Protein AF-A0A0N4WNR9-F1 (afdb_monomer_lite)

Secondary structure (DSSP, 8-state):
-HHHHTT---TTTT-HHHHHHHHHHHHHHH-S-----------GGGGSHHHHHHHHHHHHHHHHHHHHT-HHHHHHHHHHHH-SS--HHHHHHHHHHHHHHHHHHHHHHHHH-TT--S---TT-----TTS--GGGHHHHHHHHHHHHHHHHHHHHHHHHHHHHHHH-HHHHHHHHHHHHGGGT---TTTHHHHHHHHHHHHHHHS---S--SSSS-----THHHHHHHT-SSBTTS-TTSTTBPPHHHHHHH-TTS--HHHHHHHHHHHHHHHHHHHHHSSS---SHHHHHHHHHHHHHHHHHHHHHH-TTTTTTT----HHHHHHHHHHHHHHHHHT-SHHHHHHHHHH--GGG--SSS-TT-TTSTTSS-HHHHHHHHHHHHHHHHS--HHHHHHHHTT---PPPPPPGGG-

Organism: Haemonchus placei (NCBI:txid6290)

pLDDT: mean 72.23, std 18.54, range [26.78, 96.62]

Foldseek 3Di:
DLQVLVPDDDPPPPDPVVVVVQLVLVCVVQDDDDRDDDDPDDPCLCVDSVSVSLVVLLVQLLVQCLVQLFLQLSSQLSDVQRHPDDDVVSSVVSSVSNPVNSVVSLVVCCVVPVPDPDSDFQLAFDDDPPQDDLLCQVLLQVLLLVLLVVLLVLLVVLLVVLVVCVVDPVSVCLQVVLVVCPPPDPDPPSVVVVCVVVVVVCCQLQPDDDDPPPDDDPDPHPVPLLSLLLYQAALQDDVVDPRHDDPVSNCRQPVDPDRSLVVLVSNLVVLSVVLSVVVSHPTSDDSQSSQLSSQLSSLLSSQNVCCVVCVCDSDRPRHHGSSVSSLLSSQSNSCSQAVGLSSNSSSCSNNVPCQQVDPPPDPPDPVVNSDRCRSSSSNVSSSVSNVVNDDHSVVSVCVSVVPPDDDDDPPPPPD

Structure (mmCIF, N/CA/C/O backbone):
data_AF-A0A0N4WNR9-F1
#
_entry.id   AF-A0A0N4WNR9-F1
#
loop_
_atom_site.group_PDB
_atom_site.id
_atom_site.type_symbol
_atom_site.label_atom_id
_atom_site.label_alt_id
_atom_site.label_comp_id
_atom_site.label_asym_id
_atom_site.label_entity_id
_atom_site.label_seq_id
_atom_site.pdbx_PDB_ins_code
_atom_site.Cartn_x
_atom_site.Cartn_y
_atom_site.Cartn_z
_atom_site.occupancy
_atom_site.B_iso_or_equiv
_atom_site.auth_seq_id
_atom_site.auth_comp_id
_atom_site.auth_asym_id
_atom_site.auth_atom_id
_atom_site.pdbx_PDB_model_num
ATOM 1 N N . MET A 1 1 ? -11.089 -2.229 14.507 1.00 81.50 1 MET A N 1
ATOM 2 C CA . MET A 1 1 ? -12.145 -2.875 13.708 1.00 81.50 1 MET A CA 1
ATOM 3 C C . MET A 1 1 ? -11.989 -4.388 13.661 1.00 81.50 1 MET A C 1
ATOM 5 O O . MET A 1 1 ? -12.883 -5.052 14.159 1.00 81.50 1 MET A O 1
ATOM 9 N N . LYS A 1 2 ? -10.851 -4.924 13.185 1.00 85.62 2 LYS A N 1
ATOM 10 C CA . LYS A 1 2 ? -10.530 -6.371 13.206 1.00 85.62 2 LYS A CA 1
ATOM 11 C C . LYS A 1 2 ? -10.850 -7.053 14.552 1.00 85.62 2 LYS A C 1
ATOM 13 O O . LYS A 1 2 ? -11.549 -8.055 14.586 1.00 85.62 2 LYS A O 1
ATOM 18 N N . THR A 1 3 ? -10.446 -6.449 15.674 1.00 85.81 3 THR A N 1
ATOM 19 C CA . THR A 1 3 ? -10.760 -6.931 17.038 1.00 85.81 3 THR A CA 1
ATOM 20 C C . THR A 1 3 ? -12.258 -6.934 17.371 1.00 85.81 3 THR A C 1
ATOM 22 O O . THR A 1 3 ? -12.749 -7.869 17.992 1.00 85.81 3 THR A O 1
ATOM 25 N N . VAL A 1 4 ? -12.994 -5.913 16.923 1.00 84.25 4 VAL A N 1
ATOM 26 C CA . VAL A 1 4 ? -14.437 -5.762 17.172 1.00 84.25 4 VAL A CA 1
ATOM 27 C C . VAL A 1 4 ? -15.243 -6.803 16.402 1.00 84.25 4 VAL A C 1
ATOM 29 O O . VAL A 1 4 ? -16.180 -7.366 16.955 1.00 84.25 4 VAL A O 1
ATOM 32 N N . ILE A 1 5 ? -14.864 -7.103 15.154 1.00 81.94 5 ILE A N 1
ATOM 33 C CA . ILE A 1 5 ? -15.564 -8.117 14.349 1.00 81.94 5 ILE A CA 1
ATOM 34 C C . ILE A 1 5 ? -15.308 -9.531 14.891 1.00 81.94 5 ILE A C 1
ATOM 36 O O . ILE A 1 5 ? -16.188 -10.379 14.814 1.00 81.94 5 ILE A O 1
ATOM 40 N N . ARG A 1 6 ? -14.156 -9.767 15.534 1.00 79.75 6 ARG A N 1
ATOM 41 C CA . ARG A 1 6 ? -13.875 -11.012 16.270 1.00 79.75 6 ARG A CA 1
ATOM 42 C C . ARG A 1 6 ? -14.612 -11.129 17.619 1.00 79.75 6 ARG A C 1
ATOM 44 O O . ARG A 1 6 ? -14.372 -12.085 18.346 1.00 79.75 6 ARG A O 1
ATOM 51 N N . GLY A 1 7 ? -15.493 -10.184 17.963 1.00 79.50 7 GLY A N 1
ATOM 52 C CA . GLY A 1 7 ? -16.377 -10.261 19.136 1.00 79.50 7 GLY A CA 1
ATOM 53 C C . GLY A 1 7 ? -15.950 -9.422 20.346 1.00 79.50 7 GLY A C 1
ATOM 54 O O . GLY A 1 7 ? -16.665 -9.374 21.342 1.00 79.50 7 GLY A O 1
ATOM 55 N N . VAL A 1 8 ? -14.819 -8.712 20.284 1.00 84.75 8 VAL A N 1
ATOM 56 C CA . VAL A 1 8 ? -14.337 -7.896 21.410 1.00 84.75 8 VAL A CA 1
ATOM 57 C C . VAL A 1 8 ? -14.919 -6.484 21.343 1.00 84.75 8 VAL A C 1
ATOM 59 O O . VAL A 1 8 ? -14.516 -5.653 20.525 1.00 84.75 8 VAL A O 1
ATOM 62 N N . ILE A 1 9 ? -15.863 -6.181 22.235 1.00 80.00 9 ILE A N 1
ATOM 63 C CA . ILE A 1 9 ? -16.547 -4.883 22.267 1.00 80.00 9 ILE A CA 1
ATOM 64 C C . ILE A 1 9 ? -15.665 -3.826 22.946 1.00 80.00 9 ILE A C 1
ATOM 66 O O . ILE A 1 9 ? -15.416 -3.867 24.148 1.00 80.00 9 ILE A O 1
ATOM 70 N N . LEU A 1 10 ? -15.246 -2.819 22.177 1.00 82.06 10 LEU A N 1
ATOM 71 C CA . LEU A 1 10 ? -14.527 -1.641 22.672 1.00 82.06 10 LEU A CA 1
ATOM 72 C C . LEU A 1 10 ? -15.519 -0.480 22.872 1.00 82.06 10 LEU A C 1
ATOM 74 O O . LEU A 1 10 ? -15.975 0.107 21.887 1.00 82.06 10 LEU A O 1
ATOM 78 N N . LYS A 1 11 ? -15.858 -0.153 24.131 1.00 70.81 11 LYS A N 1
ATOM 79 C CA . LYS A 1 11 ? -16.932 0.804 24.491 1.00 70.81 11 LYS A CA 1
ATOM 80 C C . LYS A 1 11 ? -16.766 2.201 23.872 1.00 70.81 11 LYS A C 1
ATOM 82 O O . LYS A 1 11 ? -17.755 2.769 23.421 1.00 70.81 11 LYS A O 1
ATOM 87 N N . ASP A 1 12 ? -15.538 2.700 23.741 1.00 77.25 12 ASP A N 1
ATOM 88 C CA . ASP A 1 12 ? -15.282 4.048 23.204 1.00 77.25 12 ASP A CA 1
ATOM 89 C C . ASP A 1 12 ? -15.014 4.089 21.692 1.00 77.25 12 ASP A C 1
ATOM 91 O O . ASP A 1 12 ? -14.918 5.167 21.109 1.00 77.25 12 ASP A O 1
ATOM 95 N N . TYR A 1 13 ? -14.915 2.935 21.021 1.00 77.44 13 TYR A N 1
ATOM 96 C CA . TYR A 1 13 ? -14.466 2.867 19.624 1.00 77.44 13 TYR A CA 1
ATOM 97 C C . TYR A 1 13 ? -15.540 3.253 18.595 1.00 77.44 13 TYR A C 1
ATOM 99 O O . TYR A 1 13 ? -15.203 3.760 17.528 1.00 77.44 13 TYR A O 1
ATOM 107 N N . LEU A 1 14 ? -16.818 2.998 18.896 1.00 80.88 14 LEU A N 1
ATOM 108 C CA . LEU A 1 14 ? -17.958 3.225 17.991 1.00 80.88 14 LEU A CA 1
ATOM 109 C C . LEU A 1 14 ? -18.806 4.439 18.405 1.00 80.88 14 LEU A C 1
ATOM 111 O O . LEU A 1 14 ? -20.012 4.473 18.173 1.00 80.88 14 LEU A O 1
ATOM 115 N N . THR A 1 15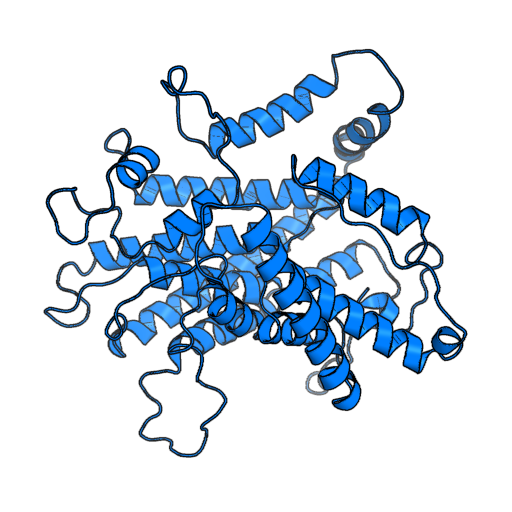 ? -18.198 5.436 19.048 1.00 80.25 15 THR A N 1
ATOM 116 C CA . THR A 1 15 ? -18.921 6.627 19.510 1.00 80.25 15 THR A CA 1
ATOM 117 C C . THR A 1 15 ? -18.964 7.709 18.434 1.00 80.25 15 THR A C 1
ATOM 119 O O . THR A 1 15 ? -18.000 7.923 17.696 1.00 80.25 15 THR A O 1
ATOM 122 N N . PHE A 1 16 ? -20.054 8.475 18.387 1.00 78.88 16 PHE A N 1
ATOM 123 C CA . PHE A 1 16 ? -20.181 9.604 17.461 1.00 78.88 16 PHE A CA 1
ATOM 124 C C . PHE A 1 16 ? -19.067 10.653 17.649 1.00 78.88 16 PHE A C 1
ATOM 126 O O . PHE A 1 16 ? -18.540 11.190 16.676 1.00 78.88 16 PHE A O 1
ATOM 133 N N . LYS A 1 17 ? -18.631 10.875 18.898 1.00 76.31 17 LYS A N 1
ATOM 134 C CA . LYS A 1 17 ? -17.501 11.763 19.220 1.00 76.31 17 LYS A CA 1
ATOM 135 C C . LYS A 1 17 ? -16.216 11.330 18.506 1.00 76.31 17 LYS A C 1
ATOM 137 O O . LYS A 1 17 ? -15.528 12.174 17.941 1.00 76.31 17 LYS A O 1
ATOM 142 N N . THR A 1 18 ? -15.923 10.026 18.475 1.00 79.31 18 THR A N 1
ATOM 143 C CA . THR A 1 18 ? -14.746 9.506 17.757 1.00 79.31 18 THR A CA 1
ATOM 144 C C . THR A 1 18 ? -14.856 9.607 16.241 1.00 79.31 18 THR A C 1
ATOM 146 O O . THR A 1 18 ? -13.839 9.797 15.579 1.00 79.31 18 THR A O 1
ATOM 149 N N . LEU A 1 19 ? -16.064 9.510 15.677 1.00 80.31 19 LEU A N 1
ATOM 150 C CA . LEU A 1 19 ? -16.277 9.714 14.244 1.00 80.31 19 LEU A CA 1
ATOM 151 C C . LEU A 1 19 ? -15.974 11.164 13.852 1.00 80.31 19 LEU A C 1
ATOM 153 O O . LEU A 1 19 ? -15.207 11.402 12.919 1.00 80.31 19 LEU A O 1
ATOM 157 N N . ALA A 1 20 ? -16.538 12.127 14.587 1.00 77.69 20 ALA A N 1
ATOM 158 C CA . ALA A 1 20 ? -16.340 13.547 14.319 1.00 77.69 20 ALA A CA 1
ATOM 159 C C . ALA A 1 20 ? -14.863 13.951 14.460 1.00 77.69 20 ALA A C 1
ATOM 161 O O . ALA A 1 20 ? -14.309 14.570 13.551 1.00 77.69 20 ALA A O 1
ATOM 162 N N . SER A 1 21 ? -14.199 13.533 15.547 1.00 77.50 21 SER A N 1
ATOM 163 C CA . SER A 1 21 ? -12.790 13.871 15.777 1.00 77.50 21 SER A CA 1
ATOM 164 C C . SER A 1 21 ? -11.855 13.251 14.740 1.00 77.50 21 SER A C 1
ATOM 166 O O . SER A 1 21 ? -10.944 13.923 14.267 1.00 77.50 21 SER A O 1
ATOM 168 N N . LYS A 1 22 ? -12.089 11.998 14.324 1.00 77.62 22 LYS A N 1
ATOM 169 C CA . LYS A 1 22 ? -11.287 11.359 13.271 1.00 77.62 22 LYS A CA 1
ATOM 170 C C . LYS A 1 22 ? -11.508 11.987 11.905 1.00 77.62 22 LYS A C 1
ATOM 172 O O . LYS A 1 22 ? -10.537 12.166 11.185 1.00 77.62 22 LYS A O 1
ATOM 177 N N . THR A 1 23 ? -12.747 12.330 11.557 1.00 77.62 23 THR A N 1
ATOM 178 C CA . THR A 1 23 ? -13.046 12.972 10.267 1.00 77.62 23 THR A CA 1
ATOM 179 C C . THR A 1 23 ? -12.320 14.310 10.165 1.00 77.62 23 THR A C 1
ATOM 181 O O . THR A 1 23 ? -11.650 14.571 9.172 1.00 77.62 23 THR A O 1
ATOM 184 N N . PHE A 1 24 ? -12.378 15.121 11.225 1.00 74.56 24 PHE A N 1
ATOM 185 C CA . PHE A 1 24 ? -11.685 16.405 11.265 1.00 74.56 24 PHE A CA 1
ATOM 186 C C . PHE A 1 24 ? -10.160 16.237 11.323 1.00 74.56 24 PHE A C 1
ATOM 188 O O . PHE A 1 24 ? -9.440 16.905 10.591 1.00 74.56 24 PHE A O 1
ATOM 195 N N . GLY A 1 25 ? -9.660 15.294 12.128 1.00 68.75 25 GLY A N 1
ATOM 196 C CA 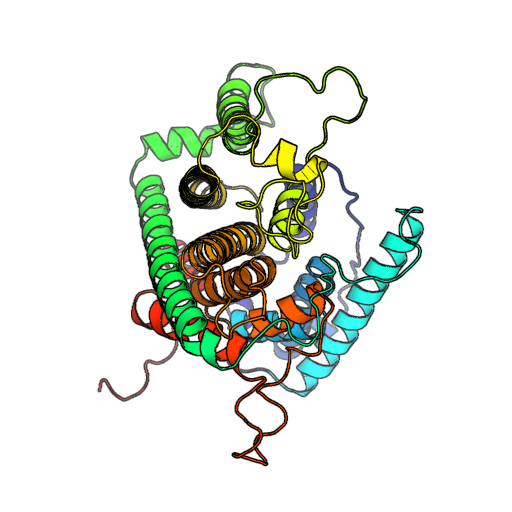. GLY A 1 25 ? -8.228 15.011 12.239 1.00 68.75 25 GLY A CA 1
ATOM 197 C C . GLY A 1 25 ? -7.607 14.512 10.933 1.00 68.75 25 GLY A C 1
ATOM 198 O O . GLY A 1 25 ? -6.520 14.952 10.578 1.00 68.75 25 GLY A O 1
ATOM 199 N N . VAL A 1 26 ? -8.303 13.648 10.187 1.00 71.31 26 VAL A N 1
ATOM 200 C CA . VAL A 1 26 ? -7.856 13.191 8.861 1.00 71.31 26 VAL A CA 1
ATOM 201 C C . VAL A 1 26 ? -7.947 14.320 7.835 1.00 71.31 26 VAL A C 1
ATOM 203 O O . VAL A 1 26 ? -7.012 14.488 7.062 1.00 71.31 26 VAL A O 1
ATOM 206 N N . ALA A 1 27 ? -9.014 15.127 7.842 1.00 69.88 27 ALA A N 1
ATOM 207 C CA . ALA A 1 27 ? -9.136 16.277 6.941 1.00 69.88 27 ALA A CA 1
ATOM 208 C C . ALA A 1 27 ? -8.017 17.312 7.164 1.00 69.88 27 ALA A C 1
ATOM 210 O O . ALA A 1 27 ? -7.460 17.835 6.202 1.00 69.88 27 ALA A O 1
ATOM 211 N N . LEU A 1 28 ? -7.642 17.560 8.424 1.00 65.12 28 LEU A N 1
ATOM 212 C CA . LEU A 1 28 ? -6.504 18.412 8.776 1.00 65.12 28 LEU A CA 1
ATOM 213 C C . LEU A 1 28 ? -5.159 17.776 8.400 1.00 65.12 28 LEU A C 1
ATOM 215 O O . LEU A 1 28 ? -4.280 18.478 7.914 1.00 65.12 28 LEU A O 1
ATOM 219 N N . ALA A 1 29 ? -4.997 16.462 8.590 1.00 61.84 29 ALA A N 1
ATOM 220 C CA . ALA A 1 29 ? -3.769 15.750 8.229 1.00 61.84 29 ALA A CA 1
ATOM 221 C C . ALA A 1 29 ? -3.559 15.643 6.708 1.00 61.84 29 ALA A C 1
ATOM 223 O O . ALA A 1 29 ? -2.418 15.623 6.255 1.00 61.84 29 ALA A O 1
ATOM 224 N N . LEU A 1 30 ? -4.642 15.566 5.928 1.00 63.22 30 LEU A N 1
ATOM 225 C CA . LEU A 1 30 ? -4.601 15.527 4.464 1.00 63.22 30 LEU A CA 1
ATOM 226 C C . LEU A 1 30 ? -4.593 16.921 3.819 1.00 63.22 30 LEU A C 1
ATOM 228 O O . LEU A 1 30 ? -4.259 17.007 2.645 1.00 63.22 30 LEU A O 1
ATOM 232 N N . GLY A 1 31 ? -4.925 17.978 4.575 1.00 45.50 31 GLY A N 1
ATOM 233 C CA . GLY A 1 31 ? -4.784 19.389 4.204 1.00 45.50 31 GLY A CA 1
ATOM 234 C C . GLY A 1 31 ? -5.492 19.792 2.903 1.00 45.50 31 GLY A C 1
ATOM 235 O O . GLY A 1 31 ? -4.905 19.687 1.835 1.00 45.50 31 GLY A O 1
ATOM 236 N N . SER A 1 32 ? -6.707 20.355 3.017 1.00 39.84 32 SER A N 1
ATOM 237 C CA . SER A 1 32 ? -7.526 20.957 1.935 1.00 39.84 32 SER A CA 1
ATOM 238 C C . SER A 1 32 ? -8.366 19.975 1.086 1.00 39.84 32 SER A C 1
ATOM 240 O O . SER A 1 32 ? -8.090 19.711 -0.082 1.00 39.84 32 SER A O 1
ATOM 242 N N . GLY A 1 33 ? -9.449 19.438 1.670 1.00 32.69 33 GLY A N 1
ATOM 243 C CA . GLY A 1 33 ? -10.482 18.673 0.950 1.00 32.69 33 GLY A CA 1
ATOM 244 C C . GLY A 1 33 ? -11.705 18.369 1.829 1.00 32.69 33 GLY A C 1
ATOM 245 O O . GLY A 1 33 ? -11.564 17.891 2.950 1.00 32.69 33 GLY A O 1
ATOM 246 N N . ILE A 1 34 ? -12.903 18.705 1.347 1.00 33.03 34 ILE A N 1
ATOM 247 C CA . ILE A 1 34 ? -14.166 18.866 2.100 1.00 33.03 34 ILE A CA 1
ATOM 248 C C . ILE A 1 34 ? -14.598 17.591 2.871 1.00 33.03 34 ILE A C 1
ATOM 250 O O . ILE A 1 34 ? -14.707 16.524 2.267 1.00 33.03 34 ILE A O 1
ATOM 254 N N . PRO A 1 35 ? -14.952 17.677 4.172 1.00 31.58 35 PRO A N 1
ATOM 255 C CA . PRO A 1 35 ? -15.546 16.564 4.911 1.00 31.58 35 PRO A CA 1
ATOM 256 C C . PRO A 1 35 ? -17.062 16.475 4.662 1.00 31.58 35 PRO A C 1
ATOM 258 O O . PRO A 1 35 ? -17.826 17.332 5.109 1.00 31.58 35 PRO A O 1
ATOM 261 N N . ILE A 1 36 ? -17.528 15.418 3.990 1.00 34.03 36 ILE A N 1
ATOM 262 C CA . ILE A 1 36 ? -18.970 15.174 3.824 1.00 34.03 36 ILE A CA 1
ATOM 263 C C . ILE A 1 36 ? -19.528 14.448 5.055 1.00 34.03 36 ILE A C 1
ATOM 265 O O . ILE A 1 36 ? -18.965 13.481 5.571 1.00 34.03 36 ILE A O 1
ATOM 269 N N . ARG A 1 37 ? -20.655 14.974 5.536 1.00 31.39 37 ARG A N 1
ATOM 270 C CA . ARG A 1 37 ? -21.346 14.633 6.776 1.00 31.39 37 ARG A CA 1
ATOM 271 C C . ARG A 1 37 ? -22.442 13.559 6.592 1.00 31.39 37 ARG A C 1
ATOM 273 O O . ARG A 1 37 ? -23.301 13.715 5.743 1.00 31.39 37 ARG A O 1
ATOM 280 N N . PHE A 1 38 ? -22.457 12.610 7.540 1.00 32.09 38 PHE A N 1
ATOM 281 C CA . PHE A 1 38 ? -23.592 12.014 8.286 1.00 32.09 38 PHE A CA 1
ATOM 282 C C . PHE A 1 38 ? -24.590 11.048 7.611 1.00 32.09 38 PHE A C 1
ATOM 284 O O . PHE A 1 38 ? -25.322 11.400 6.698 1.00 32.09 38 PHE A O 1
ATOM 291 N N . ALA A 1 39 ? -24.797 9.915 8.300 1.00 28.48 39 ALA A N 1
ATOM 292 C CA . ALA A 1 39 ? -26.128 9.399 8.626 1.00 28.48 39 ALA A CA 1
ATOM 293 C C . ALA A 1 39 ? -26.127 8.900 10.084 1.00 28.48 39 ALA A C 1
ATOM 295 O O . ALA A 1 39 ? -25.363 8.012 10.458 1.00 28.48 39 ALA A O 1
ATOM 296 N N . SER A 1 40 ? -26.947 9.530 10.923 1.00 36.41 40 SER A N 1
ATOM 297 C CA . SER A 1 40 ? -27.079 9.271 12.356 1.00 36.41 40 SER A CA 1
ATOM 298 C C . SER A 1 40 ? -28.516 8.868 12.661 1.00 36.41 40 SER A C 1
ATOM 300 O O . SER A 1 40 ? -29.266 9.683 13.175 1.00 36.41 40 SER A O 1
ATOM 302 N N . HIS A 1 41 ? -28.911 7.652 12.302 1.00 34.22 41 HIS A N 1
ATOM 303 C CA . HIS A 1 41 ? -30.072 6.966 12.878 1.00 34.22 41 HIS A CA 1
ATOM 304 C C . HIS A 1 41 ? -29.814 5.465 12.734 1.00 34.22 41 HIS A C 1
ATOM 306 O O . HIS A 1 41 ? -30.059 4.873 11.686 1.00 34.22 41 HIS A O 1
ATOM 312 N N . PHE A 1 42 ? -29.228 4.860 13.768 1.00 50.19 42 PHE A N 1
ATOM 313 C CA . PHE A 1 42 ? -29.082 3.411 13.831 1.00 50.19 42 PHE A CA 1
ATOM 314 C C . PHE A 1 42 ? -30.287 2.830 14.573 1.00 50.19 42 PHE A C 1
ATOM 316 O O . PHE A 1 42 ? -30.381 2.893 15.795 1.00 50.19 42 PHE A O 1
ATOM 323 N N . ASP A 1 43 ? -31.213 2.322 13.763 1.00 57.03 43 ASP A N 1
ATOM 324 C CA . ASP A 1 43 ? -32.451 1.615 14.098 1.00 57.03 43 ASP A CA 1
ATOM 325 C C . ASP A 1 43 ? -32.202 0.326 14.934 1.00 57.03 43 ASP A C 1
ATOM 327 O O . ASP A 1 43 ? -31.051 -0.120 15.070 1.00 57.03 43 ASP A O 1
ATOM 331 N N . PRO A 1 44 ? -33.249 -0.375 15.432 1.00 51.31 44 PRO A N 1
ATOM 332 C CA . PRO A 1 44 ? -33.123 -1.607 16.219 1.00 51.31 44 PRO A CA 1
ATOM 333 C C . PRO A 1 44 ? -32.500 -2.790 15.451 1.00 51.31 44 PRO A C 1
ATOM 335 O O . PRO A 1 44 ? -32.278 -3.852 16.033 1.00 51.31 44 PRO A O 1
ATOM 338 N N . ALA A 1 45 ? -32.132 -2.615 14.175 1.00 52.84 45 ALA A N 1
ATOM 339 C CA . ALA A 1 45 ? -31.326 -3.557 13.396 1.00 52.84 45 ALA A CA 1
ATOM 340 C C . ALA A 1 45 ? -29.952 -3.870 14.030 1.00 52.84 45 ALA A C 1
ATOM 342 O O . ALA A 1 45 ? -29.409 -4.951 13.801 1.00 52.84 45 ALA A O 1
ATOM 343 N N . PHE A 1 46 ? -29.421 -2.969 14.869 1.00 59.72 46 PHE A N 1
ATOM 344 C CA . PHE A 1 46 ? -28.168 -3.152 15.619 1.00 59.72 46 PHE A CA 1
ATOM 345 C C . PHE A 1 46 ? -28.320 -3.927 16.933 1.00 59.72 46 PHE A C 1
ATOM 347 O O . PHE A 1 46 ? -27.320 -4.192 17.602 1.00 59.72 46 PHE A O 1
ATOM 354 N N . LYS A 1 47 ? -29.550 -4.300 17.307 1.00 62.38 47 LYS A N 1
ATOM 355 C CA . LYS A 1 47 ? -29.833 -5.038 18.545 1.00 62.38 47 LYS A CA 1
ATOM 356 C C . LYS A 1 47 ? -29.319 -6.480 18.490 1.00 62.38 47 LYS A C 1
ATOM 358 O O . LYS A 1 47 ? -29.046 -7.061 19.532 1.00 62.38 47 LYS A O 1
ATOM 363 N N . ASN A 1 48 ? -29.173 -7.038 17.285 1.00 78.88 48 ASN A N 1
ATOM 364 C CA . ASN A 1 48 ? -28.630 -8.375 17.074 1.00 78.88 48 ASN A CA 1
ATOM 365 C C . ASN A 1 48 ? -27.133 -8.304 16.722 1.00 78.88 48 ASN A C 1
ATOM 367 O O . ASN A 1 48 ? -26.751 -7.632 15.759 1.00 78.88 48 ASN A O 1
ATOM 371 N N . GLU A 1 49 ? -26.293 -9.007 17.482 1.00 78.38 49 GLU A N 1
ATOM 372 C CA . GLU A 1 49 ? -24.829 -8.934 17.368 1.00 78.38 49 GLU A CA 1
ATOM 373 C C . GLU A 1 49 ? -24.327 -9.379 15.992 1.00 78.38 49 GLU A C 1
ATOM 375 O O . GLU A 1 49 ? -23.465 -8.725 15.404 1.00 78.38 49 GLU A O 1
ATOM 380 N N . THR A 1 50 ? -24.929 -10.428 15.424 1.00 78.75 50 THR A N 1
ATOM 381 C CA . THR A 1 50 ? -24.547 -10.960 14.108 1.00 78.75 50 THR A CA 1
ATOM 382 C C . THR A 1 50 ? -24.805 -9.939 13.001 1.00 78.75 50 THR A C 1
ATOM 384 O O . THR A 1 50 ? -23.922 -9.648 12.198 1.00 78.75 50 THR A O 1
ATOM 387 N N . ARG A 1 51 ? -25.990 -9.311 12.994 1.00 78.75 51 ARG A N 1
ATOM 388 C CA . ARG A 1 51 ? -26.340 -8.274 12.003 1.00 78.75 51 ARG A CA 1
ATOM 389 C C . ARG A 1 51 ? -25.486 -7.022 12.163 1.00 78.75 51 ARG A C 1
ATOM 391 O O . ARG A 1 51 ? -25.115 -6.397 11.171 1.00 78.75 51 ARG A O 1
ATOM 398 N N . ARG A 1 52 ? -25.144 -6.669 13.404 1.00 80.38 52 ARG A N 1
ATOM 399 C CA . ARG A 1 52 ? -24.222 -5.571 13.695 1.00 80.38 52 ARG A CA 1
ATOM 400 C C . ARG A 1 52 ? -22.833 -5.848 13.119 1.00 80.38 52 ARG A C 1
ATOM 402 O O . ARG A 1 52 ? -22.274 -4.958 12.486 1.00 80.38 52 ARG A O 1
ATOM 409 N N . ALA A 1 53 ? -22.295 -7.054 13.295 1.00 79.00 53 ALA A N 1
ATOM 410 C CA . ALA A 1 53 ? -21.006 -7.441 12.722 1.00 79.00 53 ALA A CA 1
ATOM 411 C C . ALA A 1 53 ? -21.023 -7.405 11.182 1.00 79.00 53 ALA A C 1
ATOM 413 O O . ALA A 1 53 ? -20.119 -6.829 10.580 1.00 79.00 53 ALA A O 1
ATOM 414 N N . GLU A 1 54 ? -22.081 -7.926 10.548 1.00 82.75 54 GLU A N 1
ATOM 415 C CA . GLU A 1 54 ? -22.260 -7.874 9.088 1.00 82.75 54 GLU A CA 1
ATOM 416 C C . GLU A 1 54 ? -22.321 -6.434 8.558 1.00 82.75 54 GLU A C 1
ATOM 418 O O . GLU A 1 54 ? -21.665 -6.105 7.570 1.00 82.75 54 GLU A O 1
ATOM 423 N N . CYS A 1 55 ? -23.073 -5.555 9.228 1.00 83.75 55 CYS A N 1
ATOM 424 C CA . CYS A 1 55 ? -23.190 -4.151 8.836 1.00 83.75 55 CYS A CA 1
ATOM 425 C C . CYS A 1 55 ? -21.859 -3.404 8.991 1.00 83.75 55 CYS A C 1
ATOM 427 O O . CYS A 1 55 ? -21.466 -2.638 8.113 1.00 83.75 55 CYS A O 1
ATOM 429 N N . LEU A 1 56 ? -21.127 -3.667 10.076 1.00 85.19 56 LEU A N 1
ATOM 430 C CA . LEU A 1 56 ? -19.811 -3.078 10.306 1.00 85.19 56 LEU A CA 1
ATOM 431 C C . LEU A 1 56 ? -18.778 -3.541 9.268 1.00 85.19 56 LEU A C 1
ATOM 433 O O . LEU A 1 56 ? -17.973 -2.729 8.810 1.00 85.19 56 LEU A O 1
ATOM 437 N N . ALA A 1 57 ? -18.810 -4.814 8.875 1.00 83.81 57 ALA A N 1
ATOM 438 C CA . ALA A 1 57 ? -17.939 -5.336 7.828 1.00 83.81 57 ALA A CA 1
ATOM 439 C C . ALA A 1 57 ? -18.276 -4.737 6.451 1.00 83.81 57 ALA A C 1
ATOM 441 O O . ALA A 1 57 ? -17.370 -4.315 5.732 1.00 83.81 57 ALA A O 1
ATOM 442 N N . ALA A 1 58 ? -19.566 -4.598 6.119 1.00 85.81 58 ALA A N 1
ATOM 443 C CA . ALA A 1 58 ? -20.001 -3.899 4.910 1.00 85.81 58 ALA A CA 1
ATOM 444 C C . ALA A 1 58 ? -19.556 -2.425 4.911 1.00 85.81 58 ALA A C 1
ATOM 446 O O . ALA A 1 58 ? -19.045 -1.939 3.907 1.00 85.81 58 ALA A O 1
ATOM 447 N N . ALA A 1 59 ? -19.666 -1.725 6.044 1.00 86.00 59 ALA A N 1
ATOM 448 C CA . ALA A 1 59 ? -19.211 -0.339 6.166 1.00 86.00 59 ALA A CA 1
ATOM 449 C C . ALA A 1 59 ? -17.692 -0.193 5.957 1.00 86.00 59 ALA A C 1
ATOM 451 O O . ALA A 1 59 ? -17.243 0.784 5.359 1.00 86.00 59 ALA A O 1
ATOM 452 N N . CYS A 1 60 ? -16.898 -1.169 6.405 1.00 86.06 60 CYS A N 1
ATOM 453 C CA . CYS A 1 60 ? -15.457 -1.199 6.145 1.00 86.06 60 CYS A CA 1
ATOM 454 C C . CYS A 1 60 ? -15.152 -1.376 4.659 1.00 86.06 60 CYS A C 1
ATOM 456 O O . CYS A 1 60 ? -14.351 -0.617 4.117 1.00 86.06 60 CYS A O 1
ATOM 458 N N . ALA A 1 61 ? -15.844 -2.305 3.997 1.00 87.75 61 ALA A N 1
ATOM 459 C CA . ALA A 1 61 ? -15.710 -2.529 2.562 1.00 87.75 61 ALA A CA 1
ATOM 460 C C . ALA A 1 61 ? -16.056 -1.272 1.751 1.00 87.75 61 ALA A C 1
ATOM 462 O O . ALA A 1 61 ? -15.287 -0.875 0.879 1.00 87.75 61 ALA A O 1
ATOM 463 N N . VAL A 1 62 ? -17.157 -0.593 2.096 1.00 89.44 62 VAL A N 1
ATOM 464 C CA . VAL A 1 62 ? -17.551 0.685 1.483 1.00 89.44 62 VAL A CA 1
ATOM 465 C C . VAL A 1 62 ? -16.483 1.752 1.703 1.00 89.44 62 VAL A C 1
ATOM 467 O O . VAL A 1 62 ? -16.122 2.445 0.760 1.00 89.44 62 VAL A O 1
ATOM 470 N N . GLY A 1 63 ? -15.940 1.874 2.918 1.00 85.88 63 GLY A N 1
ATOM 471 C CA . GLY A 1 63 ? -14.893 2.850 3.223 1.00 85.88 63 GLY A CA 1
ATOM 472 C C . GLY A 1 63 ? -13.649 2.676 2.350 1.00 85.88 63 GLY A C 1
ATOM 473 O O . GLY A 1 63 ? -13.195 3.643 1.744 1.00 85.88 63 GLY A O 1
ATOM 474 N N . VAL A 1 64 ? -13.142 1.443 2.233 1.00 87.75 64 VAL A N 1
ATOM 475 C CA . VAL A 1 64 ? -11.977 1.122 1.388 1.00 87.75 64 VAL A CA 1
ATOM 476 C C . VAL A 1 64 ? -12.289 1.344 -0.097 1.00 87.75 64 VAL A C 1
ATOM 478 O O . VAL A 1 64 ? -11.504 1.960 -0.818 1.00 87.75 64 VAL A O 1
ATOM 481 N N . ALA A 1 65 ? -13.450 0.881 -0.565 1.00 88.31 65 ALA A N 1
ATOM 482 C CA . ALA A 1 65 ? -13.871 1.061 -1.952 1.00 88.31 65 ALA A CA 1
ATOM 483 C C . ALA A 1 65 ? -13.999 2.540 -2.333 1.00 88.31 65 ALA A C 1
ATOM 485 O O . ALA A 1 65 ? -13.576 2.939 -3.415 1.00 88.31 65 ALA A O 1
ATOM 486 N N . CYS A 1 66 ? -14.530 3.365 -1.430 1.00 85.19 66 CYS A N 1
ATOM 487 C CA . CYS A 1 66 ? -14.649 4.805 -1.610 1.00 85.19 66 CYS A CA 1
ATOM 488 C C . CYS A 1 66 ? -13.285 5.504 -1.671 1.00 85.19 66 CYS A C 1
ATOM 490 O O . CYS A 1 66 ? -13.098 6.375 -2.517 1.00 85.19 66 CYS A O 1
ATOM 492 N N . THR A 1 67 ? -12.321 5.123 -0.822 1.00 80.12 67 THR A N 1
ATOM 493 C CA . THR A 1 67 ? -10.992 5.764 -0.808 1.00 80.12 67 THR A CA 1
ATOM 494 C C . THR A 1 67 ? -10.192 5.509 -2.078 1.00 80.12 67 THR A C 1
ATOM 496 O O . THR A 1 67 ? -9.460 6.388 -2.520 1.00 80.12 67 THR A O 1
ATOM 499 N N . PHE A 1 68 ? -10.335 4.321 -2.664 1.00 79.25 68 PHE A N 1
ATOM 500 C CA . PHE A 1 68 ? -9.588 3.924 -3.860 1.00 79.25 68 PHE A CA 1
ATOM 501 C C . PHE A 1 68 ? -10.415 4.000 -5.147 1.00 79.25 68 PHE A C 1
ATOM 503 O O . PHE A 1 68 ? -9.888 3.787 -6.232 1.00 79.25 68 PHE A O 1
ATOM 510 N N . SER A 1 69 ? -11.712 4.305 -5.046 1.00 82.94 69 SER A N 1
ATOM 511 C CA . SER A 1 69 ? -12.665 4.198 -6.156 1.00 82.94 69 SER A CA 1
ATOM 512 C C . SER A 1 69 ? -12.650 2.812 -6.830 1.00 82.94 69 SER A C 1
ATOM 514 O O . SER A 1 69 ? -12.870 2.695 -8.035 1.00 82.94 69 SER A O 1
ATOM 516 N N . ALA A 1 70 ? -12.383 1.768 -6.041 1.00 86.00 70 ALA A N 1
ATOM 517 C CA . ALA A 1 70 ? -12.134 0.391 -6.467 1.00 86.00 70 ALA A CA 1
ATOM 518 C C . ALA A 1 70 ? -13.082 -0.556 -5.700 1.00 86.00 70 ALA A C 1
ATOM 520 O O . ALA A 1 70 ? -12.759 -0.980 -4.582 1.00 86.00 70 ALA A O 1
ATOM 521 N N . PRO A 1 71 ? -14.305 -0.804 -6.210 1.00 90.19 71 PRO A N 1
ATOM 522 C CA . PRO A 1 71 ? -15.330 -1.534 -5.474 1.00 90.19 71 PRO A CA 1
ATOM 523 C C . PRO A 1 71 ? -15.018 -3.024 -5.297 1.00 90.19 71 PRO A C 1
ATOM 525 O O . PRO A 1 71 ? -15.213 -3.529 -4.191 1.00 90.19 71 PRO A O 1
ATOM 528 N N . VAL A 1 72 ? -14.518 -3.737 -6.318 1.00 90.00 72 VAL A N 1
ATOM 529 C CA . VAL A 1 72 ? -14.217 -5.175 -6.184 1.00 90.00 72 VAL A CA 1
ATOM 530 C C . VAL A 1 72 ? -12.988 -5.353 -5.298 1.00 90.00 72 VAL A C 1
ATOM 532 O O . VAL A 1 72 ? -13.034 -6.099 -4.316 1.00 90.00 72 VAL A O 1
ATOM 535 N N . GLY A 1 73 ? -11.908 -4.622 -5.592 1.00 87.81 73 GLY A N 1
ATOM 536 C CA . GLY A 1 73 ? -10.660 -4.707 -4.836 1.00 87.81 73 GLY A CA 1
ATOM 537 C C . GLY A 1 73 ? -10.823 -4.261 -3.383 1.00 87.81 73 GLY A C 1
ATOM 538 O O . GLY A 1 73 ? -10.306 -4.908 -2.474 1.00 87.81 73 GLY A O 1
ATOM 539 N N . GLY A 1 74 ? -11.602 -3.203 -3.136 1.00 88.50 74 GLY A N 1
ATOM 540 C CA . GLY A 1 74 ? -11.853 -2.685 -1.791 1.00 88.50 74 GLY A CA 1
ATOM 541 C C . GLY A 1 74 ? -12.657 -3.630 -0.898 1.00 88.50 74 GLY A C 1
ATOM 542 O O . GLY A 1 74 ? -12.342 -3.776 0.286 1.00 88.50 74 GLY A O 1
ATOM 543 N N . VAL A 1 75 ? -13.661 -4.314 -1.456 1.00 91.50 75 VAL A N 1
ATOM 544 C CA . VAL A 1 75 ? -14.457 -5.303 -0.71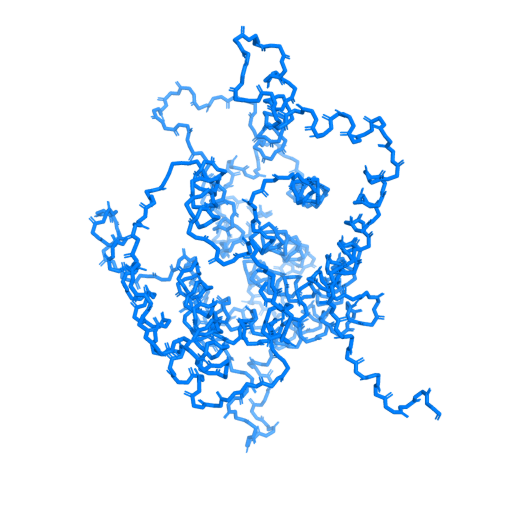1 1.00 91.50 75 VAL A CA 1
ATOM 545 C C . VAL A 1 75 ? -13.613 -6.531 -0.380 1.00 91.50 75 VAL A C 1
ATOM 547 O O . VAL A 1 75 ? -13.613 -6.962 0.774 1.00 91.50 75 VAL A O 1
ATOM 550 N N . LEU A 1 76 ? -12.854 -7.054 -1.349 1.00 91.44 76 LEU A N 1
ATOM 551 C CA . LEU A 1 76 ? -11.954 -8.191 -1.130 1.00 91.44 76 LEU A CA 1
ATOM 552 C C . LEU A 1 76 ? -10.883 -7.864 -0.082 1.00 91.44 76 LEU A C 1
ATOM 554 O O . LEU A 1 76 ? -10.706 -8.627 0.866 1.00 91.44 76 LEU A O 1
ATOM 558 N N . PHE A 1 77 ? -10.259 -6.687 -0.175 1.00 90.50 77 PHE A N 1
ATOM 559 C CA . PHE A 1 77 ? -9.275 -6.226 0.805 1.00 90.50 77 PHE A CA 1
ATOM 560 C C . PHE A 1 77 ? -9.857 -6.094 2.205 1.00 90.50 77 PHE A C 1
ATOM 562 O O . PHE A 1 77 ? -9.258 -6.543 3.184 1.00 90.50 77 PHE A O 1
ATOM 569 N N . SER A 1 78 ? -11.056 -5.521 2.326 1.00 89.12 78 SER A N 1
ATOM 570 C CA . SER A 1 78 ? -11.721 -5.431 3.622 1.00 89.12 78 SER A CA 1
ATOM 571 C C . SER A 1 78 ? -11.966 -6.816 4.216 1.00 89.12 78 SER A C 1
ATOM 573 O O . SER A 1 78 ? -11.756 -7.002 5.413 1.00 89.12 78 SER A O 1
ATOM 575 N N . ILE A 1 79 ? -12.390 -7.793 3.416 1.00 89.12 79 ILE A N 1
ATOM 576 C CA . ILE A 1 79 ? -12.669 -9.148 3.904 1.00 89.12 79 ILE A CA 1
ATOM 577 C C . ILE A 1 79 ? -11.384 -9.834 4.360 1.00 89.12 79 ILE A C 1
ATOM 579 O O . ILE A 1 79 ? -11.343 -10.296 5.500 1.00 89.12 79 ILE A O 1
ATOM 583 N N . GLU A 1 80 ? -10.334 -9.815 3.535 1.00 89.25 80 GLU A N 1
ATOM 584 C CA . GLU A 1 80 ? -9.041 -10.439 3.847 1.00 89.25 80 GLU A CA 1
ATOM 585 C C . GLU A 1 80 ? -8.419 -9.884 5.141 1.00 89.25 80 GLU A C 1
ATOM 587 O O . GLU A 1 80 ? -7.916 -10.641 5.970 1.00 89.25 80 GLU A O 1
ATOM 592 N N . VAL A 1 81 ? -8.494 -8.566 5.373 1.00 86.88 81 VAL A N 1
ATOM 593 C CA . VAL A 1 81 ? -7.887 -7.950 6.568 1.00 86.88 81 VAL A CA 1
ATOM 594 C C . VAL A 1 81 ? -8.747 -8.116 7.823 1.00 86.88 81 VAL A C 1
ATOM 596 O O . VAL A 1 81 ? -8.215 -8.218 8.937 1.00 86.88 81 VAL A O 1
ATOM 599 N N . THR A 1 82 ? -10.076 -8.066 7.698 1.00 83.94 82 THR A N 1
ATOM 600 C CA . THR A 1 82 ? -10.956 -7.894 8.865 1.00 83.94 82 THR A CA 1
ATOM 601 C C . THR A 1 82 ? -11.497 -9.192 9.449 1.00 83.94 82 THR A C 1
ATOM 603 O O . THR A 1 82 ? -11.703 -9.245 10.667 1.00 83.94 82 THR A O 1
ATOM 606 N N . THR A 1 83 ? -11.701 -10.230 8.635 1.00 78.69 83 THR A N 1
ATOM 607 C CA . THR A 1 83 ? -12.392 -11.460 9.048 1.00 78.69 83 THR A CA 1
ATOM 608 C C . THR A 1 83 ? -11.789 -12.706 8.425 1.00 78.69 83 THR A C 1
ATOM 610 O O . THR A 1 83 ? -11.453 -12.705 7.252 1.00 78.69 83 THR A O 1
ATOM 613 N N . MET A 1 84 ? -11.734 -13.799 9.188 1.00 73.56 84 MET A N 1
ATOM 614 C CA . MET A 1 84 ? -11.363 -15.116 8.655 1.00 73.56 84 MET A CA 1
ATOM 615 C C . MET A 1 84 ? -12.533 -15.784 7.923 1.00 73.56 84 MET A C 1
ATOM 617 O O . MET A 1 84 ? -12.353 -16.401 6.881 1.00 73.56 84 MET A O 1
ATOM 621 N N . TYR A 1 85 ? -13.738 -15.646 8.475 1.00 77.31 85 TYR A N 1
ATOM 622 C CA . TYR A 1 85 ? -14.957 -16.211 7.915 1.00 77.31 85 TYR A CA 1
ATOM 623 C C . TYR A 1 85 ? -15.890 -15.084 7.528 1.00 77.31 85 TYR A C 1
ATOM 625 O O . TYR A 1 85 ? -16.159 -14.183 8.327 1.00 77.31 85 TYR A O 1
ATOM 633 N N . PHE A 1 86 ? -16.398 -15.154 6.306 1.00 78.12 86 PHE A N 1
ATOM 634 C CA . PHE A 1 86 ? -17.291 -14.144 5.786 1.00 78.12 86 PHE A CA 1
ATOM 635 C C . PHE A 1 86 ? -18.452 -14.790 5.039 1.00 78.12 86 PHE A C 1
ATOM 637 O O . PHE A 1 86 ? -18.267 -15.666 4.198 1.00 78.12 86 PHE A O 1
ATOM 644 N N . SER A 1 87 ? -19.673 -14.368 5.365 1.00 82.75 87 SER A N 1
ATOM 645 C CA . SER A 1 87 ? -20.874 -14.862 4.695 1.00 82.75 87 SER A CA 1
ATOM 646 C C . SER A 1 87 ? -20.966 -14.281 3.286 1.00 82.75 87 SER A C 1
ATOM 648 O O . SER A 1 87 ? -20.971 -13.061 3.111 1.00 82.75 87 SER A O 1
ATOM 650 N N . VAL A 1 88 ? -21.142 -15.144 2.281 1.00 85.69 88 VAL A N 1
ATOM 651 C CA . VAL A 1 88 ? -21.349 -14.736 0.877 1.00 85.69 88 VAL A CA 1
ATOM 652 C C . VAL A 1 88 ? -22.575 -13.823 0.733 1.00 85.69 88 VAL A C 1
ATOM 654 O O . VAL A 1 88 ? -22.603 -12.915 -0.092 1.00 85.69 88 VAL A O 1
ATOM 657 N N . ARG A 1 89 ? -23.594 -13.978 1.586 1.00 84.12 89 ARG A N 1
ATOM 658 C CA . ARG A 1 89 ? -24.757 -13.075 1.586 1.00 84.12 89 ARG A CA 1
ATOM 659 C C . ARG A 1 89 ? -24.374 -11.647 1.992 1.00 84.12 89 ARG A C 1
ATOM 661 O O . ARG A 1 89 ? -24.912 -10.684 1.449 1.00 84.12 89 ARG A O 1
ATOM 668 N N . SER A 1 90 ? -23.453 -11.513 2.940 1.00 81.81 90 SER A N 1
ATOM 669 C CA . SER A 1 90 ? -22.932 -10.220 3.396 1.00 81.81 90 SER A CA 1
ATOM 670 C C . SER A 1 90 ? -21.969 -9.609 2.379 1.00 81.81 90 SER A C 1
ATOM 672 O O . SER A 1 90 ? -21.899 -8.385 2.282 1.00 81.81 90 SER A O 1
ATOM 674 N N . TYR A 1 91 ? -21.318 -10.442 1.558 1.00 86.62 91 TYR A N 1
ATOM 675 C CA . TYR A 1 91 ? -20.488 -10.012 0.427 1.00 86.62 91 TYR A CA 1
ATOM 676 C C . TYR A 1 91 ? -21.282 -9.209 -0.585 1.00 86.62 91 TYR A C 1
ATOM 678 O O . TYR A 1 91 ? -20.944 -8.057 -0.829 1.00 86.62 91 TYR A O 1
ATOM 686 N N . TRP A 1 92 ? -22.393 -9.749 -1.085 1.00 88.94 92 TRP A N 1
ATOM 687 C CA . TRP A 1 92 ? -23.225 -9.046 -2.065 1.00 88.94 92 TRP A CA 1
ATOM 688 C C . TRP A 1 92 ? -23.765 -7.711 -1.547 1.00 88.94 92 TRP A C 1
ATOM 690 O O . TRP A 1 92 ? -23.814 -6.729 -2.285 1.00 88.94 92 TRP A O 1
ATOM 700 N N . ARG A 1 93 ? -24.118 -7.647 -0.258 1.00 85.44 93 ARG A N 1
ATOM 701 C CA . ARG A 1 93 ? -24.584 -6.410 0.386 1.00 85.44 93 ARG A CA 1
ATOM 702 C C . ARG A 1 93 ? -23.474 -5.365 0.487 1.00 85.44 93 ARG A C 1
ATOM 704 O O . ARG A 1 93 ? -23.708 -4.201 0.173 1.00 85.44 93 ARG A O 1
ATOM 711 N N . GLY A 1 94 ? -22.279 -5.780 0.912 1.00 86.12 94 GLY A N 1
ATOM 712 C CA . GLY A 1 94 ? -21.104 -4.912 0.975 1.00 86.12 94 GLY A CA 1
ATOM 713 C C . GLY A 1 94 ? -20.659 -4.442 -0.408 1.00 86.12 94 GLY A C 1
ATOM 714 O O . GLY A 1 94 ? -20.392 -3.259 -0.585 1.00 86.12 94 GLY A O 1
ATOM 715 N N . PHE A 1 95 ? -20.660 -5.341 -1.393 1.00 90.75 95 PHE A N 1
ATOM 716 C CA . PHE A 1 95 ? -20.311 -5.052 -2.780 1.00 90.75 95 PHE A CA 1
ATOM 717 C C . PHE A 1 95 ? -21.257 -4.032 -3.412 1.00 90.75 95 PHE A C 1
ATOM 719 O O . PHE A 1 95 ? -20.801 -3.017 -3.931 1.00 90.75 95 PHE A O 1
ATOM 726 N N . PHE A 1 96 ? -22.572 -4.231 -3.286 1.00 91.69 96 PHE A N 1
ATOM 727 C CA . PHE A 1 96 ? -23.555 -3.275 -3.794 1.00 91.69 96 PHE A CA 1
ATOM 728 C C . PHE A 1 96 ? -23.370 -1.883 -3.174 1.00 91.69 96 PHE A C 1
ATOM 730 O O . PHE A 1 96 ? -23.309 -0.881 -3.885 1.00 91.69 96 PHE A O 1
ATOM 737 N N . ALA A 1 97 ? -23.209 -1.815 -1.849 1.00 88.81 97 ALA A N 1
ATOM 738 C CA . ALA A 1 97 ? -22.968 -0.551 -1.163 1.00 88.81 97 ALA A CA 1
ATOM 739 C C . ALA A 1 97 ? -21.643 0.108 -1.599 1.00 88.81 97 ALA A C 1
ATOM 741 O O . ALA A 1 97 ? -21.586 1.329 -1.757 1.00 88.81 97 ALA A O 1
ATOM 742 N N . ALA A 1 98 ? -20.592 -0.686 -1.823 1.00 89.75 98 ALA A N 1
ATOM 743 C CA . ALA A 1 98 ? -19.293 -0.217 -2.296 1.00 89.75 98 ALA A CA 1
ATOM 744 C C . ALA A 1 98 ? -19.379 0.361 -3.715 1.00 89.75 98 ALA A C 1
ATOM 746 O O . ALA A 1 98 ? -18.830 1.433 -3.964 1.00 89.75 98 ALA A O 1
ATOM 747 N N . CYS A 1 99 ? -20.121 -0.285 -4.622 1.00 89.75 99 CYS A N 1
ATOM 748 C CA . CYS A 1 99 ? -20.394 0.240 -5.960 1.00 89.75 99 CYS A CA 1
ATOM 749 C C . CYS A 1 99 ? -21.130 1.581 -5.899 1.00 89.75 99 CYS A C 1
ATOM 751 O O . CYS A 1 99 ? -20.695 2.539 -6.535 1.00 89.75 99 CYS A O 1
ATOM 753 N N . CYS A 1 100 ? -22.192 1.684 -5.094 1.00 89.69 100 CYS A N 1
ATOM 754 C CA . CYS A 1 100 ? -22.924 2.939 -4.914 1.00 89.69 100 CYS A CA 1
ATOM 755 C C . CYS A 1 100 ? -22.007 4.060 -4.397 1.00 89.69 100 CYS A C 1
ATOM 757 O O . CYS A 1 100 ? -22.033 5.173 -4.923 1.00 89.69 100 CYS A O 1
ATOM 759 N N . GLY A 1 101 ? -21.160 3.766 -3.406 1.00 86.19 101 GLY A N 1
ATOM 760 C CA . GLY A 1 101 ? -20.193 4.722 -2.861 1.00 86.19 101 GLY A CA 1
ATOM 761 C C . GLY A 1 101 ? -19.137 5.166 -3.879 1.00 86.19 101 GLY A C 1
ATOM 762 O O . GLY A 1 101 ? -18.926 6.365 -4.068 1.00 86.19 101 GLY A O 1
ATOM 763 N N . ALA A 1 102 ? -18.525 4.216 -4.591 1.00 83.56 102 ALA A N 1
ATOM 764 C CA . ALA A 1 102 ? -17.520 4.493 -5.616 1.00 83.56 102 ALA A CA 1
ATOM 765 C C . ALA A 1 102 ? -18.097 5.314 -6.782 1.00 83.56 102 ALA A C 1
ATOM 767 O O . ALA A 1 102 ? -17.479 6.293 -7.202 1.00 83.56 102 ALA A O 1
ATOM 768 N N . VAL A 1 103 ? -19.299 4.972 -7.263 1.00 84.50 103 VAL A N 1
ATOM 769 C CA . VAL A 1 103 ? -20.010 5.733 -8.305 1.00 84.50 103 VAL A CA 1
ATOM 770 C C . VAL A 1 103 ? -20.329 7.147 -7.824 1.00 84.50 103 VAL A C 1
ATOM 772 O O . VAL A 1 103 ? -20.077 8.103 -8.551 1.00 84.50 103 VAL A O 1
ATOM 775 N N . THR A 1 104 ? -20.807 7.303 -6.587 1.00 86.00 104 THR A N 1
ATOM 776 C CA . THR A 1 104 ? -21.119 8.626 -6.020 1.00 86.00 104 THR A CA 1
ATOM 777 C C . THR A 1 104 ? -19.879 9.520 -5.973 1.00 86.00 104 THR A C 1
ATOM 779 O O . THR A 1 104 ? -19.950 10.680 -6.369 1.00 86.00 104 THR A O 1
ATOM 782 N N . ILE A 1 105 ? -18.724 8.987 -5.558 1.00 81.19 105 ILE A N 1
ATOM 783 C CA . ILE A 1 105 ? -17.460 9.743 -5.531 1.00 81.19 105 ILE A CA 1
ATOM 784 C C . ILE A 1 105 ? -17.004 10.120 -6.941 1.00 81.19 105 ILE A C 1
ATOM 786 O O . ILE A 1 105 ? -16.576 11.253 -7.160 1.00 81.19 105 ILE A O 1
ATOM 790 N N . ARG A 1 106 ? -17.118 9.201 -7.906 1.00 75.62 106 ARG A N 1
ATOM 791 C CA . ARG A 1 106 ? -16.757 9.464 -9.307 1.00 75.62 106 ARG A CA 1
ATOM 792 C C . ARG A 1 106 ? -17.625 10.559 -9.927 1.00 75.62 106 ARG A C 1
ATOM 794 O O . ARG A 1 106 ? -17.093 11.465 -10.560 1.00 75.62 106 ARG A O 1
ATOM 801 N N . LEU A 1 107 ? -18.937 10.511 -9.696 1.00 79.69 107 LEU A N 1
ATOM 802 C CA . LEU A 1 107 ? -19.864 11.545 -10.155 1.00 79.69 107 LEU A CA 1
ATOM 803 C C . LEU A 1 107 ? -19.559 12.890 -9.491 1.00 79.69 107 LEU A C 1
ATOM 805 O O . LEU A 1 107 ? -19.443 13.900 -10.177 1.00 79.69 107 LEU A O 1
ATOM 809 N N . LEU A 1 108 ? -19.363 12.904 -8.169 1.00 78.81 108 LEU A N 1
ATOM 810 C CA . LEU A 1 108 ? -19.059 14.127 -7.428 1.00 78.81 108 LEU A CA 1
ATOM 811 C C . LEU A 1 108 ? -17.742 14.769 -7.887 1.00 78.81 108 LEU A C 1
ATOM 813 O O . LEU A 1 108 ? -17.676 15.990 -8.005 1.00 78.81 108 LEU A O 1
ATOM 817 N N . ARG A 1 109 ? -16.721 13.968 -8.218 1.00 69.88 109 ARG A N 1
ATOM 818 C CA . ARG A 1 109 ? -15.476 14.464 -8.825 1.00 69.88 109 ARG A CA 1
ATOM 819 C C . ARG A 1 109 ? -15.739 15.157 -10.162 1.00 69.88 109 ARG A C 1
ATOM 821 O O . ARG A 1 109 ? -15.248 16.265 -10.342 1.00 69.88 109 ARG A O 1
ATOM 828 N N . GLY A 1 110 ? -16.544 14.557 -11.042 1.00 70.62 110 GLY A N 1
ATOM 829 C CA . GLY A 1 110 ? -16.914 15.163 -12.328 1.00 70.62 110 GLY A CA 1
ATOM 830 C C . GLY A 1 110 ? -17.665 16.494 -12.191 1.00 70.62 110 GLY A C 1
ATOM 831 O O . GLY A 1 110 ? -17.522 17.369 -13.038 1.00 70.62 110 GLY A O 1
ATOM 832 N N . PHE A 1 111 ? -18.420 16.692 -11.104 1.00 74.38 111 PHE A N 1
ATOM 833 C CA . PHE A 1 111 ? -19.084 17.972 -10.824 1.00 74.38 111 PHE A CA 1
ATOM 834 C C . PHE A 1 111 ? -18.152 19.034 -10.221 1.00 74.38 111 PHE A C 1
ATOM 836 O O . PHE A 1 111 ? -18.314 20.217 -10.512 1.00 74.38 111 PHE A O 1
ATOM 843 N N . VAL A 1 112 ? -17.208 18.639 -9.359 1.00 70.81 112 VAL A N 1
ATOM 844 C CA . VAL A 1 112 ? -16.321 19.571 -8.634 1.00 70.81 112 VAL A CA 1
ATOM 845 C C . VAL A 1 112 ? -15.112 19.986 -9.475 1.00 70.81 112 VAL A C 1
ATOM 847 O O . VAL A 1 112 ? -14.683 21.136 -9.412 1.00 70.81 112 VAL A O 1
ATOM 850 N N . VAL A 1 113 ? -14.560 19.067 -10.267 1.00 65.12 113 VAL A N 1
ATOM 851 C CA . VAL A 1 113 ? -13.379 19.288 -11.106 1.00 65.12 113 VAL A CA 1
ATOM 852 C C . VAL A 1 113 ? -13.845 19.320 -12.562 1.00 65.12 113 VAL A C 1
ATOM 854 O O . VAL A 1 113 ? -13.867 18.299 -13.240 1.00 65.12 113 VAL A O 1
ATOM 857 N N . GLN A 1 114 ? -14.238 20.504 -13.046 1.00 54.25 114 GLN A N 1
ATOM 858 C CA . GLN A 1 114 ? -14.771 20.732 -14.405 1.00 54.25 114 GLN A CA 1
ATOM 859 C C . GLN A 1 114 ? -13.789 20.391 -15.553 1.00 54.25 114 GLN A C 1
ATOM 861 O O . GLN A 1 114 ? -14.124 20.578 -16.719 1.00 54.25 114 GLN A O 1
ATOM 866 N N . THR A 1 115 ? -12.576 19.913 -15.253 1.00 51.34 115 THR A N 1
ATOM 867 C CA . THR A 1 115 ? -11.496 19.666 -16.222 1.00 51.34 115 THR A CA 1
ATOM 868 C C . THR A 1 115 ? -11.351 18.205 -16.667 1.00 51.34 115 THR A C 1
ATOM 870 O O . THR A 1 115 ? -10.599 17.943 -17.602 1.00 51.34 115 THR A O 1
ATOM 873 N N . GLU A 1 116 ? -12.071 17.245 -16.073 1.00 46.09 116 GLU A N 1
ATOM 874 C CA . GLU A 1 116 ? -12.037 15.830 -16.486 1.00 46.09 116 GLU A CA 1
ATOM 875 C C . GLU A 1 116 ? -13.393 15.404 -17.075 1.00 46.09 116 GLU A C 1
ATOM 877 O O . GLU A 1 116 ? -14.359 15.153 -16.362 1.00 46.09 116 GLU A O 1
ATOM 882 N N . VAL A 1 117 ? -13.469 15.327 -18.408 1.00 45.19 117 VAL A N 1
ATOM 883 C CA . VAL A 1 117 ? -14.711 15.085 -19.177 1.00 45.19 117 VAL A CA 1
ATOM 884 C C . VAL A 1 117 ? -15.177 13.614 -19.125 1.00 45.19 117 VAL A C 1
ATOM 886 O O . VAL A 1 117 ? -16.231 13.269 -19.654 1.00 45.19 117 VAL A O 1
ATOM 889 N N . THR A 1 118 ? -14.426 12.716 -18.480 1.00 52.91 118 THR A N 1
ATOM 890 C CA . THR A 1 118 ? -14.721 11.275 -18.452 1.00 52.91 118 THR A CA 1
ATOM 891 C C . THR A 1 118 ? -14.536 10.667 -17.062 1.00 52.91 118 THR A C 1
ATOM 893 O O . THR A 1 118 ? -13.676 11.077 -16.284 1.00 52.91 118 THR A O 1
ATOM 896 N N . VAL A 1 119 ? -15.349 9.648 -16.749 1.00 57.44 119 VAL A N 1
ATOM 897 C CA . VAL A 1 119 ? -15.283 8.852 -15.508 1.00 57.44 119 VAL A CA 1
ATOM 898 C C . VAL A 1 119 ? -14.070 7.913 -15.563 1.00 57.44 119 VAL A C 1
ATOM 900 O O . VAL A 1 119 ? -14.198 6.693 -15.656 1.00 57.44 119 VAL A O 1
ATOM 903 N N . ASN A 1 120 ? -12.876 8.494 -15.571 1.00 58.62 120 ASN A N 1
ATOM 904 C CA . ASN A 1 120 ? -11.622 7.761 -15.654 1.00 58.62 120 ASN A CA 1
ATOM 905 C C . ASN A 1 120 ? -11.211 7.201 -14.287 1.00 58.62 120 ASN A C 1
ATOM 907 O O . ASN A 1 120 ? -11.631 7.680 -13.228 1.00 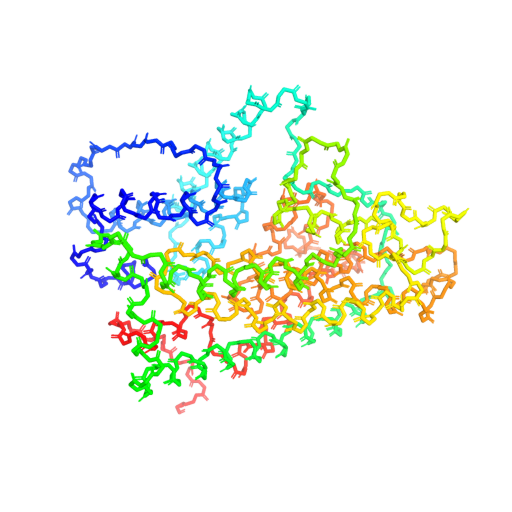58.62 120 ASN A O 1
ATOM 911 N N . ALA A 1 121 ? -10.386 6.154 -14.316 1.00 58.06 121 ALA A N 1
ATOM 912 C CA . ALA A 1 121 ? -9.801 5.580 -13.111 1.00 58.06 121 ALA A CA 1
ATOM 913 C C . ALA A 1 121 ? -8.827 6.577 -12.448 1.00 58.06 121 ALA A C 1
ATOM 915 O O . ALA A 1 121 ? -8.264 7.448 -13.112 1.00 58.06 121 ALA A O 1
ATOM 916 N N . PHE A 1 122 ? -8.641 6.474 -11.126 1.00 63.03 122 PHE A N 1
ATOM 917 C CA . PHE A 1 122 ? -7.948 7.507 -10.342 1.00 63.03 122 PHE A CA 1
ATOM 918 C C . PHE A 1 122 ? -6.475 7.693 -10.750 1.00 63.03 122 PHE A C 1
ATOM 920 O O . PHE A 1 122 ? -5.996 8.826 -10.755 1.00 63.03 122 PHE A O 1
ATOM 927 N N . PHE A 1 123 ? -5.789 6.611 -11.140 1.00 68.06 123 PHE A N 1
ATOM 928 C CA . PHE A 1 123 ? -4.434 6.638 -11.705 1.00 68.06 123 PHE A CA 1
ATOM 929 C C . PHE A 1 123 ? -4.405 5.899 -13.044 1.00 68.06 123 PHE A C 1
ATOM 931 O O . PHE A 1 123 ? -3.708 4.898 -13.187 1.00 68.06 123 PHE A O 1
ATOM 938 N N . GLN A 1 124 ? -5.204 6.358 -14.011 1.00 67.31 124 GLN A N 1
ATOM 939 C CA . GLN A 1 124 ? -5.291 5.696 -15.309 1.00 67.31 124 GLN A CA 1
ATOM 940 C C . GLN A 1 124 ? -3.921 5.613 -15.996 1.00 67.31 124 GLN A C 1
ATOM 942 O O . GLN A 1 124 ? -3.291 6.634 -16.279 1.00 67.31 124 GLN A O 1
ATOM 947 N N . THR A 1 125 ? -3.496 4.388 -16.297 1.00 73.81 125 THR A N 1
ATOM 948 C CA . THR A 1 125 ? -2.323 4.097 -17.125 1.00 73.81 125 THR A CA 1
ATOM 949 C C . THR A 1 125 ? -2.779 3.636 -18.501 1.00 73.81 125 THR A C 1
ATOM 951 O O . THR A 1 125 ? -3.866 3.080 -18.659 1.00 73.81 125 THR A O 1
ATOM 954 N N . SER A 1 126 ? -1.955 3.868 -19.518 1.00 68.06 126 SER A N 1
ATOM 955 C CA . SER A 1 126 ? -2.242 3.433 -20.886 1.00 68.06 126 SER A CA 1
ATOM 956 C C . SER A 1 126 ? -1.056 2.658 -21.441 1.00 68.06 126 SER A C 1
ATOM 958 O O . SER A 1 126 ? -0.395 3.121 -22.365 1.00 68.06 126 SER A O 1
ATOM 960 N N . PHE A 1 127 ? -0.728 1.507 -20.852 1.00 71.25 127 PHE A N 1
ATOM 961 C CA . PHE A 1 127 ? 0.293 0.609 -21.400 1.00 71.25 127 PHE A CA 1
ATOM 962 C C . PHE A 1 127 ? -0.161 0.006 -22.734 1.00 71.25 127 PHE A C 1
ATOM 964 O O . PHE A 1 127 ? -1.343 -0.316 -22.890 1.00 71.25 127 PHE A O 1
ATOM 971 N N . ALA A 1 128 ? 0.776 -0.157 -23.673 1.00 63.34 128 ALA A N 1
ATOM 972 C CA . ALA A 1 128 ? 0.539 -0.890 -24.914 1.00 63.34 128 ALA A CA 1
ATOM 973 C C . ALA A 1 128 ? 0.177 -2.360 -24.602 1.00 63.34 128 ALA A C 1
ATOM 975 O O . ALA A 1 128 ? 0.664 -2.897 -23.608 1.00 63.34 128 ALA A O 1
ATOM 976 N N . PRO A 1 129 ? -0.663 -3.023 -25.416 1.00 60.66 129 PRO A N 1
ATOM 977 C CA . PRO A 1 129 ? -1.052 -4.418 -25.182 1.00 60.66 129 PRO A CA 1
ATOM 978 C C . PRO A 1 129 ? 0.137 -5.398 -25.213 1.00 60.66 129 PRO A C 1
ATOM 980 O O . PRO A 1 129 ? 0.077 -6.423 -24.542 1.00 60.66 129 PRO A O 1
ATOM 983 N N . ASP A 1 130 ? 1.231 -5.044 -25.897 1.00 60.34 130 ASP A N 1
ATOM 984 C CA . ASP A 1 130 ? 2.481 -5.822 -25.958 1.00 60.34 130 ASP A CA 1
ATOM 985 C C . ASP A 1 130 ? 3.524 -5.378 -24.912 1.00 60.34 130 ASP A C 1
ATOM 987 O O . ASP A 1 130 ? 4.716 -5.627 -25.064 1.00 60.34 130 ASP A O 1
ATOM 991 N N . ALA A 1 131 ? 3.104 -4.694 -23.841 1.00 61.00 131 ALA A N 1
ATOM 992 C CA . ALA A 1 131 ? 4.027 -4.176 -22.829 1.00 61.00 131 ALA A CA 1
ATOM 993 C C . ALA A 1 131 ? 4.746 -5.261 -22.001 1.00 61.00 131 ALA A C 1
ATOM 995 O O . ALA A 1 131 ? 5.695 -4.914 -21.300 1.00 61.00 131 ALA A O 1
ATOM 996 N N . PHE A 1 132 ? 4.323 -6.537 -22.069 1.00 66.38 132 PHE A N 1
ATOM 997 C CA . PHE A 1 132 ? 4.991 -7.656 -21.386 1.00 66.38 132 PHE A CA 1
ATOM 998 C C . PHE A 1 132 ? 5.280 -8.819 -22.300 1.00 66.38 132 PHE A C 1
ATOM 1000 O O . PHE A 1 132 ? 4.435 -9.286 -23.064 1.00 66.38 132 PHE A O 1
ATOM 1007 N N . VAL A 1 133 ? 6.448 -9.394 -22.060 1.00 66.62 133 VAL A N 1
ATOM 1008 C CA . VAL A 1 133 ? 6.855 -10.661 -22.635 1.00 66.62 133 VAL A CA 1
ATOM 1009 C C . VAL A 1 133 ? 6.970 -11.707 -21.528 1.00 66.62 133 VAL A C 1
ATOM 1011 O O . VAL A 1 133 ? 7.484 -11.439 -20.447 1.00 66.62 133 VAL A O 1
ATOM 1014 N N . VAL A 1 134 ? 6.593 -12.953 -21.822 1.00 69.38 134 VAL A N 1
ATOM 1015 C CA . VAL A 1 134 ? 6.779 -14.133 -20.945 1.00 69.38 134 VAL A CA 1
ATOM 1016 C C . VAL A 1 134 ? 8.218 -14.262 -20.415 1.00 69.38 134 VAL A C 1
ATOM 1018 O O . VAL A 1 134 ? 8.455 -14.744 -19.312 1.00 69.38 134 VAL A O 1
ATOM 1021 N N . LYS A 1 135 ? 9.213 -13.795 -21.174 1.00 74.31 135 LYS A N 1
ATOM 1022 C CA . LYS A 1 135 ? 10.621 -13.807 -20.759 1.00 74.31 135 LYS A CA 1
ATOM 1023 C C . LYS A 1 135 ? 10.932 -12.859 -19.589 1.00 74.31 135 LYS A C 1
ATOM 1025 O O . LYS A 1 135 ? 11.961 -13.040 -18.950 1.00 74.31 135 LYS A O 1
ATOM 1030 N N . GLU A 1 136 ? 10.062 -11.900 -19.272 1.00 75.62 136 GLU A N 1
ATOM 1031 C CA . GLU A 1 136 ? 10.212 -10.981 -18.132 1.00 75.62 136 GLU A CA 1
ATOM 1032 C C . GLU A 1 136 ? 9.757 -11.591 -16.794 1.00 75.62 136 GLU A C 1
ATOM 1034 O O . GLU A 1 136 ? 10.034 -11.037 -15.730 1.00 75.62 136 GLU A O 1
ATOM 1039 N N . ILE A 1 137 ? 9.118 -12.769 -16.802 1.00 80.12 137 ILE A N 1
ATOM 1040 C CA . ILE A 1 137 ? 8.621 -13.443 -15.586 1.00 80.12 137 ILE A CA 1
ATOM 1041 C C . ILE A 1 137 ? 9.687 -13.595 -14.492 1.00 80.12 137 ILE A C 1
ATOM 1043 O O . ILE A 1 137 ? 9.384 -13.272 -13.340 1.00 80.12 137 ILE A O 1
ATOM 1047 N N . PRO A 1 138 ? 10.924 -14.046 -14.782 1.00 84.12 138 PRO A N 1
ATOM 1048 C CA . PRO A 1 138 ? 11.945 -14.180 -13.748 1.00 84.12 138 PRO A CA 1
ATOM 1049 C C . PRO A 1 138 ? 12.262 -12.847 -13.057 1.00 84.12 138 PRO A C 1
ATOM 1051 O O . PRO A 1 138 ? 12.513 -12.829 -11.854 1.00 84.12 138 PRO A O 1
ATOM 1054 N N . LEU A 1 139 ? 12.180 -11.723 -13.779 1.00 86.44 139 LEU A N 1
ATOM 1055 C CA . LEU A 1 139 ? 12.404 -10.388 -13.220 1.00 86.44 139 LEU A CA 1
ATOM 1056 C C . LEU A 1 139 ? 11.282 -10.000 -12.247 1.00 86.44 139 LEU A C 1
ATOM 1058 O O . LEU A 1 139 ? 11.561 -9.479 -11.167 1.00 86.44 139 LEU A O 1
ATOM 1062 N N . PHE A 1 140 ? 10.025 -10.327 -12.565 1.00 86.25 140 PHE A N 1
ATOM 1063 C CA . PHE A 1 140 ? 8.891 -10.107 -11.657 1.00 86.25 140 PHE A CA 1
ATOM 1064 C C . PHE A 1 140 ? 8.926 -11.005 -10.415 1.00 86.25 140 PHE A C 1
ATOM 1066 O O . PHE A 1 140 ? 8.507 -10.577 -9.334 1.00 86.25 140 PHE A O 1
ATOM 1073 N N . VAL A 1 141 ? 9.445 -12.230 -10.542 1.00 87.19 141 VAL A N 1
ATOM 1074 C CA . VAL A 1 141 ? 9.691 -13.131 -9.404 1.00 87.19 141 VAL A CA 1
ATOM 1075 C C . VAL A 1 141 ? 10.743 -12.523 -8.479 1.00 87.19 141 VAL A C 1
ATOM 1077 O O . VAL A 1 141 ? 10.494 -12.396 -7.281 1.00 87.19 141 VAL A O 1
ATOM 1080 N N . VAL A 1 142 ? 11.876 -12.070 -9.024 1.00 91.25 142 VAL A N 1
ATOM 1081 C CA . VAL A 1 142 ? 12.929 -11.394 -8.246 1.00 91.25 142 VAL A CA 1
ATOM 1082 C C . VAL A 1 142 ? 12.385 -10.141 -7.556 1.00 91.25 142 VAL A C 1
ATOM 1084 O O . VAL A 1 142 ? 12.602 -9.967 -6.356 1.00 91.25 142 VAL A O 1
ATOM 1087 N N . LEU A 1 143 ? 11.608 -9.318 -8.268 1.00 91.50 143 LEU A N 1
ATOM 1088 C CA . LEU A 1 143 ? 10.938 -8.151 -7.690 1.00 91.50 143 LEU A CA 1
ATOM 1089 C C . LEU A 1 143 ? 10.026 -8.545 -6.516 1.00 91.50 143 LEU A C 1
ATOM 1091 O O . LEU A 1 143 ? 10.055 -7.898 -5.472 1.00 91.50 143 LEU A O 1
ATOM 1095 N N . GLY A 1 144 ? 9.268 -9.637 -6.649 1.00 90.75 144 GLY A N 1
ATOM 1096 C CA . GLY A 1 144 ? 8.406 -10.163 -5.588 1.00 90.75 144 GLY A CA 1
ATOM 1097 C C . GLY A 1 144 ? 9.188 -10.572 -4.337 1.00 90.75 144 GLY A C 1
ATOM 1098 O O . GLY A 1 144 ? 8.811 -10.192 -3.227 1.00 90.75 144 GLY A O 1
ATOM 1099 N N . VAL A 1 145 ? 10.316 -11.276 -4.499 1.00 94.31 145 VAL A N 1
ATOM 1100 C CA . VAL A 1 145 ? 11.195 -11.653 -3.374 1.00 94.31 145 VAL A CA 1
ATOM 1101 C C . VAL A 1 145 ? 11.757 -10.412 -2.679 1.00 94.31 145 VAL A C 1
ATOM 1103 O O . VAL A 1 145 ? 11.699 -10.322 -1.451 1.00 94.31 145 VAL A O 1
ATOM 1106 N N . ILE A 1 146 ? 12.252 -9.434 -3.447 1.00 95.50 146 ILE A N 1
ATOM 1107 C CA . ILE A 1 146 ? 12.803 -8.181 -2.911 1.00 95.50 146 ILE A CA 1
ATOM 1108 C C . ILE A 1 146 ? 11.726 -7.409 -2.138 1.00 95.50 146 ILE A C 1
ATOM 1110 O O . ILE A 1 146 ? 11.951 -7.017 -0.993 1.00 95.50 146 ILE A O 1
ATOM 1114 N N . CYS A 1 147 ? 10.531 -7.240 -2.709 1.00 95.06 147 CYS A N 1
ATOM 1115 C CA . CYS A 1 147 ? 9.410 -6.564 -2.053 1.00 95.06 147 CYS A CA 1
ATOM 1116 C C . CYS A 1 147 ? 8.899 -7.319 -0.812 1.00 95.06 147 CYS A C 1
ATOM 1118 O O . CYS A 1 147 ? 8.457 -6.688 0.151 1.00 95.06 147 CYS A O 1
ATOM 1120 N N . GLY A 1 148 ? 8.979 -8.652 -0.795 1.00 94.75 148 GLY A N 1
ATOM 1121 C CA . GLY A 1 148 ? 8.677 -9.475 0.379 1.00 94.75 148 GLY A CA 1
ATOM 1122 C C . GLY A 1 148 ? 9.685 -9.270 1.512 1.00 94.75 148 GLY A C 1
ATOM 1123 O O . GLY A 1 148 ? 9.297 -8.989 2.647 1.00 94.75 148 GLY A O 1
ATOM 1124 N N . ALA A 1 149 ? 10.983 -9.327 1.198 1.00 96.62 149 ALA A N 1
ATOM 1125 C CA . ALA A 1 149 ? 12.061 -9.114 2.164 1.00 96.62 149 ALA A CA 1
ATOM 1126 C C . ALA A 1 149 ? 12.068 -7.679 2.725 1.00 96.62 149 ALA A C 1
ATOM 1128 O O . ALA A 1 149 ? 12.167 -7.483 3.939 1.00 96.62 149 ALA A O 1
ATOM 1129 N N . LEU A 1 150 ? 11.895 -6.670 1.862 1.00 96.06 150 LEU A N 1
ATOM 1130 C CA . LEU A 1 150 ? 11.766 -5.271 2.281 1.00 96.06 150 LEU A CA 1
ATOM 1131 C C . LEU A 1 150 ? 10.491 -5.033 3.102 1.00 96.06 150 LEU A C 1
ATOM 1133 O O . LEU A 1 150 ? 10.519 -4.235 4.037 1.00 96.06 150 LEU A O 1
ATOM 1137 N N . GLY A 1 151 ? 9.391 -5.734 2.805 1.00 95.62 151 GLY A N 1
ATOM 1138 C CA . GLY A 1 151 ? 8.164 -5.694 3.608 1.00 95.62 151 GLY A CA 1
ATOM 1139 C C . GLY A 1 151 ? 8.376 -6.237 5.026 1.00 95.62 151 GLY A C 1
ATOM 1140 O O . GLY A 1 151 ? 7.996 -5.592 6.006 1.00 95.62 151 GLY A O 1
ATOM 1141 N N . ALA A 1 152 ? 9.081 -7.364 5.162 1.00 95.25 152 ALA A N 1
ATOM 1142 C CA . ALA A 1 152 ? 9.455 -7.914 6.465 1.00 95.25 152 ALA A CA 1
ATOM 1143 C C . ALA A 1 152 ? 10.392 -6.969 7.242 1.00 95.25 152 ALA A C 1
ATOM 1145 O O . ALA A 1 152 ? 10.203 -6.745 8.444 1.00 95.25 152 ALA A O 1
ATOM 1146 N N . LEU A 1 153 ? 11.366 -6.359 6.554 1.00 95.94 153 LEU A N 1
ATOM 1147 C CA . LEU A 1 153 ? 12.237 -5.329 7.124 1.00 95.94 153 LEU A CA 1
ATOM 1148 C C . LEU A 1 153 ? 11.422 -4.124 7.617 1.00 95.94 153 LEU A C 1
ATOM 1150 O O . LEU A 1 153 ? 11.657 -3.646 8.727 1.00 95.94 153 LEU A O 1
ATOM 1154 N N . TYR A 1 154 ? 10.436 -3.671 6.837 1.00 95.19 154 TYR A N 1
ATOM 1155 C CA . TYR A 1 154 ? 9.554 -2.552 7.177 1.00 95.19 154 TYR A CA 1
ATOM 1156 C C . TYR A 1 154 ? 8.788 -2.809 8.476 1.00 95.19 154 TYR A C 1
ATOM 1158 O O . TYR A 1 154 ? 8.802 -1.979 9.386 1.00 95.19 154 TYR A O 1
ATOM 1166 N N . ILE A 1 155 ? 8.174 -3.990 8.607 1.00 94.75 155 ILE A N 1
ATOM 1167 C CA . ILE A 1 155 ? 7.423 -4.378 9.810 1.00 94.75 155 ILE A CA 1
ATOM 1168 C C . ILE A 1 155 ? 8.354 -4.503 11.023 1.00 94.75 155 ILE A C 1
ATOM 1170 O O . ILE A 1 155 ? 8.029 -4.010 12.108 1.00 94.75 155 ILE A O 1
ATOM 1174 N N . SER A 1 156 ? 9.522 -5.127 10.851 1.00 94.06 156 SER A N 1
ATOM 1175 C CA . SER A 1 156 ? 10.503 -5.290 11.929 1.00 94.06 156 SER A CA 1
ATOM 1176 C C . SER A 1 156 ? 11.040 -3.941 12.419 1.00 94.06 156 SER A C 1
ATOM 1178 O O . SER A 1 156 ? 11.098 -3.689 13.629 1.00 94.06 156 SER A O 1
ATOM 1180 N N . PHE A 1 157 ? 11.372 -3.036 11.494 1.00 94.06 157 PHE A N 1
ATOM 1181 C CA . PHE A 1 157 ? 11.853 -1.699 11.827 1.00 94.06 157 PHE A CA 1
ATOM 1182 C C . PHE A 1 157 ? 10.755 -0.861 12.490 1.00 94.06 157 PHE A C 1
ATOM 1184 O O . PHE A 1 157 ? 10.992 -0.299 13.559 1.00 94.06 157 PHE A O 1
ATOM 1191 N N . TYR A 1 158 ? 9.526 -0.877 11.961 1.00 92.62 158 TYR A N 1
ATOM 1192 C CA . TYR A 1 158 ? 8.369 -0.242 12.600 1.00 92.62 158 TYR A CA 1
ATOM 1193 C C . TYR A 1 158 ? 8.170 -0.726 14.041 1.00 92.62 158 TYR A C 1
ATOM 1195 O O . TYR A 1 158 ? 8.076 0.086 14.964 1.00 92.62 158 TYR A O 1
ATOM 1203 N N . ARG A 1 159 ? 8.171 -2.047 14.266 1.00 92.94 159 ARG A N 1
ATOM 1204 C CA . ARG A 1 159 ? 8.051 -2.628 15.610 1.00 92.94 159 ARG A CA 1
ATOM 1205 C C . ARG A 1 159 ? 9.158 -2.126 16.534 1.00 92.94 159 ARG A C 1
ATOM 1207 O O . ARG A 1 159 ? 8.876 -1.756 17.671 1.00 92.94 159 ARG A O 1
ATOM 1214 N N . THR A 1 160 ? 10.396 -2.103 16.051 1.00 92.00 160 THR A N 1
ATOM 1215 C CA . THR A 1 160 ? 11.564 -1.677 16.831 1.00 92.00 160 THR A CA 1
ATOM 1216 C C . THR A 1 160 ? 11.454 -0.207 17.226 1.00 92.00 160 THR A C 1
ATOM 1218 O O . THR A 1 160 ? 11.626 0.121 18.398 1.00 92.00 160 THR A O 1
ATOM 1221 N N . VAL A 1 161 ? 11.073 0.667 16.289 1.00 89.94 161 VAL A N 1
ATOM 1222 C CA . VAL A 1 161 ? 10.858 2.099 16.546 1.00 89.94 161 VAL A CA 1
ATOM 1223 C C . VAL A 1 161 ? 9.733 2.308 17.561 1.00 89.94 161 VAL A C 1
ATOM 1225 O O . VAL A 1 161 ? 9.909 3.045 18.527 1.00 89.94 161 VAL A O 1
ATOM 1228 N N . VAL A 1 162 ? 8.594 1.626 17.414 1.00 88.62 162 VAL A N 1
ATOM 1229 C CA . VAL A 1 162 ? 7.468 1.779 18.350 1.00 88.62 162 VAL A CA 1
ATOM 1230 C C . VAL A 1 162 ? 7.819 1.283 19.758 1.00 88.62 162 VAL A C 1
ATOM 1232 O O . VAL A 1 162 ? 7.478 1.942 20.741 1.00 88.62 162 VAL A O 1
ATOM 1235 N N . LEU A 1 163 ? 8.523 0.153 19.883 1.00 88.88 163 LEU A N 1
ATOM 1236 C CA . LEU A 1 163 ? 8.981 -0.353 21.183 1.00 88.88 163 LEU A CA 1
ATOM 1237 C C . LEU A 1 163 ? 10.030 0.570 21.814 1.00 88.88 163 LEU A C 1
ATOM 1239 O O . LEU A 1 163 ? 9.959 0.851 23.010 1.00 88.88 163 LEU A O 1
ATOM 1243 N N . PHE A 1 164 ? 10.950 1.105 21.012 1.00 88.75 164 PHE A N 1
ATOM 1244 C CA . PHE A 1 164 ? 11.930 2.094 21.455 1.00 88.75 164 PHE A CA 1
ATOM 1245 C C . PHE A 1 164 ? 11.255 3.362 21.998 1.00 88.75 164 PHE A C 1
ATOM 1247 O O . PHE A 1 164 ? 11.592 3.821 23.090 1.00 88.75 164 PHE A O 1
ATOM 1254 N N . LEU A 1 165 ? 10.259 3.895 21.282 1.00 83.81 165 LEU A N 1
ATOM 1255 C CA . LEU A 1 165 ? 9.482 5.060 21.720 1.00 83.81 165 LEU A CA 1
ATOM 1256 C C . LEU A 1 165 ? 8.691 4.790 23.007 1.00 83.81 165 LEU A C 1
ATOM 1258 O O . LEU A 1 165 ? 8.483 5.708 23.799 1.00 83.81 165 LEU A O 1
ATOM 1262 N N . ARG A 1 166 ? 8.258 3.543 23.228 1.00 81.88 166 ARG A N 1
ATOM 1263 C CA . ARG A 1 166 ? 7.512 3.147 24.429 1.00 81.88 166 ARG A CA 1
ATOM 1264 C C . ARG A 1 166 ? 8.409 2.944 25.651 1.00 81.88 166 ARG A C 1
ATOM 1266 O O . ARG A 1 166 ? 7.972 3.270 26.750 1.00 81.88 166 ARG A O 1
ATOM 1273 N N . ASN A 1 167 ? 9.630 2.442 25.465 1.00 85.31 167 ASN A N 1
ATOM 1274 C CA . ASN A 1 167 ? 10.579 2.202 26.557 1.00 85.31 167 ASN A CA 1
ATOM 1275 C C . ASN A 1 167 ? 11.315 3.477 26.999 1.00 85.31 167 ASN A C 1
ATOM 1277 O O . ASN A 1 167 ? 11.649 3.619 28.173 1.00 85.31 167 ASN A O 1
ATOM 1281 N N . ASN A 1 168 ? 11.563 4.417 26.083 1.00 85.44 168 ASN A N 1
ATOM 1282 C CA . ASN A 1 168 ? 12.305 5.637 26.392 1.00 85.44 168 ASN A CA 1
ATOM 1283 C C . ASN A 1 168 ? 11.388 6.782 26.831 1.00 85.44 168 ASN A C 1
ATOM 1285 O O . ASN A 1 168 ? 10.812 7.487 26.003 1.00 85.44 168 ASN A O 1
ATOM 1289 N N . GLU A 1 169 ? 11.356 7.060 28.135 1.00 75.94 169 GLU A N 1
ATOM 1290 C CA . GLU A 1 169 ? 10.575 8.169 28.709 1.00 75.94 169 GLU A CA 1
ATOM 1291 C C . GLU A 1 169 ? 10.964 9.548 28.135 1.00 75.94 169 GLU A C 1
ATOM 1293 O O . GLU A 1 169 ? 10.108 10.412 27.963 1.00 75.94 169 GLU A O 1
ATOM 1298 N N . ARG A 1 170 ? 12.230 9.757 27.735 1.00 73.31 170 ARG A N 1
ATOM 1299 C CA . ARG A 1 170 ? 12.658 10.993 27.044 1.00 73.31 170 ARG A CA 1
ATOM 1300 C C . ARG A 1 170 ? 12.063 11.124 25.641 1.00 73.31 170 ARG A C 1
ATOM 1302 O O . ARG A 1 170 ? 11.627 12.207 25.264 1.00 73.31 170 ARG A O 1
ATOM 1309 N N . ALA A 1 171 ? 12.024 10.032 24.879 1.00 69.44 171 ALA A N 1
ATOM 1310 C CA . ALA A 1 171 ? 11.440 10.028 23.540 1.00 69.44 171 ALA A CA 1
ATOM 1311 C C . ALA A 1 171 ? 9.920 10.209 23.622 1.00 69.44 171 ALA A C 1
ATOM 1313 O O . ALA A 1 171 ? 9.343 11.033 22.919 1.00 69.44 171 ALA A O 1
ATOM 1314 N N . LYS A 1 172 ? 9.282 9.526 24.573 1.00 68.38 172 LYS A N 1
ATOM 1315 C CA . LYS A 1 172 ? 7.872 9.710 24.909 1.00 68.38 172 LYS A CA 1
ATOM 1316 C C . LYS A 1 172 ? 7.560 11.154 25.310 1.00 68.38 172 LYS A C 1
ATOM 1318 O O . LYS A 1 172 ? 6.585 11.712 24.818 1.00 68.38 172 LYS A O 1
ATOM 1323 N N . ALA A 1 173 ? 8.408 11.799 26.114 1.00 65.75 173 ALA A N 1
ATOM 1324 C CA . ALA A 1 173 ? 8.251 13.209 26.466 1.00 65.75 173 ALA A CA 1
ATOM 1325 C C . ALA A 1 173 ? 8.401 14.149 25.257 1.00 65.75 173 ALA A C 1
ATOM 1327 O O . ALA A 1 173 ? 7.657 15.124 25.172 1.00 65.75 173 ALA A O 1
ATOM 1328 N N . LEU A 1 174 ? 9.308 13.858 24.317 1.00 66.25 174 LEU A N 1
ATOM 1329 C CA . LEU A 1 174 ? 9.474 14.638 23.084 1.00 66.25 174 LEU A CA 1
ATOM 1330 C C . LEU A 1 174 ? 8.268 14.491 22.141 1.00 66.25 174 LEU A C 1
ATOM 1332 O O . LEU A 1 174 ? 7.730 15.499 21.694 1.00 66.25 174 LEU A O 1
ATOM 1336 N N . PHE A 1 175 ? 7.796 13.264 21.893 1.00 61.59 175 PHE A N 1
ATOM 1337 C CA . PHE A 1 175 ? 6.724 12.997 20.925 1.00 61.59 175 PHE A CA 1
ATOM 1338 C C . PHE A 1 175 ? 5.301 13.194 21.487 1.00 61.59 175 PHE A C 1
ATOM 1340 O O . PHE A 1 175 ? 4.425 13.673 20.769 1.00 61.59 175 PHE A O 1
ATOM 1347 N N . GLN A 1 176 ? 5.030 12.871 22.762 1.00 56.56 176 GLN A N 1
ATOM 1348 C CA . GLN A 1 176 ? 3.682 13.011 23.348 1.00 56.56 176 GLN A CA 1
ATOM 1349 C C . GLN A 1 176 ? 3.358 14.441 23.808 1.00 56.56 176 GLN A C 1
ATOM 1351 O O . GLN A 1 176 ? 2.194 14.837 23.747 1.00 56.56 176 GLN A O 1
ATOM 1356 N N . ARG A 1 177 ? 4.345 15.246 24.243 1.00 49.66 177 ARG A N 1
ATOM 1357 C CA . ARG A 1 177 ? 4.079 16.635 24.681 1.00 49.66 177 ARG A CA 1
ATOM 1358 C C . ARG A 1 177 ? 3.730 17.577 23.525 1.00 49.66 177 ARG A C 1
ATOM 1360 O O . ARG A 1 177 ? 3.017 18.551 23.752 1.00 49.66 177 ARG A O 1
ATOM 1367 N N . GLN A 1 178 ? 4.184 17.286 22.306 1.00 48.09 178 GLN A N 1
ATOM 1368 C CA . GLN A 1 178 ? 3.986 18.167 21.149 1.00 48.09 178 GLN A CA 1
ATOM 1369 C C . GLN A 1 178 ? 2.550 18.131 20.589 1.00 48.09 178 GLN A C 1
ATOM 1371 O O . GLN A 1 178 ? 2.059 19.167 20.158 1.00 48.09 178 GLN A O 1
ATOM 1376 N N . CYS A 1 179 ? 1.823 17.006 20.681 1.00 45.38 179 CYS A N 1
ATOM 1377 C CA . CYS A 1 179 ? 0.424 16.940 20.214 1.00 45.38 179 CYS A CA 1
ATOM 1378 C C . CYS A 1 179 ? -0.596 17.573 21.181 1.00 45.38 179 CYS A C 1
ATOM 1380 O O . CYS A 1 179 ? -1.604 18.101 20.729 1.00 45.38 179 CYS A O 1
ATOM 1382 N N . PHE A 1 180 ? -0.362 17.544 22.500 1.00 41.53 180 PHE A N 1
ATOM 1383 C CA . PHE A 1 180 ? -1.357 18.007 23.487 1.00 41.53 180 PHE A CA 1
ATOM 1384 C C . PHE A 1 180 ? -1.290 19.510 23.808 1.00 41.53 180 PHE A C 1
ATOM 1386 O O . PHE A 1 180 ? -2.253 20.063 24.333 1.00 41.53 180 PHE A O 1
ATOM 1393 N N . GLN A 1 181 ? -0.181 20.195 23.504 1.00 39.09 181 GLN A N 1
ATOM 1394 C CA . GLN A 1 181 ? -0.081 21.653 23.682 1.00 39.09 181 GLN A CA 1
ATOM 1395 C C . GLN A 1 181 ? -0.680 22.466 22.525 1.00 39.09 181 GLN A C 1
ATOM 1397 O O . GLN A 1 181 ? -0.750 23.690 22.635 1.00 39.09 181 GLN A O 1
ATOM 1402 N N . LEU A 1 182 ? -1.156 21.812 21.459 1.00 43.12 182 LEU A N 1
ATOM 1403 C CA . LEU A 1 182 ? -1.751 22.490 20.305 1.00 43.12 182 LEU A CA 1
ATOM 1404 C C . LEU A 1 182 ? -3.111 23.155 20.613 1.00 43.12 182 LEU A C 1
ATOM 1406 O O . LEU A 1 182 ? -3.533 24.017 19.856 1.00 43.12 182 LEU A O 1
ATOM 1410 N N . ASP A 1 183 ? -3.744 22.837 21.750 1.00 41.16 183 ASP A N 1
ATOM 1411 C CA . ASP A 1 183 ? -5.061 23.381 22.125 1.00 41.16 183 ASP A CA 1
ATOM 1412 C C . ASP A 1 183 ? -5.035 24.427 23.262 1.00 41.16 183 ASP A C 1
ATOM 1414 O O . ASP A 1 183 ? -6.104 24.869 23.691 1.00 41.16 183 ASP A O 1
ATOM 1418 N N . ARG A 1 184 ? -3.872 24.841 23.814 1.00 38.22 184 ARG A N 1
ATOM 1419 C CA . ARG A 1 184 ? -3.913 25.700 25.027 1.00 38.22 184 ARG A CA 1
ATOM 1420 C C . ARG A 1 184 ? -2.862 26.781 25.287 1.00 38.22 184 ARG A C 1
ATOM 1422 O O . ARG A 1 184 ? -2.969 27.406 26.339 1.00 38.22 184 ARG A O 1
ATOM 1429 N N . LEU A 1 185 ? -1.892 27.073 24.417 1.00 38.56 185 LEU A N 1
ATOM 1430 C CA . LEU A 1 185 ? -0.957 28.186 24.679 1.00 38.56 185 LEU A CA 1
ATOM 1431 C C . LEU A 1 185 ? -0.634 29.019 23.427 1.00 38.56 185 LEU A C 1
ATOM 1433 O O . LEU A 1 185 ? -0.218 28.448 22.419 1.00 38.56 185 LEU A O 1
ATOM 1437 N N . PRO A 1 186 ? -0.718 30.365 23.494 1.00 45.81 186 PRO A N 1
ATOM 1438 C CA . PRO A 1 186 ? -0.228 31.248 22.447 1.00 45.81 186 PRO A CA 1
ATOM 1439 C C . PRO A 1 186 ? 1.278 31.433 22.648 1.00 45.81 186 PRO A C 1
ATOM 1441 O O . PRO A 1 186 ? 1.715 32.458 23.151 1.00 45.81 186 PRO A O 1
ATOM 1444 N N . ASN A 1 187 ? 2.092 30.420 22.346 1.00 37.62 187 ASN A N 1
ATOM 1445 C CA . ASN A 1 187 ? 3.544 30.591 22.332 1.00 37.62 187 ASN A CA 1
ATOM 1446 C C . ASN A 1 187 ? 4.196 29.750 21.229 1.00 37.62 187 ASN A C 1
ATOM 1448 O O . ASN A 1 187 ? 4.279 28.527 21.279 1.00 37.62 187 ASN A O 1
ATOM 1452 N N . ILE A 1 188 ? 4.700 30.484 20.244 1.00 48.19 188 ILE A N 1
ATOM 1453 C CA . ILE A 1 188 ? 5.174 30.131 18.897 1.00 48.19 188 ILE A CA 1
ATOM 1454 C C . ILE A 1 188 ? 6.373 29.151 18.857 1.00 48.19 188 ILE A C 1
ATOM 1456 O O . ILE A 1 188 ? 6.837 28.776 17.787 1.00 48.19 188 ILE A O 1
ATOM 1460 N N . ARG A 1 189 ? 6.881 28.662 19.996 1.00 38.41 189 ARG A N 1
ATOM 1461 C CA . ARG A 1 189 ? 8.201 28.001 20.064 1.00 38.41 189 ARG A CA 1
ATOM 1462 C C . ARG A 1 189 ? 8.199 26.478 19.867 1.00 38.41 189 ARG A C 1
ATOM 1464 O O . ARG A 1 189 ? 9.215 25.932 19.451 1.00 38.41 189 ARG A O 1
ATOM 1471 N N . THR A 1 190 ? 7.090 25.782 20.122 1.00 42.38 190 THR A N 1
ATOM 1472 C CA . THR A 1 190 ? 6.977 24.315 19.931 1.00 42.38 190 THR A CA 1
ATOM 1473 C C . THR A 1 190 ? 6.467 23.921 18.544 1.00 42.38 190 THR A C 1
ATOM 1475 O O . THR A 1 190 ? 6.804 22.841 18.061 1.00 42.38 190 THR A O 1
ATOM 1478 N N . SER A 1 191 ? 5.758 24.827 17.860 1.00 45.16 191 SER A N 1
ATOM 1479 C CA . SER A 1 191 ? 5.369 24.685 16.449 1.00 45.16 191 SER A CA 1
ATOM 1480 C C . SER A 1 191 ? 6.593 24.584 15.524 1.00 45.16 191 SER A C 1
ATOM 1482 O O . SER A 1 191 ? 6.589 23.824 14.560 1.00 45.16 191 SER A O 1
ATOM 1484 N N . CYS A 1 192 ? 7.704 25.247 15.871 1.00 43.69 192 CYS A N 1
ATOM 1485 C CA . CYS A 1 192 ? 8.902 25.295 15.034 1.00 43.69 192 CYS A CA 1
ATOM 1486 C C . CYS A 1 192 ? 9.556 23.933 14.782 1.00 43.69 192 CYS A C 1
ATOM 1488 O O . CYS A 1 192 ? 10.084 23.752 13.700 1.00 43.69 192 CYS A O 1
ATOM 1490 N N . ILE A 1 193 ? 9.528 22.972 15.716 1.00 43.84 193 ILE A N 1
ATOM 1491 C CA . ILE A 1 193 ? 10.246 21.688 15.553 1.00 43.84 193 ILE A CA 1
ATOM 1492 C C . ILE A 1 193 ? 9.458 20.723 14.664 1.00 43.84 193 ILE A C 1
ATOM 1494 O O . ILE A 1 193 ? 10.039 20.076 13.798 1.00 43.84 193 ILE A O 1
ATOM 1498 N N . GLN A 1 194 ? 8.135 20.666 14.826 1.00 45.31 194 GLN A N 1
ATOM 1499 C CA . GLN A 1 194 ? 7.262 19.846 13.987 1.00 45.31 194 GLN A CA 1
ATOM 1500 C C . GLN A 1 194 ? 7.128 20.456 12.585 1.00 45.31 194 GLN A C 1
ATOM 1502 O O . GLN A 1 194 ? 7.200 19.733 11.596 1.00 45.31 194 GLN A O 1
ATOM 1507 N N . HIS A 1 195 ? 7.064 21.789 12.492 1.00 46.47 195 HIS A N 1
ATOM 1508 C CA . HIS A 1 195 ? 7.167 22.508 11.227 1.00 46.47 195 HIS A CA 1
ATOM 1509 C C . HIS A 1 195 ? 8.567 22.370 10.616 1.00 46.47 195 HIS A C 1
ATOM 1511 O O . HIS A 1 195 ? 8.661 22.311 9.399 1.00 46.47 195 HIS A O 1
ATOM 1517 N N . HIS A 1 196 ? 9.650 22.237 11.401 1.00 44.44 196 HIS A N 1
ATOM 1518 C CA . HIS A 1 196 ? 10.978 21.948 10.852 1.00 44.44 196 HIS A CA 1
ATOM 1519 C C . HIS A 1 196 ? 11.087 20.523 10.335 1.00 44.44 196 HIS A C 1
ATOM 1521 O O . HIS A 1 196 ? 11.604 20.354 9.245 1.00 44.44 196 HIS A O 1
ATOM 1527 N N . PHE A 1 197 ? 10.568 19.525 11.051 1.00 49.25 197 PHE A N 1
ATOM 1528 C CA . PHE A 1 197 ? 10.576 18.126 10.617 1.00 49.25 197 PHE A CA 1
ATOM 1529 C C . PHE A 1 197 ? 9.679 17.913 9.387 1.00 49.25 197 PHE A C 1
ATOM 1531 O O . PHE A 1 197 ? 10.063 17.206 8.464 1.00 49.25 197 PHE A O 1
ATOM 1538 N N . PHE A 1 198 ? 8.527 18.590 9.329 1.00 48.75 198 PHE A N 1
ATOM 1539 C CA . PHE A 1 198 ? 7.615 18.591 8.180 1.00 48.75 198 PHE A CA 1
ATOM 1540 C C . PHE A 1 198 ? 8.128 19.458 7.013 1.00 48.75 198 PHE A C 1
ATOM 1542 O O . PHE A 1 198 ? 7.965 19.085 5.859 1.00 48.75 198 PHE A O 1
ATOM 1549 N N . SER A 1 199 ? 8.816 20.575 7.288 1.00 46.00 199 SER A N 1
ATOM 1550 C CA . SER A 1 199 ? 9.506 21.377 6.260 1.00 46.00 199 SER A CA 1
ATOM 1551 C C . SER A 1 199 ? 10.787 20.716 5.764 1.00 46.00 199 SER A C 1
ATOM 1553 O O . SER A 1 199 ? 11.179 20.926 4.630 1.00 46.00 199 SER A O 1
ATOM 1555 N N . ALA A 1 200 ? 11.459 19.924 6.601 1.00 45.59 200 ALA A N 1
ATOM 1556 C CA . ALA A 1 200 ? 12.573 19.082 6.202 1.00 45.59 200 ALA A CA 1
ATOM 1557 C C . ALA A 1 200 ? 12.031 17.939 5.349 1.00 45.59 200 ALA A C 1
ATOM 1559 O O . ALA A 1 200 ? 12.560 17.706 4.281 1.00 45.59 200 ALA A O 1
ATOM 1560 N N . TRP A 1 201 ? 10.911 17.323 5.733 1.00 48.72 201 TRP A N 1
ATOM 1561 C CA . TRP A 1 201 ? 10.211 16.342 4.907 1.00 48.72 201 TRP A CA 1
ATOM 1562 C C . TRP A 1 201 ? 9.810 16.890 3.536 1.00 48.72 201 TRP A C 1
ATOM 1564 O O . TRP A 1 201 ? 10.127 16.261 2.529 1.00 48.72 201 TRP A O 1
ATOM 1574 N N . SER A 1 202 ? 9.207 18.084 3.472 1.00 46.31 202 SER A N 1
ATOM 1575 C CA . SER A 1 202 ? 8.939 18.726 2.186 1.00 46.31 202 SER A CA 1
ATOM 1576 C C . SER A 1 202 ? 10.241 19.050 1.446 1.00 46.31 202 SER A C 1
ATOM 1578 O O . SER A 1 202 ? 10.354 18.753 0.270 1.00 46.31 202 SER A O 1
ATOM 1580 N N . ARG A 1 203 ? 11.287 19.541 2.115 1.00 42.59 203 ARG A N 1
ATOM 1581 C CA . ARG A 1 203 ? 12.581 19.849 1.471 1.00 42.59 203 ARG A CA 1
ATOM 1582 C C . ARG A 1 203 ? 13.405 18.628 1.040 1.00 42.59 203 ARG A C 1
ATOM 1584 O O . ARG A 1 203 ? 14.276 18.785 0.197 1.00 42.59 203 ARG A O 1
ATOM 1591 N N . THR A 1 204 ? 13.204 17.450 1.634 1.00 45.66 204 THR A N 1
ATOM 1592 C CA . THR A 1 204 ? 13.969 16.224 1.326 1.00 45.66 204 THR A CA 1
ATOM 1593 C C . THR A 1 204 ? 13.231 15.316 0.338 1.00 45.66 204 THR A C 1
ATOM 1595 O O . THR A 1 204 ? 13.884 14.577 -0.388 1.00 45.66 204 THR A O 1
ATOM 1598 N N . ILE A 1 205 ? 11.893 15.381 0.271 1.00 44.94 205 ILE A N 1
ATOM 1599 C CA . ILE A 1 205 ? 11.099 14.716 -0.780 1.00 44.94 205 ILE A CA 1
ATOM 1600 C C . ILE A 1 205 ? 10.966 15.591 -2.031 1.00 44.94 205 ILE A C 1
ATOM 1602 O O . ILE A 1 205 ? 11.005 15.062 -3.137 1.00 44.94 205 ILE A O 1
ATOM 1606 N N . PHE A 1 206 ? 10.848 16.911 -1.880 1.00 46.56 206 PHE A N 1
ATOM 1607 C CA . PHE A 1 206 ? 10.863 17.843 -3.003 1.00 46.56 206 PHE A CA 1
ATOM 1608 C C . PHE A 1 206 ? 12.284 18.367 -3.175 1.00 46.56 206 PHE A C 1
ATOM 1610 O O . PHE A 1 206 ? 12.656 19.406 -2.625 1.00 46.56 206 PHE A O 1
ATOM 1617 N N . PHE A 1 207 ? 13.095 17.633 -3.936 1.00 41.25 207 PHE A N 1
ATOM 1618 C CA . PHE A 1 207 ? 14.308 18.184 -4.528 1.00 41.25 207 PHE A CA 1
ATOM 1619 C C . PHE A 1 207 ? 13.916 19.340 -5.465 1.00 41.25 207 PHE A C 1
ATOM 1621 O O . PHE A 1 207 ? 13.801 19.172 -6.669 1.00 41.25 207 PHE A O 1
ATOM 1628 N N . ARG A 1 208 ? 13.723 20.544 -4.915 1.00 36.81 208 ARG A N 1
ATOM 1629 C CA . ARG A 1 208 ? 14.080 21.769 -5.629 1.00 36.81 208 ARG A CA 1
ATOM 1630 C C . ARG A 1 208 ? 14.571 22.854 -4.684 1.00 36.81 208 ARG A C 1
ATOM 1632 O O . ARG A 1 208 ? 13.858 23.354 -3.815 1.00 36.81 208 ARG A O 1
ATOM 1639 N N . LYS A 1 209 ? 15.816 23.253 -4.928 1.00 31.59 209 LYS A N 1
ATOM 1640 C CA . LYS A 1 209 ? 16.399 24.533 -4.542 1.00 31.59 209 LYS A CA 1
ATOM 1641 C C . LYS A 1 209 ? 16.318 25.424 -5.789 1.00 31.59 209 LYS A C 1
ATOM 1643 O O . LYS A 1 209 ? 17.202 25.342 -6.624 1.00 31.59 209 LYS A O 1
ATOM 1648 N N . GLY A 1 210 ? 15.275 26.249 -5.910 1.00 30.73 210 GLY A N 1
ATOM 1649 C CA . GLY A 1 210 ? 15.228 27.342 -6.895 1.00 30.73 210 GLY A CA 1
ATOM 1650 C C . GLY A 1 210 ? 14.049 27.321 -7.876 1.00 30.73 210 GLY A C 1
ATOM 1651 O O . GLY A 1 210 ? 13.787 26.324 -8.527 1.00 30.73 210 GLY A O 1
ATOM 1652 N N . GLU A 1 211 ? 13.375 28.470 -7.968 1.00 31.27 211 GLU A N 1
ATOM 1653 C CA . GLU A 1 211 ? 12.517 28.927 -9.076 1.00 31.27 211 GLU A CA 1
ATOM 1654 C C . GLU A 1 211 ? 11.211 28.165 -9.376 1.00 31.27 211 GLU A C 1
ATOM 1656 O O . GLU A 1 211 ? 11.030 27.581 -10.435 1.00 31.27 211 GLU A O 1
ATOM 1661 N N . TYR A 1 212 ? 10.225 28.309 -8.486 1.00 35.06 212 TYR A N 1
ATOM 1662 C CA . TYR A 1 212 ? 8.804 28.413 -8.872 1.00 35.06 212 TYR A CA 1
ATOM 1663 C C . TYR A 1 212 ? 8.134 29.565 -8.102 1.00 35.06 212 TYR A C 1
ATOM 1665 O O . TYR A 1 212 ? 7.056 29.437 -7.533 1.00 35.06 212 TYR A O 1
ATOM 1673 N N . GLU A 1 213 ? 8.804 30.721 -8.069 1.00 34.28 213 GLU A N 1
ATOM 1674 C CA . GLU A 1 213 ? 8.252 31.976 -7.532 1.00 34.28 213 GLU A CA 1
ATOM 1675 C C . GLU A 1 213 ? 7.544 32.815 -8.619 1.00 34.28 213 GLU A C 1
ATOM 1677 O O . GLU A 1 213 ? 7.185 33.962 -8.379 1.00 34.28 213 GLU A O 1
ATOM 1682 N N . LYS A 1 214 ? 7.325 32.280 -9.832 1.00 28.78 214 LYS A N 1
ATOM 1683 C CA . LYS A 1 214 ? 6.750 33.063 -10.945 1.00 28.78 214 LYS A CA 1
ATOM 1684 C C . LYS A 1 214 ? 5.421 32.589 -11.520 1.00 28.78 214 LYS A C 1
ATOM 1686 O O . LYS A 1 214 ? 4.870 33.303 -12.347 1.00 28.78 214 LYS A O 1
ATOM 1691 N N . GLU A 1 215 ? 4.834 31.498 -11.035 1.00 31.19 215 GLU A N 1
ATOM 1692 C CA . GLU A 1 215 ? 3.501 31.100 -11.504 1.00 31.19 215 GLU A CA 1
ATOM 1693 C C . GLU A 1 215 ? 2.672 30.455 -10.389 1.00 31.19 215 GLU A C 1
ATOM 1695 O O . GLU A 1 215 ? 2.510 29.247 -10.309 1.00 31.19 215 GLU A O 1
ATOM 1700 N N . GLY A 1 216 ? 2.202 31.299 -9.468 1.00 29.44 216 GLY A N 1
ATOM 1701 C CA . GLY A 1 216 ? 0.845 31.280 -8.902 1.00 29.44 216 GLY A CA 1
ATOM 1702 C C . GLY A 1 216 ? 0.238 30.041 -8.223 1.00 29.44 216 GLY A C 1
ATOM 1703 O O . GLY A 1 216 ? -0.842 30.209 -7.672 1.00 29.44 216 GLY A O 1
ATOM 1704 N N . ASN A 1 217 ? 0.843 28.849 -8.207 1.00 26.78 217 ASN A N 1
ATOM 1705 C CA . ASN A 1 217 ? 0.275 27.650 -7.568 1.00 26.78 217 ASN A CA 1
ATOM 1706 C C . ASN A 1 217 ? 1.357 26.731 -6.960 1.00 26.78 217 ASN A C 1
ATOM 1708 O O . ASN A 1 217 ? 1.762 25.743 -7.572 1.00 26.78 217 ASN A O 1
ATOM 1712 N N . PRO A 1 218 ? 1.809 26.997 -5.723 1.00 33.94 218 PRO A N 1
ATOM 1713 C CA . PRO A 1 218 ? 2.712 26.114 -4.997 1.00 33.94 218 PRO A CA 1
ATOM 1714 C C . PRO A 1 218 ? 1.924 25.028 -4.240 1.00 33.94 218 PRO A C 1
ATOM 1716 O O . PRO A 1 218 ? 1.854 25.049 -3.015 1.00 33.94 218 PRO A O 1
ATOM 1719 N N . GLU A 1 219 ? 1.317 24.064 -4.937 1.00 35.97 219 GLU A N 1
ATOM 1720 C CA . GLU A 1 219 ? 0.702 22.894 -4.282 1.00 35.97 219 GLU A CA 1
ATOM 1721 C C . GLU A 1 219 ? 1.088 21.582 -4.981 1.00 35.97 219 GLU A C 1
ATOM 1723 O O . GLU A 1 219 ? 0.287 20.959 -5.677 1.00 35.97 219 GLU A O 1
ATOM 1728 N N . LEU A 1 220 ? 2.322 21.120 -4.764 1.00 38.91 220 LEU A N 1
ATOM 1729 C CA . LEU A 1 220 ? 2.732 19.768 -5.151 1.00 38.91 220 LEU A CA 1
ATOM 1730 C C . LEU A 1 220 ? 2.121 18.752 -4.172 1.00 38.91 220 LEU A C 1
ATOM 1732 O O . LEU A 1 220 ? 2.571 18.586 -3.036 1.00 38.91 220 LEU A O 1
ATOM 1736 N N . LYS A 1 221 ? 1.035 18.101 -4.603 1.00 47.00 221 LYS A N 1
ATOM 1737 C CA . LYS A 1 221 ? 0.255 17.147 -3.799 1.00 47.00 221 LYS A CA 1
ATOM 1738 C C . LYS A 1 221 ? 0.885 15.757 -3.845 1.00 47.00 221 LYS A C 1
ATOM 1740 O O . LYS A 1 221 ? 1.300 15.287 -4.896 1.00 47.00 221 LYS A O 1
ATOM 1745 N N . PHE A 1 222 ? 0.836 15.049 -2.715 1.00 40.59 222 PHE A N 1
ATOM 1746 C CA . PHE A 1 222 ? 1.281 13.659 -2.514 1.00 40.59 222 PHE A CA 1
ATOM 1747 C C . PHE A 1 222 ? 0.851 12.667 -3.630 1.00 40.59 222 PHE A C 1
ATOM 1749 O O . PHE A 1 222 ? 1.526 11.668 -3.865 1.00 40.59 222 PHE A O 1
ATOM 1756 N N . GLY A 1 223 ? -0.253 12.932 -4.342 1.00 47.28 223 GLY A N 1
ATOM 1757 C CA . GLY A 1 223 ? -0.725 12.118 -5.471 1.00 47.28 223 GLY A CA 1
ATOM 1758 C C . GLY A 1 223 ? 0.039 12.290 -6.795 1.00 47.28 223 GLY A C 1
ATOM 1759 O O . GLY A 1 223 ? -0.091 11.424 -7.656 1.00 47.28 223 GLY A O 1
ATOM 1760 N N . MET A 1 224 ? 0.832 13.354 -6.972 1.00 51.94 224 MET A N 1
ATOM 1761 C CA . MET A 1 224 ? 1.576 13.612 -8.218 1.00 51.94 224 MET A CA 1
ATOM 1762 C C . MET A 1 224 ? 2.733 12.621 -8.402 1.00 51.94 224 MET A C 1
ATOM 1764 O O . MET A 1 224 ? 2.826 11.991 -9.449 1.00 51.94 224 MET A O 1
ATOM 1768 N N . ASN A 1 225 ? 3.509 12.351 -7.348 1.00 65.31 225 ASN A N 1
ATOM 1769 C CA . ASN A 1 225 ? 4.658 11.435 -7.415 1.00 65.31 225 ASN A CA 1
ATOM 1770 C C . ASN A 1 225 ? 4.262 10.009 -7.837 1.00 65.31 225 ASN A C 1
ATOM 1772 O O . ASN A 1 225 ? 5.008 9.325 -8.529 1.00 65.31 225 ASN A O 1
ATOM 1776 N N . LEU A 1 226 ? 3.074 9.547 -7.434 1.00 73.81 226 LEU A N 1
ATOM 1777 C CA . LEU A 1 226 ? 2.587 8.221 -7.811 1.00 73.81 226 LEU A CA 1
ATOM 1778 C C . LEU A 1 226 ? 2.210 8.144 -9.297 1.00 73.81 226 LEU A C 1
ATOM 1780 O O . LEU A 1 226 ? 2.466 7.127 -9.940 1.00 73.81 226 LEU A O 1
ATOM 1784 N N . LYS A 1 227 ? 1.634 9.222 -9.844 1.00 76.44 227 LYS A N 1
ATOM 1785 C CA . LYS A 1 227 ? 1.326 9.324 -11.274 1.00 76.44 227 LYS A CA 1
ATOM 1786 C C . LYS A 1 227 ? 2.612 9.317 -12.102 1.00 76.44 227 LYS A C 1
ATOM 1788 O O . LYS A 1 227 ? 2.654 8.622 -13.113 1.00 76.44 227 LYS A O 1
ATOM 1793 N N . ASP A 1 228 ? 3.655 10.003 -11.635 1.00 79.38 228 ASP A N 1
ATOM 1794 C CA . ASP A 1 228 ? 4.966 10.047 -12.293 1.00 79.38 228 ASP A CA 1
ATOM 1795 C C . ASP A 1 228 ? 5.604 8.654 -12.383 1.00 79.38 228 ASP A C 1
ATOM 1797 O O . ASP A 1 228 ? 6.088 8.263 -13.446 1.00 79.38 228 ASP A O 1
ATOM 1801 N N . PHE A 1 229 ? 5.541 7.852 -11.314 1.00 84.12 229 PHE A N 1
ATOM 1802 C CA . PHE A 1 229 ? 6.097 6.492 -11.323 1.00 84.12 229 PHE A CA 1
ATOM 1803 C C . PHE A 1 229 ? 5.396 5.551 -12.308 1.00 84.12 229 PHE A C 1
ATOM 1805 O O . PHE A 1 229 ? 6.043 4.671 -12.880 1.00 84.12 229 PHE A O 1
ATOM 1812 N N . PHE A 1 230 ? 4.096 5.735 -12.534 1.00 85.69 230 PHE A N 1
ATOM 1813 C CA . PHE A 1 230 ? 3.306 4.904 -13.447 1.00 85.69 230 PHE A CA 1
ATOM 1814 C C . PHE A 1 230 ? 3.408 5.318 -14.917 1.00 85.69 230 PHE A C 1
ATOM 1816 O O . PHE A 1 230 ? 2.802 4.675 -15.773 1.00 85.69 230 PHE A O 1
ATOM 1823 N N . THR A 1 231 ? 4.175 6.362 -15.234 1.00 83.00 231 THR A N 1
ATOM 1824 C CA . THR A 1 231 ? 4.376 6.791 -16.620 1.00 83.00 231 THR A CA 1
ATOM 1825 C C . THR A 1 231 ? 5.090 5.728 -17.451 1.00 83.00 231 THR A C 1
ATOM 1827 O O . THR A 1 231 ? 5.966 5.008 -16.978 1.00 83.00 231 THR A O 1
ATOM 1830 N N . ASN A 1 232 ? 4.731 5.630 -18.727 1.00 79.38 232 ASN A N 1
ATOM 1831 C CA . ASN A 1 232 ? 5.256 4.596 -19.620 1.00 79.38 232 ASN A CA 1
ATOM 1832 C C . ASN A 1 232 ? 6.628 4.945 -20.218 1.00 79.38 232 ASN A C 1
ATOM 1834 O O . ASN A 1 232 ? 7.153 4.178 -21.013 1.00 79.38 232 ASN A O 1
ATOM 1838 N N . CYS A 1 233 ? 7.171 6.117 -19.917 1.00 81.62 233 CYS A N 1
ATOM 1839 C CA . CYS A 1 233 ? 8.457 6.561 -20.442 1.00 81.62 233 CYS A CA 1
ATOM 1840 C C . CYS A 1 233 ? 9.609 6.024 -19.586 1.00 81.62 233 CYS A C 1
ATOM 1842 O O . CYS A 1 233 ? 9.374 5.565 -18.469 1.00 81.62 233 CYS A O 1
ATOM 1844 N N . THR A 1 234 ? 10.836 6.087 -20.091 1.00 82.56 234 THR A N 1
ATOM 1845 C CA . THR A 1 234 ? 12.063 5.715 -19.371 1.00 82.56 234 THR A CA 1
ATOM 1846 C C . THR A 1 234 ? 12.734 6.985 -18.865 1.00 82.56 234 THR A C 1
ATOM 1848 O O . THR A 1 234 ? 12.934 7.922 -19.635 1.00 82.56 234 THR A O 1
ATOM 1851 N N . PHE A 1 235 ? 13.067 7.048 -17.573 1.00 77.62 235 PHE A N 1
ATOM 1852 C CA . PHE A 1 235 ? 13.711 8.236 -17.005 1.00 77.62 235 PHE A CA 1
ATOM 1853 C C . PHE A 1 235 ? 15.184 8.335 -17.383 1.00 77.62 235 PHE A C 1
ATOM 1855 O O . PHE A 1 235 ? 15.716 9.432 -17.390 1.00 77.62 235 PHE A O 1
ATOM 1862 N N . SER A 1 236 ? 15.850 7.221 -17.686 1.00 74.62 236 SER A N 1
ATOM 1863 C CA . SER A 1 236 ? 17.270 7.227 -18.055 1.00 74.62 236 SER A CA 1
ATOM 1864 C C . SER A 1 236 ? 17.565 7.634 -19.509 1.00 74.62 236 SER A C 1
ATOM 1866 O O . SER A 1 236 ? 18.736 7.743 -19.865 1.00 74.62 236 SER A O 1
ATOM 1868 N N . GLU A 1 237 ? 16.542 7.813 -20.346 1.00 72.56 237 GLU A N 1
ATOM 1869 C CA . GLU A 1 237 ? 16.672 8.141 -21.771 1.00 72.56 237 GLU A CA 1
ATOM 1870 C C . GLU A 1 237 ? 16.598 9.656 -22.011 1.00 72.56 237 GLU A C 1
ATOM 1872 O O . GLU A 1 237 ? 15.766 10.351 -21.421 1.00 72.56 237 GLU A O 1
ATOM 1877 N N . ASP A 1 238 ? 17.451 10.169 -22.903 1.00 65.25 238 ASP A N 1
ATOM 1878 C CA . ASP A 1 238 ? 17.489 11.594 -23.231 1.00 65.25 238 ASP A CA 1
ATOM 1879 C C . ASP A 1 238 ? 16.247 12.014 -24.056 1.00 65.25 238 ASP A C 1
ATOM 1881 O O . ASP A 1 238 ? 15.794 11.272 -24.933 1.00 65.25 238 ASP A O 1
ATOM 1885 N N . PRO A 1 239 ? 15.751 13.261 -23.896 1.00 61.06 239 PRO A N 1
ATOM 1886 C CA . PRO A 1 239 ? 14.509 13.761 -24.497 1.00 61.06 239 PRO A CA 1
ATOM 1887 C C . PRO A 1 239 ? 14.336 13.672 -26.030 1.00 61.06 239 PRO A C 1
ATOM 1889 O O . PRO A 1 239 ? 13.185 13.770 -26.461 1.00 61.06 239 PRO A O 1
ATOM 1892 N N . PRO A 1 240 ? 15.363 13.521 -26.901 1.00 64.19 240 PRO A N 1
ATOM 1893 C CA . PRO A 1 240 ? 15.107 13.298 -28.324 1.00 64.19 240 PRO A CA 1
ATOM 1894 C C . PRO A 1 240 ? 14.590 11.88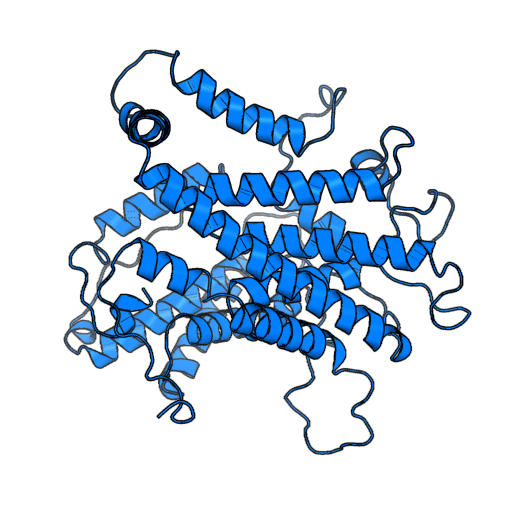8 -28.675 1.00 64.19 240 PRO A C 1
ATOM 1896 O O . PRO A 1 240 ? 14.214 11.687 -29.831 1.00 64.19 240 PRO A O 1
ATOM 1899 N N . SER A 1 241 ? 14.563 10.914 -27.751 1.00 63.84 241 SER A N 1
ATOM 1900 C CA . SER A 1 241 ? 14.076 9.554 -28.038 1.00 63.84 241 SER A CA 1
ATOM 1901 C C . SER A 1 241 ? 12.561 9.397 -27.803 1.00 63.84 241 SER A C 1
ATOM 1903 O O . SER A 1 241 ? 11.971 10.027 -26.931 1.00 63.84 241 SER A O 1
ATOM 1905 N N . PHE A 1 242 ? 11.897 8.529 -28.581 1.00 65.44 242 PHE A N 1
ATOM 1906 C CA . PHE A 1 242 ? 10.448 8.251 -28.462 1.00 65.44 242 PHE A CA 1
ATOM 1907 C C . PHE A 1 242 ? 10.052 7.636 -27.102 1.00 65.44 242 PHE A C 1
ATOM 1909 O O . PHE A 1 242 ? 8.881 7.649 -26.728 1.00 65.44 242 PHE A O 1
ATOM 1916 N N . LEU A 1 243 ? 11.026 7.098 -26.362 1.00 70.12 243 LEU A N 1
ATOM 1917 C CA . LEU A 1 243 ? 10.856 6.525 -25.025 1.00 70.12 243 LEU A CA 1
ATOM 1918 C C . LEU A 1 243 ? 11.067 7.531 -23.891 1.00 70.12 243 LEU A C 1
ATOM 1920 O O . LEU A 1 243 ? 10.784 7.199 -22.737 1.00 70.12 243 LEU A O 1
ATOM 1924 N N . ALA A 1 244 ? 11.551 8.735 -24.192 1.00 70.38 244 ALA A N 1
ATOM 1925 C CA . ALA A 1 244 ? 11.842 9.735 -23.183 1.00 70.38 244 ALA A CA 1
ATOM 1926 C C . ALA A 1 244 ? 10.570 10.378 -22.614 1.00 70.38 244 ALA A C 1
ATOM 1928 O O . ALA A 1 244 ? 9.519 10.457 -23.255 1.00 70.38 244 ALA A O 1
ATOM 1929 N N . CYS A 1 245 ? 10.660 10.828 -21.365 1.00 72.81 245 CYS A N 1
ATOM 1930 C CA . CYS A 1 245 ? 9.542 11.467 -20.682 1.00 72.81 245 CYS A CA 1
ATOM 1931 C C . CYS A 1 245 ? 9.301 12.910 -21.147 1.00 72.81 245 CYS A C 1
ATOM 1933 O O . CYS A 1 245 ? 10.200 13.594 -21.632 1.00 72.81 245 CYS A O 1
ATOM 1935 N N . ASN A 1 246 ? 8.075 13.399 -20.924 1.00 70.50 246 ASN A N 1
ATOM 1936 C CA . ASN A 1 246 ? 7.738 14.814 -21.098 1.00 70.50 246 ASN A CA 1
ATOM 1937 C C . ASN A 1 246 ? 8.693 15.713 -20.296 1.00 70.50 246 ASN A C 1
ATOM 1939 O O . ASN A 1 246 ? 9.103 15.348 -19.192 1.00 70.50 246 ASN A O 1
ATOM 1943 N N . ARG A 1 247 ? 8.976 16.918 -20.818 1.00 63.78 247 ARG A N 1
ATOM 1944 C CA . ARG A 1 247 ? 9.904 17.881 -20.191 1.00 63.78 247 ARG A CA 1
ATOM 1945 C C . ARG A 1 247 ? 9.573 18.193 -18.729 1.00 63.78 247 ARG A C 1
ATOM 1947 O O . ARG A 1 247 ? 10.484 18.261 -17.925 1.00 63.78 247 ARG A O 1
ATOM 1954 N N . GLU A 1 248 ? 8.293 18.276 -18.366 1.00 67.62 248 GLU A N 1
ATOM 1955 C CA . GLU A 1 248 ? 7.870 18.503 -16.972 1.00 67.62 248 GLU A CA 1
ATOM 1956 C C . GLU A 1 248 ? 8.361 17.404 -16.011 1.00 67.62 248 GLU A C 1
ATOM 1958 O O . GLU A 1 248 ? 8.841 17.696 -14.918 1.00 67.62 248 GLU A O 1
ATOM 1963 N N . ASN A 1 249 ? 8.292 16.137 -16.430 1.00 67.00 249 ASN A N 1
ATOM 1964 C CA . ASN A 1 249 ? 8.757 15.005 -15.624 1.00 67.00 249 ASN A CA 1
ATOM 1965 C C . ASN A 1 249 ? 10.284 14.905 -15.636 1.00 67.00 249 ASN A C 1
ATOM 1967 O O . ASN A 1 249 ? 10.889 14.531 -14.633 1.00 67.00 249 ASN A O 1
ATOM 1971 N N . PHE A 1 250 ? 10.901 15.230 -16.772 1.00 65.31 250 PHE A N 1
ATOM 1972 C CA . PHE A 1 250 ? 12.351 15.269 -16.912 1.00 65.31 250 PHE A CA 1
ATOM 1973 C C . PHE A 1 250 ? 12.967 16.315 -15.973 1.00 65.31 250 PHE A C 1
ATOM 1975 O O . PHE A 1 250 ? 13.881 15.992 -15.220 1.00 65.31 250 PHE A O 1
ATOM 1982 N N . ASP A 1 251 ? 12.400 17.521 -15.925 1.00 65.25 251 ASP A N 1
ATOM 1983 C CA . ASP A 1 251 ? 12.850 18.595 -15.035 1.00 65.25 251 ASP A CA 1
ATOM 1984 C C . ASP A 1 251 ? 12.590 18.258 -13.552 1.00 65.25 251 ASP A C 1
ATOM 1986 O O . ASP A 1 251 ? 13.347 18.678 -12.681 1.00 65.25 251 ASP A O 1
ATOM 1990 N N . HIS A 1 252 ? 11.555 17.463 -13.242 1.00 67.81 252 HIS A N 1
ATOM 1991 C CA . HIS A 1 252 ? 11.270 17.021 -11.870 1.00 67.81 252 HIS A CA 1
ATOM 1992 C C . HIS A 1 252 ? 12.292 15.996 -11.345 1.00 67.81 252 HIS A C 1
ATOM 1994 O O . HIS A 1 252 ? 12.666 16.049 -10.173 1.00 67.81 252 HIS A O 1
ATOM 2000 N N . TRP A 1 253 ? 12.756 15.070 -12.192 1.00 70.06 253 TRP A N 1
ATOM 2001 C CA . TRP A 1 253 ? 13.599 13.940 -11.774 1.00 70.06 253 TRP A CA 1
ATOM 2002 C C . TRP A 1 253 ? 15.070 14.033 -12.226 1.00 70.06 253 TRP A C 1
ATOM 2004 O O . TRP A 1 253 ? 15.883 13.246 -11.742 1.00 70.06 253 TRP A O 1
ATOM 2014 N N . MET A 1 254 ? 15.444 14.968 -13.112 1.00 64.75 254 MET A N 1
ATOM 2015 C CA . MET A 1 254 ? 16.782 15.024 -13.733 1.00 64.75 254 MET A CA 1
ATOM 2016 C C . MET A 1 254 ? 17.473 16.410 -13.707 1.00 64.75 254 MET A C 1
ATOM 2018 O O . MET A 1 254 ? 18.377 16.663 -14.503 1.00 64.75 254 MET A O 1
ATOM 2022 N N . ASP A 1 255 ? 17.136 17.300 -12.765 1.00 57.66 255 ASP A N 1
ATOM 2023 C CA . ASP A 1 255 ? 17.585 18.715 -12.755 1.00 57.66 255 ASP A CA 1
ATOM 2024 C C . ASP A 1 255 ? 19.104 18.966 -12.523 1.00 57.66 255 ASP A C 1
ATOM 2026 O O . ASP A 1 255 ? 19.464 20.083 -12.183 1.00 57.66 255 ASP A O 1
ATOM 2030 N N . ASN A 1 256 ? 20.020 17.985 -12.652 1.00 52.50 256 ASN A N 1
ATOM 2031 C CA . ASN A 1 256 ? 21.490 18.197 -12.727 1.00 52.50 256 ASN A CA 1
ATOM 2032 C C . ASN A 1 256 ? 22.296 16.879 -12.820 1.00 52.50 256 ASN A C 1
ATOM 2034 O O . ASN A 1 256 ? 22.926 16.511 -11.840 1.00 52.50 256 ASN A O 1
ATOM 2038 N N . ARG A 1 257 ? 22.327 16.159 -13.957 1.00 53.31 257 ARG A N 1
ATOM 2039 C CA . ARG A 1 257 ? 23.246 15.015 -14.268 1.00 53.31 257 ARG A CA 1
ATOM 2040 C C . ARG A 1 257 ? 23.547 13.972 -13.156 1.00 53.31 257 ARG A C 1
ATOM 2042 O O . ARG A 1 257 ? 24.483 13.186 -13.304 1.00 53.31 257 ARG A O 1
ATOM 2049 N N . GLU A 1 258 ? 22.804 13.923 -12.056 1.00 62.62 258 GLU A N 1
ATOM 2050 C CA . GLU A 1 258 ? 22.877 12.839 -11.092 1.00 62.62 258 GLU A CA 1
ATOM 2051 C C . GLU A 1 258 ? 22.164 11.644 -11.712 1.00 62.62 258 GLU A C 1
ATOM 2053 O O . GLU A 1 258 ? 21.130 11.780 -12.367 1.00 62.62 258 GLU A O 1
ATOM 2058 N N . SER A 1 259 ? 22.737 10.454 -11.546 1.00 77.75 259 SER A N 1
ATOM 2059 C CA . SER A 1 259 ? 22.113 9.234 -12.045 1.00 77.75 259 SER A CA 1
ATOM 2060 C C . SER A 1 259 ? 20.713 9.100 -11.441 1.00 77.75 259 SER A C 1
ATOM 2062 O O . SER A 1 259 ? 20.589 9.044 -10.216 1.00 77.75 259 SER A O 1
ATOM 2064 N N . VAL A 1 260 ? 19.680 8.983 -12.280 1.00 79.75 260 VAL A N 1
ATOM 2065 C CA . VAL A 1 260 ? 18.275 8.808 -11.859 1.00 79.75 260 VAL A CA 1
ATOM 2066 C C . VAL A 1 260 ? 18.126 7.677 -10.834 1.00 79.75 260 VAL A C 1
ATOM 2068 O O . VAL A 1 260 ? 17.370 7.786 -9.870 1.00 79.75 260 VAL A O 1
ATOM 2071 N N . ILE A 1 261 ? 18.908 6.605 -10.998 1.00 84.81 261 ILE A N 1
ATOM 2072 C CA . ILE A 1 261 ? 18.982 5.480 -10.059 1.00 84.81 261 ILE A CA 1
ATOM 2073 C C . ILE A 1 261 ? 19.330 5.958 -8.641 1.00 84.81 261 ILE A C 1
ATOM 2075 O O . ILE A 1 261 ? 18.663 5.564 -7.687 1.00 84.81 261 ILE A O 1
ATOM 2079 N N . ALA A 1 262 ? 20.352 6.805 -8.483 1.00 85.06 262 ALA A N 1
ATOM 2080 C CA . ALA A 1 262 ? 20.769 7.300 -7.172 1.00 85.06 262 ALA A CA 1
ATOM 2081 C C . ALA A 1 262 ? 19.667 8.137 -6.513 1.00 85.06 262 ALA A C 1
ATOM 2083 O O . ALA A 1 262 ? 19.383 7.942 -5.331 1.00 85.06 262 ALA A O 1
ATOM 2084 N N . LEU A 1 263 ? 18.990 8.993 -7.284 1.00 82.31 263 LEU A N 1
ATOM 2085 C CA . LEU A 1 263 ? 17.868 9.789 -6.790 1.00 82.31 263 LEU A CA 1
ATOM 2086 C C . LEU A 1 263 ? 16.708 8.898 -6.318 1.00 82.31 263 LEU A C 1
ATOM 2088 O O . LEU A 1 263 ? 16.192 9.089 -5.215 1.00 82.31 263 LEU A O 1
ATOM 2092 N N . LEU A 1 264 ? 16.339 7.880 -7.103 1.00 85.62 264 LEU A N 1
ATOM 2093 C CA . LEU A 1 264 ? 15.303 6.909 -6.732 1.00 85.62 264 LEU A CA 1
ATOM 2094 C C . LEU A 1 264 ? 15.684 6.108 -5.479 1.00 85.62 264 LEU A C 1
ATOM 2096 O O . LEU A 1 264 ? 14.842 5.892 -4.608 1.00 85.62 264 LEU A O 1
ATOM 2100 N N . VAL A 1 265 ? 16.950 5.702 -5.341 1.00 89.69 265 VAL A N 1
ATOM 2101 C CA . VAL A 1 265 ? 17.444 5.005 -4.141 1.00 89.69 265 VAL A CA 1
ATOM 2102 C C . VAL A 1 265 ? 17.363 5.908 -2.910 1.00 89.69 265 VAL A C 1
ATOM 2104 O O . VAL A 1 265 ? 16.866 5.475 -1.868 1.00 89.69 265 VAL A O 1
ATOM 2107 N N . ILE A 1 266 ? 17.794 7.169 -3.021 1.00 85.31 266 ILE A N 1
ATOM 2108 C CA . ILE A 1 266 ? 17.690 8.153 -1.935 1.00 85.31 266 ILE A CA 1
ATOM 2109 C C . ILE A 1 266 ? 16.221 8.358 -1.552 1.00 85.31 266 ILE A C 1
ATOM 2111 O O . ILE A 1 266 ? 15.890 8.300 -0.365 1.00 85.31 266 ILE A O 1
ATOM 2115 N N . PHE A 1 267 ? 15.331 8.514 -2.536 1.00 84.62 267 PHE A N 1
ATOM 2116 C CA . PHE A 1 267 ? 13.893 8.638 -2.309 1.00 84.62 267 PHE A CA 1
ATOM 2117 C C . PHE A 1 267 ? 13.333 7.431 -1.545 1.00 84.62 267 PHE A C 1
ATOM 2119 O O . PHE A 1 267 ? 12.652 7.609 -0.536 1.00 84.62 267 PHE A O 1
ATOM 2126 N N . ILE A 1 268 ? 13.659 6.204 -1.970 1.00 89.75 268 ILE A N 1
ATOM 2127 C CA . ILE A 1 268 ? 13.206 4.971 -1.310 1.00 89.75 268 ILE A CA 1
ATOM 2128 C C . ILE A 1 268 ? 13.682 4.931 0.144 1.00 89.75 268 ILE A C 1
ATOM 2130 O O . ILE A 1 268 ? 12.870 4.680 1.031 1.00 89.75 268 ILE A O 1
ATOM 2134 N N . ILE A 1 269 ? 14.961 5.209 0.416 1.00 90.00 269 ILE A N 1
ATOM 2135 C CA . ILE A 1 269 ? 15.523 5.153 1.776 1.00 90.00 269 ILE A CA 1
ATOM 2136 C C . ILE A 1 269 ? 14.870 6.203 2.683 1.00 90.00 269 ILE A C 1
ATOM 2138 O O . ILE A 1 269 ? 14.415 5.880 3.785 1.00 90.00 269 ILE A O 1
ATOM 2142 N N . VAL A 1 270 ? 14.796 7.454 2.222 1.00 82.31 270 VAL A N 1
ATOM 2143 C CA . VAL A 1 270 ? 14.212 8.559 2.994 1.00 82.31 270 VAL A CA 1
ATOM 2144 C C . VAL A 1 270 ? 12.731 8.296 3.263 1.00 82.31 270 VAL A C 1
ATOM 2146 O O . VAL A 1 270 ? 12.283 8.392 4.409 1.00 82.31 270 VAL A O 1
ATOM 2149 N N . HIS A 1 271 ? 11.970 7.905 2.238 1.00 82.81 271 HIS A N 1
ATOM 2150 C CA . HIS A 1 271 ? 10.536 7.640 2.362 1.00 82.81 271 HIS A CA 1
ATOM 2151 C C . HIS A 1 271 ? 10.246 6.397 3.215 1.00 82.81 271 HIS A C 1
ATOM 2153 O O . HIS A 1 271 ? 9.298 6.396 4.004 1.00 82.81 271 HIS A O 1
ATOM 2159 N N . PHE A 1 272 ? 11.091 5.362 3.148 1.00 88.44 272 PHE A N 1
ATOM 2160 C CA . PHE A 1 272 ? 10.999 4.176 4.005 1.00 88.44 272 PHE A CA 1
ATOM 2161 C C . PHE A 1 272 ? 11.089 4.552 5.489 1.00 88.44 272 PHE A C 1
ATOM 2163 O O . PHE A 1 272 ? 10.183 4.234 6.262 1.00 88.44 272 PHE A O 1
ATOM 2170 N N . VAL A 1 273 ? 12.136 5.280 5.892 1.00 86.56 273 VAL A N 1
ATOM 2171 C CA . VAL A 1 273 ? 12.341 5.676 7.296 1.00 86.56 273 VAL A CA 1
ATOM 2172 C C . VAL A 1 273 ? 11.263 6.657 7.750 1.00 86.56 273 VAL A C 1
ATOM 2174 O O . VAL A 1 273 ? 10.679 6.496 8.824 1.00 86.56 273 VAL A O 1
ATOM 2177 N N . PHE A 1 274 ? 10.964 7.664 6.930 1.00 78.62 274 PHE A N 1
ATOM 2178 C CA . PHE A 1 274 ? 10.032 8.714 7.315 1.00 78.62 274 PHE A CA 1
ATOM 2179 C C . PHE A 1 274 ? 8.591 8.213 7.415 1.00 78.62 274 PHE A C 1
ATOM 2181 O O . PHE A 1 274 ? 7.887 8.564 8.362 1.00 78.62 274 PHE A O 1
ATOM 2188 N N . SER A 1 275 ? 8.156 7.342 6.496 1.00 82.19 275 SER A N 1
ATOM 2189 C CA . SER A 1 275 ? 6.819 6.744 6.573 1.00 82.19 275 SER A CA 1
ATOM 2190 C C . SER A 1 275 ? 6.619 6.007 7.900 1.00 82.19 275 SER A C 1
ATOM 2192 O O . SER A 1 275 ? 5.576 6.167 8.529 1.00 82.19 275 SER A O 1
ATOM 2194 N N . ILE A 1 276 ? 7.636 5.296 8.396 1.00 85.00 276 ILE A N 1
ATOM 2195 C CA . ILE A 1 276 ? 7.596 4.619 9.698 1.00 85.00 276 ILE A CA 1
ATOM 2196 C C . ILE A 1 276 ? 7.468 5.626 10.839 1.00 85.00 276 ILE A C 1
ATOM 2198 O O . ILE A 1 276 ? 6.608 5.451 11.704 1.00 85.00 276 ILE A O 1
ATOM 2202 N N . VAL A 1 277 ? 8.257 6.704 10.821 1.00 79.62 277 VAL A N 1
ATOM 2203 C CA . VAL A 1 277 ? 8.169 7.773 11.828 1.00 79.62 277 VAL A CA 1
ATOM 2204 C C . VAL A 1 277 ? 6.768 8.393 11.841 1.00 79.62 277 VAL A C 1
ATOM 2206 O O . VAL A 1 277 ? 6.162 8.492 12.907 1.00 79.62 277 VAL A O 1
ATOM 2209 N N . CYS A 1 278 ? 6.188 8.712 10.682 1.00 74.81 278 CYS A N 1
ATOM 2210 C CA . CYS A 1 278 ? 4.821 9.234 10.586 1.00 74.81 278 CYS A CA 1
ATOM 2211 C C . CYS A 1 278 ? 3.765 8.293 11.166 1.00 74.81 278 CYS A C 1
ATOM 2213 O O . CYS A 1 278 ? 2.832 8.754 11.821 1.00 74.81 278 CYS A O 1
ATOM 2215 N N . MET A 1 279 ? 3.914 6.982 10.969 1.00 76.94 279 MET A N 1
ATOM 2216 C CA . MET A 1 279 ? 2.987 5.983 11.517 1.00 76.94 279 MET A CA 1
ATOM 2217 C C . MET A 1 279 ? 3.111 5.810 13.033 1.00 76.94 279 MET A C 1
ATOM 2219 O O . MET A 1 279 ? 2.231 5.214 13.657 1.00 76.94 279 MET A O 1
ATOM 2223 N N . THR A 1 280 ? 4.190 6.309 13.642 1.00 77.38 280 THR A N 1
ATOM 2224 C CA . THR A 1 280 ? 4.350 6.309 15.103 1.00 77.38 280 THR A CA 1
ATOM 2225 C C . THR A 1 280 ? 3.713 7.520 15.784 1.00 77.38 280 THR A C 1
ATOM 2227 O O . THR A 1 280 ? 3.503 7.495 16.999 1.00 77.38 280 THR A O 1
ATOM 2230 N N . LEU A 1 281 ? 3.361 8.561 15.021 1.00 70.88 281 LEU A N 1
ATOM 2231 C CA . LEU A 1 281 ? 2.724 9.757 15.561 1.00 70.88 281 LEU A CA 1
ATOM 2232 C C . LEU A 1 281 ? 1.287 9.454 16.024 1.00 70.88 281 LEU A C 1
ATOM 2234 O O . LEU A 1 281 ? 0.572 8.689 15.374 1.00 70.88 281 LEU A O 1
ATOM 2238 N N . PRO A 1 282 ? 0.813 10.072 17.123 1.00 69.38 282 PRO A N 1
ATOM 2239 C CA . PRO A 1 282 ? -0.531 9.859 17.659 1.00 69.38 282 PRO A CA 1
ATOM 2240 C C . PRO A 1 282 ? -1.602 10.645 16.875 1.00 69.38 282 PRO A C 1
ATOM 2242 O O . PRO A 1 282 ? -2.462 11.298 17.461 1.00 69.38 282 PRO A O 1
ATOM 2245 N N . VAL A 1 283 ? -1.552 10.589 15.545 1.00 66.12 283 VAL A N 1
ATOM 2246 C CA . VAL A 1 283 ? -2.466 11.275 14.619 1.00 66.12 283 VAL A CA 1
ATOM 2247 C C . VAL A 1 283 ? -3.250 10.213 13.840 1.00 66.12 283 VAL A C 1
ATOM 2249 O O . VAL A 1 283 ? -2.695 9.158 13.528 1.00 66.12 283 VAL A O 1
ATOM 2252 N N . PRO A 1 284 ? -4.543 10.424 13.529 1.00 65.88 284 PRO A N 1
ATOM 2253 C CA . PRO A 1 284 ? -5.267 9.515 12.650 1.00 65.88 284 PRO A CA 1
ATOM 2254 C C . PRO A 1 284 ? -4.666 9.558 11.235 1.00 65.88 284 PRO A C 1
ATOM 2256 O O . PRO A 1 284 ? -4.909 10.494 10.480 1.00 65.88 284 PRO A O 1
ATOM 2259 N N . SER A 1 285 ? -3.892 8.534 10.877 1.00 67.56 285 SER A N 1
ATOM 2260 C CA . SER A 1 285 ? -3.273 8.372 9.558 1.00 67.56 285 SER A CA 1
ATOM 2261 C C . SER A 1 285 ? -3.527 6.969 8.992 1.00 67.56 285 SER A C 1
ATOM 2263 O O . SER A 1 285 ? -3.786 6.010 9.728 1.00 67.56 285 SER A O 1
ATOM 2265 N N . GLY A 1 286 ? -3.515 6.853 7.663 1.00 74.56 286 GLY A N 1
ATOM 2266 C CA . GLY A 1 286 ? -3.670 5.584 6.952 1.00 74.56 286 GLY A CA 1
ATOM 2267 C C . GLY A 1 286 ? -2.322 5.035 6.494 1.00 74.56 286 GLY A C 1
ATOM 2268 O O . GLY A 1 286 ? -1.557 5.757 5.863 1.00 74.56 286 GLY A O 1
ATOM 2269 N N . VAL A 1 287 ? -2.049 3.751 6.757 1.00 81.69 287 VAL A N 1
ATOM 2270 C CA . VAL A 1 287 ? -0.755 3.133 6.404 1.00 81.69 287 VAL A CA 1
ATOM 2271 C C . VAL A 1 287 ? -0.621 2.781 4.923 1.00 81.69 287 VAL A C 1
ATOM 2273 O O . VAL A 1 287 ? 0.489 2.714 4.412 1.00 81.69 287 VAL A O 1
ATOM 2276 N N . PHE A 1 288 ? -1.745 2.548 4.239 1.00 85.50 288 PHE A N 1
ATOM 2277 C CA . PHE A 1 288 ? -1.756 1.916 2.920 1.00 85.50 288 PHE A CA 1
ATOM 2278 C C . PHE A 1 288 ? -1.105 2.779 1.837 1.00 85.50 288 PHE A C 1
ATOM 2280 O O . PHE A 1 288 ? -0.329 2.289 1.029 1.00 85.50 288 PHE A O 1
ATOM 2287 N N . MET A 1 289 ? -1.393 4.076 1.822 1.00 82.94 289 MET A N 1
ATOM 2288 C CA . MET A 1 289 ? -0.926 4.937 0.744 1.00 82.94 289 MET A CA 1
ATOM 2289 C C . MET A 1 289 ? 0.607 5.162 0.775 1.00 82.94 289 MET A C 1
ATOM 2291 O O . MET A 1 289 ? 1.245 5.041 -0.268 1.00 82.94 289 MET A O 1
ATOM 2295 N N . PRO A 1 290 ? 1.258 5.409 1.930 1.00 83.00 290 PRO A N 1
ATOM 2296 C CA . PRO A 1 290 ? 2.720 5.514 1.981 1.00 83.00 290 PRO A CA 1
ATOM 2297 C C . PRO A 1 290 ? 3.461 4.242 1.560 1.00 83.00 290 PRO A C 1
ATOM 2299 O O . PRO A 1 290 ? 4.451 4.350 0.837 1.00 83.00 290 PRO A O 1
ATOM 2302 N N . ILE A 1 291 ? 2.977 3.055 1.959 1.00 88.88 291 ILE A N 1
ATOM 2303 C CA . ILE A 1 291 ? 3.564 1.777 1.516 1.00 88.88 291 ILE A CA 1
ATOM 2304 C C . ILE A 1 291 ? 3.319 1.543 0.021 1.00 88.88 291 ILE A C 1
ATOM 2306 O O . ILE A 1 291 ? 4.186 1.015 -0.663 1.00 88.88 291 ILE A O 1
ATOM 2310 N N . PHE A 1 292 ? 2.183 1.996 -0.508 1.00 88.50 292 PHE A N 1
ATOM 2311 C CA . PHE A 1 292 ? 1.869 1.905 -1.929 1.00 88.50 292 PHE A CA 1
ATOM 2312 C C . PHE A 1 292 ? 2.855 2.703 -2.789 1.00 88.50 292 PHE A C 1
ATOM 2314 O O . PHE A 1 292 ? 3.433 2.167 -3.732 1.00 88.50 292 PHE A O 1
ATOM 2321 N N . VAL A 1 293 ? 3.106 3.964 -2.418 1.00 86.62 293 VAL A N 1
ATOM 2322 C CA . VAL A 1 293 ? 4.078 4.838 -3.098 1.00 86.62 293 VAL A CA 1
ATOM 2323 C C . VAL A 1 293 ? 5.500 4.288 -2.984 1.00 86.62 293 VAL A C 1
ATOM 2325 O O . VAL A 1 293 ? 6.249 4.308 -3.956 1.00 86.62 293 VAL A O 1
ATOM 2328 N N . LEU A 1 294 ? 5.866 3.753 -1.817 1.00 89.88 294 LEU A N 1
ATOM 2329 C CA . LEU A 1 294 ? 7.167 3.118 -1.610 1.00 89.88 294 LEU A CA 1
ATOM 2330 C C . LEU A 1 294 ? 7.360 1.904 -2.532 1.00 89.88 294 LEU A C 1
ATOM 2332 O O . LEU A 1 294 ? 8.410 1.767 -3.154 1.00 89.88 294 LEU A O 1
ATOM 2336 N N . GLY A 1 295 ? 6.334 1.060 -2.665 1.00 92.62 295 GLY A N 1
ATOM 2337 C CA . GLY A 1 295 ? 6.337 -0.064 -3.599 1.00 92.62 295 GLY A CA 1
ATOM 2338 C C . GLY A 1 295 ? 6.445 0.378 -5.059 1.00 92.62 295 GLY A C 1
ATOM 2339 O O . GLY A 1 295 ? 7.223 -0.205 -5.812 1.00 92.62 295 GLY A O 1
ATOM 2340 N N . ALA A 1 296 ? 5.728 1.441 -5.443 1.00 91.06 296 ALA A N 1
ATOM 2341 C CA . ALA A 1 296 ? 5.817 2.017 -6.784 1.00 91.06 296 ALA A CA 1
ATOM 2342 C C . ALA A 1 296 ? 7.241 2.490 -7.107 1.00 91.06 296 ALA A C 1
ATOM 2344 O O . ALA A 1 296 ? 7.758 2.185 -8.178 1.00 91.06 296 ALA A O 1
ATOM 2345 N N . ALA A 1 297 ? 7.905 3.156 -6.158 1.00 91.25 297 ALA A N 1
ATOM 2346 C CA . ALA A 1 297 ? 9.287 3.600 -6.312 1.00 91.25 297 ALA A CA 1
ATOM 2347 C C . ALA A 1 297 ? 10.279 2.427 -6.425 1.00 91.25 297 ALA A C 1
ATOM 2349 O O . ALA A 1 297 ? 11.152 2.453 -7.289 1.00 91.25 297 ALA A O 1
ATOM 2350 N N . ILE A 1 298 ? 10.128 1.373 -5.608 1.00 94.06 298 ILE A N 1
ATOM 2351 C CA . ILE A 1 298 ? 10.965 0.156 -5.686 1.00 94.06 298 ILE A CA 1
ATOM 2352 C C . ILE A 1 298 ? 10.797 -0.533 -7.045 1.00 94.06 298 ILE A C 1
ATOM 2354 O O . ILE A 1 298 ? 11.779 -0.910 -7.684 1.00 94.06 298 ILE A O 1
ATOM 2358 N N . GLY A 1 299 ? 9.552 -0.672 -7.502 1.00 92.69 299 GLY A N 1
ATOM 2359 C CA . GLY A 1 299 ? 9.247 -1.230 -8.812 1.00 92.69 299 GLY A CA 1
ATOM 2360 C C . GLY A 1 299 ? 9.825 -0.389 -9.947 1.00 92.69 299 GLY A C 1
ATOM 2361 O O . GLY A 1 299 ? 10.449 -0.927 -10.858 1.00 92.69 299 GLY A O 1
ATOM 2362 N N . ARG A 1 300 ? 9.698 0.939 -9.857 1.00 91.44 300 ARG A N 1
ATOM 2363 C CA . ARG A 1 300 ? 10.259 1.864 -10.842 1.00 91.44 300 ARG A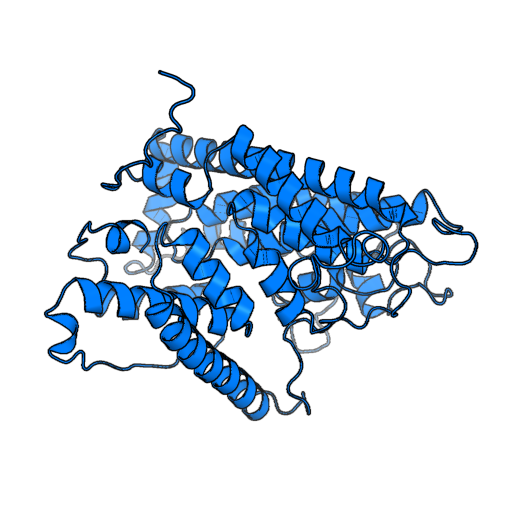 CA 1
ATOM 2364 C C . ARG A 1 300 ? 11.778 1.758 -10.924 1.00 91.44 300 ARG A C 1
ATOM 2366 O O . ARG A 1 300 ? 12.309 1.645 -12.021 1.00 91.44 300 ARG A O 1
ATOM 2373 N N . LEU A 1 301 ? 12.460 1.729 -9.778 1.00 92.50 301 LEU A N 1
ATOM 2374 C CA . LEU A 1 301 ? 13.908 1.538 -9.699 1.00 92.50 301 LEU A CA 1
ATOM 2375 C C . LEU A 1 301 ? 14.343 0.250 -10.412 1.00 92.50 301 LEU A C 1
ATOM 2377 O O . LEU A 1 301 ? 15.277 0.282 -11.208 1.00 92.50 301 LEU A O 1
ATOM 2381 N N . MET A 1 302 ? 13.650 -0.866 -10.166 1.00 91.56 302 MET A N 1
ATOM 2382 C CA . MET A 1 302 ? 13.935 -2.132 -10.849 1.00 91.56 302 MET A CA 1
ATOM 2383 C C . MET A 1 302 ? 13.716 -2.018 -12.364 1.00 91.56 302 MET A C 1
ATOM 2385 O O . MET A 1 302 ? 14.553 -2.481 -13.132 1.00 91.56 302 MET A O 1
ATOM 2389 N N . GLY A 1 303 ? 12.627 -1.376 -12.796 1.00 89.50 303 GLY A N 1
ATOM 2390 C CA . GLY A 1 303 ? 12.332 -1.159 -14.214 1.00 89.50 303 GLY A CA 1
ATOM 2391 C C . GLY A 1 303 ? 13.407 -0.342 -14.937 1.00 89.50 303 GLY A C 1
ATOM 2392 O O . GLY A 1 303 ? 13.817 -0.718 -16.030 1.00 89.50 303 GLY A O 1
ATOM 2393 N N . GLU A 1 304 ? 13.914 0.727 -14.316 1.00 89.19 304 GLU A N 1
ATOM 2394 C CA . GLU A 1 304 ? 15.002 1.543 -14.880 1.00 89.19 304 GLU A CA 1
ATOM 2395 C C . GLU A 1 304 ? 16.333 0.767 -14.920 1.00 89.19 304 GLU A C 1
ATOM 2397 O O . GLU A 1 304 ? 17.050 0.823 -15.916 1.00 89.19 304 GLU A O 1
ATOM 2402 N N . ILE A 1 305 ? 16.647 -0.027 -13.885 1.00 90.31 305 ILE A N 1
ATOM 2403 C CA . ILE A 1 305 ? 17.833 -0.907 -13.885 1.00 90.31 305 ILE A CA 1
ATOM 2404 C C . ILE A 1 305 ? 17.755 -1.918 -15.035 1.00 90.31 305 ILE A C 1
ATOM 2406 O O . ILE A 1 305 ? 18.749 -2.143 -15.722 1.00 90.31 305 ILE A O 1
ATOM 2410 N N . VAL A 1 306 ? 16.584 -2.518 -15.256 1.00 88.25 306 VAL A N 1
ATOM 2411 C CA . VAL A 1 306 ? 16.361 -3.482 -16.343 1.00 88.25 306 VAL A CA 1
ATOM 2412 C C . VAL A 1 306 ? 16.457 -2.799 -17.710 1.00 88.25 306 VAL A C 1
ATOM 2414 O O . VAL A 1 306 ? 17.096 -3.351 -18.602 1.00 88.25 306 VAL A O 1
ATOM 2417 N N . ALA A 1 307 ? 15.900 -1.594 -17.863 1.00 85.56 307 ALA A N 1
ATOM 2418 C CA . ALA A 1 307 ? 15.998 -0.816 -19.098 1.00 85.56 307 ALA A CA 1
ATOM 2419 C C . ALA A 1 307 ? 17.457 -0.475 -19.460 1.00 85.56 307 ALA A C 1
ATOM 2421 O O . ALA A 1 307 ? 17.841 -0.584 -20.620 1.00 85.56 307 ALA A O 1
ATOM 2422 N N . ILE A 1 308 ? 18.289 -0.140 -18.468 1.00 85.06 308 ILE A N 1
ATOM 2423 C CA . ILE A 1 308 ? 19.721 0.143 -18.672 1.00 85.06 308 ILE A CA 1
ATOM 2424 C C . ILE A 1 308 ? 20.518 -1.142 -18.938 1.00 85.06 308 ILE A C 1
ATOM 2426 O O . ILE A 1 308 ? 21.429 -1.150 -19.763 1.00 85.06 308 ILE A O 1
ATOM 2430 N N . ALA A 1 309 ? 20.200 -2.235 -18.239 1.00 86.94 309 ALA A N 1
ATOM 2431 C CA . ALA A 1 309 ? 20.902 -3.508 -18.393 1.00 86.94 309 ALA A CA 1
ATOM 2432 C C . ALA A 1 309 ? 20.601 -4.202 -19.734 1.00 86.94 309 ALA A C 1
ATOM 2434 O O . ALA A 1 309 ? 21.451 -4.930 -20.247 1.00 86.94 309 ALA A O 1
ATOM 2435 N N . LEU A 1 310 ? 19.403 -3.996 -20.290 1.00 83.81 310 LEU A N 1
ATOM 2436 C CA . LEU A 1 310 ? 18.920 -4.621 -21.524 1.00 83.81 310 LEU A CA 1
ATOM 2437 C C . LEU A 1 310 ? 18.386 -3.561 -22.509 1.00 83.81 310 LEU A C 1
ATOM 2439 O O . LEU A 1 310 ? 17.180 -3.510 -22.758 1.00 83.81 310 LEU A O 1
ATOM 2443 N N . PRO A 1 311 ? 19.265 -2.744 -23.123 1.00 75.00 311 PRO A N 1
ATOM 2444 C CA . PRO A 1 311 ? 18.850 -1.652 -24.011 1.00 75.00 311 PRO A CA 1
ATOM 2445 C C . PRO A 1 311 ? 18.136 -2.134 -25.286 1.00 75.00 311 PRO A C 1
ATOM 2447 O O . PRO A 1 311 ? 17.335 -1.404 -25.860 1.00 75.00 311 PRO A O 1
ATOM 2450 N N . SER A 1 312 ? 18.382 -3.374 -25.721 1.00 69.62 312 SER A N 1
ATOM 2451 C CA . SER A 1 312 ? 17.741 -3.979 -26.901 1.00 69.62 312 SER A CA 1
ATOM 2452 C C . SER A 1 312 ? 16.373 -4.618 -26.616 1.00 69.62 312 SER A C 1
ATOM 2454 O O . SER A 1 312 ? 15.770 -5.185 -27.532 1.00 69.62 312 SER A O 1
ATOM 2456 N N . GLY A 1 313 ? 15.903 -4.569 -25.363 1.00 70.75 313 GLY A N 1
ATOM 2457 C CA . GLY A 1 313 ? 14.723 -5.303 -24.915 1.00 70.75 313 GLY A CA 1
ATOM 2458 C C . GLY A 1 313 ? 15.007 -6.759 -24.536 1.00 70.75 313 GLY A C 1
ATOM 2459 O O . GLY A 1 313 ? 16.054 -7.323 -24.851 1.00 70.75 313 GLY A O 1
ATOM 2460 N N . VAL A 1 314 ? 14.055 -7.401 -23.848 1.00 68.56 314 VAL A N 1
ATOM 2461 C CA . VAL A 1 314 ? 14.149 -8.835 -23.479 1.00 68.56 314 VAL A CA 1
ATOM 2462 C C . VAL A 1 314 ? 13.957 -9.751 -24.699 1.00 68.56 314 VAL A C 1
ATOM 2464 O O . VAL A 1 314 ? 14.462 -10.878 -24.756 1.00 68.56 314 VAL A O 1
ATOM 2467 N N . ILE A 1 315 ? 13.232 -9.258 -25.700 1.00 68.44 315 ILE A N 1
ATOM 2468 C CA . ILE A 1 315 ? 13.226 -9.763 -27.072 1.00 68.44 315 ILE A CA 1
ATOM 2469 C C . ILE A 1 315 ? 13.687 -8.603 -27.948 1.00 68.44 315 ILE A C 1
ATOM 2471 O O . ILE A 1 315 ? 13.207 -7.487 -27.759 1.00 68.44 315 ILE A O 1
ATOM 2475 N N . GLU A 1 316 ? 14.592 -8.870 -28.891 1.00 64.50 316 GLU A N 1
ATOM 2476 C CA . GLU A 1 316 ? 15.060 -7.864 -29.848 1.00 64.50 316 GLU A CA 1
ATOM 2477 C C . GLU A 1 316 ? 13.864 -7.155 -30.507 1.00 64.50 316 GLU A C 1
ATOM 2479 O O . GLU A 1 316 ? 13.033 -7.792 -31.156 1.00 64.50 316 GLU A O 1
ATOM 2484 N N . GLY A 1 317 ? 13.765 -5.838 -30.302 1.00 62.50 317 GLY A N 1
ATOM 2485 C CA . GLY A 1 317 ? 12.718 -4.988 -30.882 1.00 62.50 317 GLY A CA 1
ATOM 2486 C C . GLY A 1 317 ? 11.509 -4.694 -29.982 1.00 62.50 317 GLY A C 1
ATOM 2487 O O . GLY A 1 317 ? 10.635 -3.937 -30.401 1.00 62.50 317 GLY A O 1
ATOM 2488 N N . LEU A 1 318 ? 11.451 -5.236 -28.759 1.00 70.69 318 LEU A N 1
ATOM 2489 C CA . LEU A 1 318 ? 10.413 -4.926 -27.765 1.00 70.69 318 LEU A CA 1
ATOM 2490 C C . LEU A 1 318 ? 10.981 -4.083 -26.622 1.00 70.69 318 LEU A C 1
ATOM 2492 O O . LEU A 1 318 ? 11.822 -4.542 -25.853 1.00 70.69 318 LEU A O 1
ATOM 2496 N N . ASN A 1 319 ? 10.488 -2.854 -26.494 1.00 74.56 319 ASN A N 1
ATOM 2497 C CA . ASN A 1 319 ? 10.942 -1.935 -25.457 1.00 74.56 319 ASN A CA 1
ATOM 2498 C C . ASN A 1 319 ? 10.405 -2.329 -24.076 1.00 74.56 319 ASN A C 1
ATOM 2500 O O . ASN A 1 319 ? 9.248 -2.724 -23.936 1.00 74.56 319 ASN A O 1
ATOM 2504 N N . ILE A 1 320 ? 11.236 -2.154 -23.050 1.00 80.19 320 ILE A N 1
ATOM 2505 C CA . ILE A 1 320 ? 10.851 -2.356 -21.651 1.00 80.19 320 ILE A CA 1
ATOM 2506 C C . ILE A 1 320 ? 10.140 -1.100 -21.147 1.00 80.19 320 ILE A C 1
ATOM 2508 O O . ILE A 1 320 ? 10.633 0.009 -21.338 1.00 80.19 320 ILE A O 1
ATOM 2512 N N . TYR A 1 321 ? 9.008 -1.277 -20.464 1.00 82.88 321 TYR A N 1
ATOM 2513 C CA . TYR A 1 321 ? 8.224 -0.184 -19.885 1.00 82.88 321 TYR A CA 1
ATOM 2514 C C . TYR A 1 321 ? 8.367 -0.146 -18.349 1.00 82.88 321 TYR A C 1
ATOM 2516 O O . TYR A 1 321 ? 7.698 -0.918 -17.649 1.00 82.88 321 TYR A O 1
ATOM 2524 N N . PRO A 1 322 ? 9.171 0.774 -17.772 1.00 86.12 322 PRO A N 1
ATOM 2525 C CA . PRO A 1 322 ? 9.411 0.831 -16.323 1.00 86.12 322 PRO A CA 1
ATOM 2526 C C . PRO A 1 322 ? 8.161 1.139 -15.488 1.00 86.12 322 PRO A C 1
ATOM 2528 O O . PRO A 1 322 ? 8.065 0.722 -14.331 1.00 86.12 322 PRO A O 1
ATOM 2531 N N . GLY A 1 323 ? 7.172 1.828 -16.072 1.00 85.12 323 GLY A N 1
ATOM 2532 C CA . GLY A 1 323 ? 5.903 2.148 -15.408 1.00 85.12 323 GLY A CA 1
ATOM 2533 C C . GLY A 1 323 ? 5.138 0.914 -14.938 1.00 85.12 323 GLY A C 1
ATOM 2534 O O . GLY A 1 323 ? 4.428 0.957 -13.936 1.00 85.12 323 GLY A O 1
ATOM 2535 N N . VAL A 1 324 ? 5.338 -0.225 -15.592 1.00 84.75 324 VAL A N 1
ATOM 2536 C CA . VAL A 1 324 ? 4.660 -1.455 -15.200 1.00 84.75 324 VAL A CA 1
ATOM 2537 C C . VAL A 1 324 ? 5.368 -2.110 -14.029 1.00 84.75 324 VAL A C 1
ATOM 2539 O O . VAL A 1 324 ? 4.720 -2.519 -13.068 1.00 84.75 324 VAL A O 1
ATOM 2542 N N . TYR A 1 325 ? 6.698 -2.152 -14.055 1.00 88.44 325 TYR A N 1
ATOM 2543 C CA . TYR A 1 325 ? 7.467 -2.606 -12.903 1.00 88.44 325 TYR A CA 1
ATOM 2544 C C . TYR A 1 325 ? 7.090 -1.794 -11.659 1.00 88.44 325 TYR A C 1
ATOM 2546 O O . TYR A 1 325 ? 6.936 -2.376 -10.587 1.00 88.44 325 TYR A O 1
ATOM 2554 N N . ALA A 1 326 ? 6.815 -0.491 -11.807 1.00 90.56 326 ALA A N 1
ATOM 2555 C CA . ALA A 1 326 ? 6.262 0.344 -10.742 1.00 90.56 326 ALA A CA 1
ATOM 2556 C C . ALA A 1 326 ? 4.877 -0.128 -10.256 1.00 90.56 326 ALA A C 1
ATOM 2558 O O . ALA A 1 326 ? 4.678 -0.280 -9.052 1.00 90.56 326 ALA A O 1
ATOM 2559 N N . VAL A 1 327 ? 3.928 -0.423 -11.151 1.00 88.75 327 VAL A N 1
ATOM 2560 C CA . VAL A 1 327 ? 2.602 -0.958 -10.775 1.00 88.75 327 VAL A CA 1
ATOM 2561 C C . VAL A 1 327 ? 2.721 -2.306 -10.048 1.00 88.75 327 VAL A C 1
ATOM 2563 O O . VAL A 1 327 ? 2.081 -2.512 -9.014 1.00 88.75 327 VAL A O 1
ATOM 2566 N N . VAL A 1 328 ? 3.575 -3.211 -10.536 1.00 88.88 328 VAL A N 1
ATOM 2567 C CA . VAL A 1 328 ? 3.812 -4.523 -9.911 1.00 88.88 328 VAL A CA 1
ATOM 2568 C C . VAL A 1 328 ? 4.494 -4.375 -8.553 1.00 88.88 328 VAL A C 1
ATOM 2570 O O . VAL A 1 328 ? 4.081 -5.028 -7.598 1.00 88.88 328 VAL A O 1
ATOM 2573 N N . GLY A 1 329 ? 5.486 -3.490 -8.433 1.00 92.12 329 GLY A N 1
ATOM 2574 C CA . GLY A 1 329 ? 6.161 -3.183 -7.170 1.00 92.12 329 GLY A CA 1
ATOM 2575 C C . GLY A 1 329 ? 5.223 -2.559 -6.135 1.00 92.12 329 GLY A C 1
ATOM 2576 O O . GLY A 1 329 ? 5.259 -2.925 -4.957 1.00 92.12 329 GLY A O 1
ATOM 2577 N N . ALA A 1 330 ? 4.327 -1.666 -6.571 1.00 91.31 330 ALA A N 1
ATOM 2578 C CA . ALA A 1 330 ? 3.279 -1.103 -5.723 1.00 91.31 330 ALA A CA 1
ATOM 2579 C C . ALA A 1 330 ? 2.385 -2.213 -5.160 1.00 91.31 330 ALA A C 1
ATOM 2581 O O . ALA A 1 330 ? 2.123 -2.231 -3.956 1.00 91.31 330 ALA A O 1
ATOM 2582 N N . ALA A 1 331 ? 1.983 -3.171 -6.002 1.00 90.88 331 ALA A N 1
ATOM 2583 C CA . ALA A 1 331 ? 1.172 -4.320 -5.609 1.00 90.88 331 ALA A CA 1
ATOM 2584 C C . ALA A 1 331 ? 1.896 -5.254 -4.647 1.00 90.88 331 ALA A C 1
ATOM 2586 O O . ALA A 1 331 ? 1.375 -5.561 -3.578 1.00 90.88 331 ALA A O 1
ATOM 2587 N N . SER A 1 332 ? 3.095 -5.696 -5.009 1.00 92.44 332 SER A N 1
ATOM 2588 C CA . SER A 1 332 ? 3.822 -6.727 -4.276 1.00 92.44 332 SER A CA 1
ATOM 2589 C C . SER A 1 332 ? 4.278 -6.243 -2.901 1.00 92.44 332 SER A C 1
ATOM 2591 O O . SER A 1 332 ? 4.164 -6.997 -1.933 1.00 92.44 332 SER A O 1
ATOM 2593 N N . PHE A 1 333 ? 4.736 -4.994 -2.772 1.00 95.12 333 PHE A N 1
ATOM 2594 C CA . PHE A 1 333 ? 5.166 -4.438 -1.487 1.00 95.12 333 PHE A CA 1
ATOM 2595 C C . PHE A 1 333 ? 3.986 -4.110 -0.559 1.00 95.12 333 PHE A C 1
ATOM 2597 O O . PHE A 1 333 ? 4.024 -4.393 0.637 1.00 95.12 333 PHE A O 1
ATOM 2604 N N . SER A 1 334 ? 2.895 -3.545 -1.083 1.00 93.44 334 SER A N 1
ATOM 2605 C CA . SER A 1 334 ? 1.712 -3.275 -0.254 1.00 93.44 334 SER A CA 1
ATOM 2606 C C . SER A 1 334 ? 1.010 -4.568 0.181 1.00 93.44 334 SER A C 1
ATOM 2608 O O . SER A 1 334 ? 0.611 -4.680 1.345 1.00 93.44 334 SER A O 1
ATOM 2610 N N . ALA A 1 335 ? 0.937 -5.573 -0.697 1.00 92.31 335 ALA A N 1
ATOM 2611 C CA . ALA A 1 335 ? 0.467 -6.917 -0.375 1.00 92.31 335 ALA A CA 1
ATOM 2612 C C . ALA A 1 335 ? 1.340 -7.608 0.678 1.00 92.31 335 ALA A C 1
ATOM 2614 O O . ALA A 1 335 ? 0.798 -8.202 1.610 1.00 92.31 335 ALA A O 1
ATOM 2615 N N . SER A 1 336 ? 2.672 -7.496 0.580 1.00 94.19 336 SER A N 1
ATOM 2616 C CA . SER A 1 336 ? 3.590 -8.125 1.536 1.00 94.19 336 SER A CA 1
ATOM 2617 C C . SER A 1 336 ? 3.467 -7.527 2.936 1.00 94.19 336 SER A C 1
ATOM 2619 O O . SER A 1 336 ? 3.471 -8.267 3.909 1.00 94.19 336 SER A O 1
ATOM 2621 N N . VAL A 1 337 ? 3.279 -6.210 3.070 1.00 94.50 337 VAL A N 1
ATOM 2622 C CA . VAL A 1 337 ? 3.113 -5.558 4.384 1.00 94.50 337 VAL A CA 1
ATOM 2623 C C . VAL A 1 337 ? 1.737 -5.848 5.005 1.00 94.50 337 VAL A C 1
ATOM 2625 O O . VAL A 1 337 ? 1.603 -5.992 6.226 1.00 94.50 337 VAL A O 1
ATOM 2628 N N . THR A 1 338 ? 0.692 -5.928 4.179 1.00 91.94 338 THR A N 1
ATOM 2629 C CA . THR A 1 338 ? -0.695 -6.135 4.635 1.00 91.94 338 THR A CA 1
ATOM 2630 C C . THR A 1 338 ? -1.102 -7.604 4.752 1.00 91.94 338 THR A C 1
ATOM 2632 O O . THR A 1 338 ? -2.080 -7.890 5.439 1.00 91.94 338 THR A O 1
ATOM 2635 N N . HIS A 1 339 ? -0.341 -8.514 4.142 1.00 91.06 339 HIS A N 1
ATOM 2636 C CA . HIS A 1 339 ? -0.641 -9.937 3.962 1.00 91.06 339 HIS A CA 1
ATOM 2637 C C . HIS A 1 339 ? -1.933 -10.187 3.168 1.00 91.06 339 HIS A C 1
ATOM 2639 O O . HIS A 1 339 ? -2.761 -11.009 3.558 1.00 91.06 339 HIS A O 1
ATOM 2645 N N . THR A 1 340 ? -2.128 -9.463 2.063 1.00 90.06 340 THR A N 1
ATOM 2646 C CA . THR A 1 340 ? -3.370 -9.528 1.270 1.00 90.06 340 THR A CA 1
ATOM 2647 C C . THR A 1 340 ? -3.100 -9.646 -0.223 1.00 90.06 340 THR A C 1
ATOM 2649 O O . THR A 1 340 ? -2.249 -8.945 -0.761 1.00 90.06 340 THR A O 1
ATOM 2652 N N . VAL A 1 341 ? -3.827 -10.533 -0.906 1.00 89.00 341 VAL A N 1
ATOM 2653 C CA . VAL A 1 341 ? -3.694 -10.751 -2.362 1.00 89.00 341 VAL A CA 1
ATOM 2654 C C . VAL A 1 341 ? -4.649 -9.833 -3.129 1.00 89.00 341 VAL A C 1
ATOM 2656 O O . VAL A 1 341 ? -4.335 -9.383 -4.234 1.00 89.00 341 VAL A O 1
ATOM 2659 N N . SER A 1 342 ? -5.772 -9.469 -2.505 1.00 89.69 342 SER A N 1
ATOM 2660 C CA . SER A 1 342 ? -6.771 -8.506 -2.994 1.00 89.69 342 SER A CA 1
ATOM 2661 C C . SER A 1 342 ? -6.224 -7.133 -3.401 1.00 89.69 342 SER A C 1
ATOM 2663 O O . SER A 1 342 ? -6.860 -6.433 -4.192 1.00 89.69 342 SER A O 1
ATOM 2665 N N . VAL A 1 343 ? -5.037 -6.745 -2.925 1.00 89.50 343 VAL A N 1
ATOM 2666 C CA . VAL A 1 343 ? -4.380 -5.490 -3.325 1.00 89.50 343 VAL A CA 1
ATOM 2667 C C . VAL A 1 343 ? -4.040 -5.471 -4.814 1.00 89.50 343 VAL A C 1
ATOM 2669 O O . VAL A 1 343 ? -4.138 -4.423 -5.447 1.00 89.50 343 VAL A O 1
ATOM 2672 N N . SER A 1 344 ? -3.736 -6.628 -5.410 1.00 86.50 344 SER A N 1
ATOM 2673 C CA . SER A 1 344 ? -3.541 -6.733 -6.862 1.00 86.50 344 SER A CA 1
ATOM 2674 C C . SER A 1 344 ? -4.802 -6.334 -7.638 1.00 86.50 344 SER A C 1
ATOM 2676 O O . SER A 1 344 ? -4.736 -5.510 -8.546 1.00 86.50 344 SER A O 1
ATOM 2678 N N . VAL A 1 345 ? -5.970 -6.837 -7.223 1.00 86.50 345 VAL A N 1
ATOM 2679 C CA . VAL A 1 345 ? -7.272 -6.501 -7.825 1.00 86.50 345 VAL A CA 1
ATOM 2680 C C . VAL A 1 345 ? -7.572 -5.014 -7.664 1.00 86.50 345 VAL A C 1
ATOM 2682 O O . VAL A 1 345 ? -7.984 -4.359 -8.617 1.00 86.50 345 VAL A O 1
ATOM 2685 N N . MET A 1 346 ? -7.312 -4.467 -6.475 1.00 87.50 346 MET A N 1
ATOM 2686 C CA . MET A 1 346 ? -7.482 -3.041 -6.205 1.00 87.50 346 MET A CA 1
ATOM 2687 C C . MET A 1 346 ? -6.645 -2.178 -7.156 1.00 87.50 346 MET A C 1
ATOM 2689 O O . MET A 1 346 ? -7.146 -1.197 -7.693 1.00 87.50 346 MET A O 1
ATOM 2693 N N . ILE A 1 347 ? -5.393 -2.556 -7.408 1.00 86.12 347 ILE A N 1
ATOM 2694 C CA . ILE A 1 347 ? -4.497 -1.813 -8.299 1.00 86.12 347 ILE A CA 1
ATOM 2695 C C . ILE A 1 347 ? -4.994 -1.819 -9.732 1.00 86.12 347 ILE A C 1
ATOM 2697 O O . ILE A 1 347 ? -5.016 -0.763 -10.353 1.00 86.12 347 ILE A O 1
ATOM 2701 N N . PHE A 1 348 ? -5.449 -2.962 -10.240 1.00 81.00 348 PHE A N 1
ATOM 2702 C CA . PHE A 1 348 ? -5.978 -3.031 -11.599 1.00 81.00 348 PHE A CA 1
ATOM 2703 C C . PHE A 1 348 ? -7.250 -2.205 -11.795 1.00 81.00 348 PHE A C 1
ATOM 2705 O O . PHE A 1 348 ? -7.443 -1.602 -12.851 1.00 81.00 348 PHE A O 1
ATOM 2712 N N . GLU A 1 349 ? -8.110 -2.133 -10.778 1.00 83.75 349 GLU A N 1
ATOM 2713 C CA . GLU A 1 349 ? -9.275 -1.246 -10.819 1.00 83.75 349 GLU A CA 1
ATOM 2714 C C . GLU A 1 349 ? -8.876 0.237 -10.812 1.00 83.75 349 GLU A C 1
ATOM 2716 O O . GLU A 1 349 ? -9.512 1.049 -11.487 1.00 83.75 349 GLU A O 1
ATOM 2721 N N . ILE A 1 350 ? -7.823 0.596 -10.072 1.00 80.50 350 ILE A N 1
ATOM 2722 C CA . ILE A 1 350 ? -7.315 1.971 -9.978 1.00 80.50 350 ILE A CA 1
ATOM 2723 C C . ILE A 1 350 ? -6.569 2.403 -11.251 1.00 80.50 350 ILE A C 1
ATOM 2725 O O . ILE A 1 350 ? -6.667 3.572 -11.635 1.00 80.50 350 ILE A O 1
ATOM 2729 N N . THR A 1 351 ? -5.829 1.495 -11.896 1.00 79.44 351 THR A N 1
ATOM 2730 C CA . THR A 1 351 ? -5.098 1.769 -13.146 1.00 79.44 351 THR A CA 1
ATOM 2731 C C . THR A 1 351 ? -6.001 1.737 -14.376 1.00 79.44 351 THR A C 1
ATOM 2733 O O . THR A 1 351 ? -5.665 2.317 -15.407 1.00 79.44 351 THR A O 1
ATOM 2736 N N . GLY A 1 352 ? -7.174 1.102 -14.278 1.00 74.25 352 GLY A N 1
ATOM 2737 C CA . GLY A 1 352 ? -8.186 1.069 -15.336 1.00 74.25 352 GLY A CA 1
ATOM 2738 C C . GLY A 1 352 ? -7.866 0.117 -16.492 1.00 74.25 352 GLY A C 1
ATOM 2739 O O . GLY A 1 352 ? -8.644 0.032 -17.440 1.00 74.25 352 GLY A O 1
ATOM 2740 N N . GLN A 1 353 ? -6.760 -0.629 -16.420 1.00 69.56 353 GLN A N 1
ATOM 2741 C CA . GLN A 1 353 ? -6.369 -1.603 -17.439 1.00 69.56 353 GLN A CA 1
ATOM 2742 C C . GLN A 1 353 ? -6.673 -3.026 -16.960 1.00 69.56 353 GLN A C 1
ATOM 2744 O O . GLN A 1 353 ? -5.820 -3.731 -16.424 1.00 69.56 353 GLN A O 1
ATOM 2749 N N . LEU A 1 354 ? -7.922 -3.452 -17.182 1.00 60.75 354 LEU A N 1
ATOM 2750 C CA . LEU A 1 354 ? -8.440 -4.757 -16.746 1.00 60.75 354 LEU A CA 1
ATOM 2751 C C . LEU A 1 354 ? -7.862 -5.949 -17.535 1.00 60.75 354 LEU A C 1
ATOM 2753 O O . LEU A 1 354 ? -8.036 -7.091 -17.116 1.00 60.75 354 LEU A O 1
ATOM 2757 N N . HIS A 1 355 ? -7.159 -5.711 -18.651 1.00 57.59 355 HIS A N 1
ATOM 2758 C CA . HIS A 1 355 ? -6.527 -6.774 -19.446 1.00 57.59 355 HIS A CA 1
ATOM 2759 C C . HIS A 1 355 ? -5.525 -7.614 -18.635 1.00 57.59 355 HIS A C 1
ATOM 2761 O O . HIS A 1 355 ? -5.306 -8.778 -18.955 1.00 57.59 355 HIS A O 1
ATOM 2767 N N . TYR A 1 356 ? -4.991 -7.063 -17.543 1.00 56.25 356 TYR A N 1
ATOM 2768 C CA . TYR A 1 356 ? -3.977 -7.701 -16.703 1.00 56.25 356 TYR A CA 1
ATOM 2769 C C . TYR A 1 356 ? -4.541 -8.383 -15.434 1.00 56.25 356 TYR A C 1
ATOM 2771 O O . TYR A 1 356 ? -3.775 -8.847 -14.594 1.00 56.25 356 TYR A O 1
ATOM 2779 N N . ILE A 1 357 ? -5.874 -8.470 -15.284 1.00 55.84 357 ILE A N 1
ATOM 2780 C CA . ILE A 1 357 ? -6.552 -8.992 -14.075 1.00 55.84 357 ILE A CA 1
ATOM 2781 C C . ILE A 1 357 ? -6.559 -10.520 -13.957 1.00 55.84 357 ILE A C 1
ATOM 2783 O O . ILE A 1 357 ? -6.767 -11.036 -12.857 1.00 55.84 357 ILE A O 1
ATOM 2787 N N . LEU A 1 358 ? -6.383 -11.263 -15.053 1.00 45.97 358 LEU A N 1
ATOM 2788 C CA . LEU A 1 358 ? -6.771 -12.677 -15.102 1.00 45.97 358 LEU A CA 1
ATOM 2789 C C . LEU A 1 358 ? -5.632 -13.665 -14.830 1.00 45.97 358 LEU A C 1
ATOM 2791 O O . LEU A 1 358 ? -4.931 -14.087 -15.748 1.00 45.97 358 LEU A O 1
ATOM 2795 N N . PRO A 1 359 ? -5.552 -14.127 -13.575 1.00 42.72 359 PRO A N 1
ATOM 2796 C CA . PRO A 1 359 ? -5.161 -15.512 -13.290 1.00 42.72 359 PRO A CA 1
ATOM 2797 C C . PRO A 1 359 ? -6.280 -16.388 -12.703 1.00 42.72 359 PRO A C 1
ATOM 2799 O O . PRO A 1 359 ? -6.169 -17.604 -12.768 1.00 42.72 359 PRO A O 1
ATOM 2802 N N . VAL A 1 360 ? -7.367 -15.822 -12.156 1.00 44.00 360 VAL A N 1
ATOM 2803 C CA . VAL A 1 360 ? -8.297 -16.594 -11.290 1.00 44.00 360 VAL A CA 1
ATOM 2804 C C . VAL A 1 360 ? -9.602 -17.065 -11.962 1.00 44.00 360 VAL A C 1
ATOM 2806 O O . VAL A 1 360 ? -10.309 -17.871 -11.374 1.00 44.00 360 VAL A O 1
ATOM 2809 N N . MET A 1 361 ? -9.957 -16.655 -13.190 1.00 40.03 361 MET A N 1
ATOM 2810 C CA . MET A 1 361 ? -11.238 -17.107 -13.793 1.00 40.03 361 MET A CA 1
ATOM 2811 C C . MET A 1 361 ? -11.158 -18.269 -14.793 1.00 40.03 361 MET A C 1
ATOM 2813 O O . MET A 1 361 ? -12.204 -18.691 -15.271 1.00 40.03 361 MET A O 1
ATOM 2817 N N . LEU A 1 362 ? -9.981 -18.796 -15.145 1.00 36.97 362 LEU A N 1
ATOM 2818 C CA . LEU A 1 362 ? -9.875 -19.820 -16.199 1.00 36.97 362 LEU A CA 1
ATOM 2819 C C . LEU A 1 362 ? -8.832 -20.897 -15.877 1.00 36.97 362 LEU A C 1
ATOM 2821 O O . LEU A 1 362 ? -7.947 -21.188 -16.681 1.00 36.97 362 LEU A O 1
ATOM 2825 N N . GLU A 1 363 ? -8.973 -21.550 -14.725 1.00 41.88 363 GLU A N 1
ATOM 2826 C CA . GLU A 1 363 ? -8.400 -22.885 -14.519 1.00 41.88 363 GLU A CA 1
ATOM 2827 C C . GLU A 1 363 ? -9.250 -23.932 -15.269 1.00 41.88 363 GLU A C 1
ATOM 2829 O O . GLU A 1 363 ? -9.863 -24.814 -14.683 1.00 41.88 363 GLU A O 1
ATOM 2834 N N . GLU A 1 364 ? -9.332 -23.801 -16.597 1.00 44.91 364 GLU A N 1
ATOM 2835 C CA . GLU A 1 364 ? -9.901 -24.847 -17.461 1.00 44.91 364 GLU A CA 1
ATOM 2836 C C . GLU A 1 364 ? -9.063 -25.106 -18.726 1.00 44.91 364 GLU A C 1
ATOM 2838 O O . GLU A 1 364 ? -9.402 -25.971 -19.525 1.00 44.91 364 GLU A O 1
ATOM 2843 N N . ASN A 1 365 ? -7.924 -24.427 -18.939 1.00 35.06 365 ASN A N 1
ATOM 2844 C CA . ASN A 1 365 ? -7.012 -24.828 -20.019 1.00 35.06 365 ASN A CA 1
ATOM 2845 C C . ASN A 1 365 ? -5.541 -24.471 -19.753 1.00 35.06 365 ASN A C 1
ATOM 2847 O O . ASN A 1 365 ? -5.052 -23.385 -20.067 1.00 35.06 365 ASN A O 1
ATOM 2851 N N . ILE A 1 366 ? -4.825 -25.466 -19.231 1.00 44.44 366 ILE A N 1
ATOM 2852 C CA . ILE A 1 366 ? -3.423 -25.462 -18.780 1.00 44.44 366 ILE A CA 1
ATOM 2853 C C . ILE A 1 366 ? -2.403 -25.057 -19.873 1.00 44.44 366 ILE A C 1
ATOM 2855 O O . ILE A 1 366 ? -1.283 -24.681 -19.548 1.00 44.44 366 ILE A O 1
ATOM 2859 N N . ASN A 1 367 ? -2.781 -25.009 -21.158 1.00 38.84 367 ASN A N 1
ATOM 2860 C CA . ASN A 1 367 ? -1.858 -24.689 -22.262 1.00 38.84 367 ASN A CA 1
ATOM 2861 C C . ASN A 1 367 ? -1.992 -23.271 -22.859 1.00 38.84 367 ASN A C 1
ATOM 2863 O O . ASN A 1 367 ? -1.166 -22.881 -23.681 1.00 38.84 367 ASN A O 1
ATOM 2867 N N . ARG A 1 368 ? -2.968 -22.456 -22.427 1.00 44.22 368 ARG A N 1
ATOM 2868 C CA . ARG A 1 368 ? -3.019 -20.998 -22.719 1.00 44.22 368 ARG A CA 1
ATOM 2869 C C . ARG A 1 368 ? -2.618 -20.135 -21.511 1.00 44.22 368 ARG A C 1
ATOM 2871 O O . ARG A 1 368 ? -2.849 -18.930 -21.492 1.00 44.22 368 ARG A O 1
ATOM 2878 N N . LEU A 1 369 ? -1.996 -20.765 -20.514 1.00 42.50 369 LEU A N 1
ATOM 2879 C CA . LEU A 1 369 ? -1.743 -20.241 -19.170 1.00 42.50 369 LEU A CA 1
ATOM 2880 C C . LEU A 1 369 ? -0.493 -19.345 -19.047 1.00 42.50 369 LEU A C 1
ATOM 2882 O O . LEU A 1 369 ? -0.231 -18.809 -17.975 1.00 42.50 369 LEU A O 1
ATOM 2886 N N . ASN A 1 370 ? 0.293 -19.172 -20.113 1.00 46.69 370 ASN A N 1
ATOM 2887 C CA . ASN A 1 370 ? 1.642 -18.605 -19.994 1.00 46.69 370 ASN A CA 1
ATOM 2888 C C . ASN A 1 370 ? 1.759 -17.083 -20.151 1.00 46.69 370 ASN A C 1
ATOM 2890 O O . ASN A 1 370 ? 2.866 -16.590 -19.980 1.00 46.69 370 ASN A O 1
ATOM 2894 N N . ASN A 1 371 ? 0.678 -16.346 -20.449 1.00 46.09 371 ASN A N 1
ATOM 2895 C CA . ASN A 1 371 ? 0.807 -14.931 -20.847 1.00 46.09 371 ASN A CA 1
ATOM 2896 C C . ASN A 1 371 ? 0.120 -13.908 -19.916 1.00 46.09 371 ASN A C 1
ATOM 2898 O O . ASN A 1 371 ? 0.391 -12.720 -20.045 1.00 46.09 371 ASN A O 1
ATOM 2902 N N . ASN A 1 372 ? -0.734 -14.329 -18.967 1.00 46.66 372 ASN A N 1
ATOM 2903 C CA . ASN A 1 372 ? -1.536 -13.394 -18.145 1.00 46.66 372 ASN A CA 1
ATOM 2904 C C . ASN A 1 372 ? -1.367 -13.569 -16.616 1.00 46.66 372 ASN A C 1
ATOM 2906 O O . ASN A 1 372 ? -1.966 -12.833 -15.836 1.00 46.66 372 ASN A O 1
ATOM 2910 N N . VAL A 1 373 ? -0.534 -14.516 -16.161 1.00 52.31 373 VAL A N 1
ATOM 2911 C CA . VAL A 1 373 ? -0.457 -14.952 -14.743 1.00 52.31 373 VAL A CA 1
ATOM 2912 C C . VAL A 1 373 ? 0.546 -14.133 -13.895 1.00 52.31 373 VAL A C 1
ATOM 2914 O O . VAL A 1 373 ? 0.712 -14.335 -12.694 1.00 52.31 373 VAL A O 1
ATOM 2917 N N . HIS A 1 374 ? 1.228 -13.156 -14.486 1.00 60.75 374 HIS A N 1
ATOM 2918 C CA . HIS A 1 374 ? 2.548 -12.723 -14.004 1.00 60.75 374 HIS A CA 1
ATOM 2919 C C . HIS A 1 374 ? 2.542 -11.804 -12.778 1.00 60.75 374 HIS A C 1
ATOM 2921 O O . HIS A 1 374 ? 3.380 -11.953 -11.888 1.00 60.75 374 HIS A O 1
ATOM 2927 N N . ILE A 1 375 ? 1.577 -10.890 -12.682 1.00 64.19 375 ILE A N 1
ATOM 2928 C CA . ILE A 1 375 ? 1.539 -9.901 -11.592 1.00 64.19 375 ILE A CA 1
ATOM 2929 C C . ILE A 1 375 ? 1.129 -10.563 -10.273 1.00 64.19 375 ILE A C 1
ATOM 2931 O O . ILE A 1 375 ? 1.702 -10.267 -9.223 1.00 64.19 375 ILE A O 1
ATOM 2935 N N . GLN A 1 376 ? 0.190 -11.514 -10.316 1.00 71.31 376 GLN A N 1
ATOM 2936 C CA . GLN A 1 376 ? -0.217 -12.229 -9.109 1.00 71.31 376 GLN A CA 1
ATOM 2937 C C . GLN A 1 376 ? 0.889 -13.143 -8.586 1.00 71.31 376 GLN A C 1
ATOM 2939 O O . GLN A 1 376 ? 1.063 -13.197 -7.376 1.00 71.31 376 GLN A O 1
ATOM 2944 N N . ILE A 1 377 ? 1.700 -13.776 -9.445 1.00 77.19 377 ILE A N 1
ATOM 2945 C CA . ILE A 1 377 ? 2.848 -14.576 -8.979 1.00 77.19 377 ILE A CA 1
ATOM 2946 C C . ILE A 1 377 ? 3.768 -13.731 -8.087 1.00 77.19 377 ILE A C 1
ATOM 2948 O O . ILE A 1 377 ? 4.113 -14.164 -6.989 1.00 77.19 377 ILE A O 1
ATOM 2952 N N . SER A 1 378 ? 4.116 -12.512 -8.515 1.00 79.88 378 SER A N 1
ATOM 2953 C CA . SER A 1 378 ? 4.964 -11.604 -7.727 1.00 79.88 378 SER A CA 1
ATOM 2954 C C . SER A 1 378 ? 4.330 -11.244 -6.375 1.00 79.88 378 SER A C 1
ATOM 2956 O O . SER A 1 378 ? 5.005 -11.260 -5.347 1.00 79.88 378 SER A O 1
ATOM 2958 N N . VAL A 1 379 ? 3.017 -10.987 -6.361 1.00 84.75 379 VAL A N 1
ATOM 2959 C CA . VAL A 1 379 ? 2.235 -10.638 -5.160 1.00 84.75 379 VAL A CA 1
ATOM 2960 C C . VAL A 1 379 ? 2.095 -11.813 -4.186 1.00 84.75 379 VAL A C 1
ATOM 2962 O O . VAL A 1 379 ? 2.255 -11.642 -2.978 1.00 84.75 379 VAL A O 1
ATOM 2965 N N . LEU A 1 380 ? 1.806 -13.017 -4.684 1.00 88.38 380 LEU A N 1
ATOM 2966 C CA . LEU A 1 380 ? 1.728 -14.217 -3.852 1.00 88.38 380 LEU A CA 1
ATOM 2967 C C . LEU A 1 380 ? 3.097 -14.551 -3.255 1.00 88.38 380 LEU A C 1
ATOM 2969 O O . LEU A 1 380 ? 3.186 -14.858 -2.068 1.00 88.38 380 LEU A O 1
ATOM 2973 N N . LEU A 1 381 ? 4.160 -14.449 -4.055 1.00 88.94 381 LEU A N 1
ATOM 2974 C CA . LEU A 1 381 ? 5.522 -14.712 -3.607 1.00 88.94 381 LEU A CA 1
ATOM 2975 C C . LEU A 1 381 ? 5.974 -13.698 -2.547 1.00 88.94 381 LEU A C 1
ATOM 2977 O O . LEU A 1 381 ? 6.515 -14.098 -1.518 1.00 88.94 381 LEU A O 1
ATOM 2981 N N . SER A 1 382 ? 5.719 -12.402 -2.755 1.00 90.19 382 SER A N 1
ATOM 2982 C CA . SER A 1 382 ? 6.081 -11.363 -1.783 1.00 90.19 382 SER A CA 1
ATOM 2983 C C . SER A 1 382 ? 5.350 -11.553 -0.452 1.00 90.19 382 SER A C 1
ATOM 2985 O O . SER A 1 382 ? 5.958 -11.410 0.613 1.00 90.19 382 SER A O 1
ATOM 2987 N N . ASN A 1 383 ? 4.068 -11.928 -0.506 1.00 90.75 383 ASN A N 1
ATOM 2988 C CA . ASN A 1 383 ? 3.275 -12.255 0.671 1.00 90.75 383 ASN A CA 1
ATOM 2989 C C . ASN A 1 383 ? 3.816 -13.508 1.375 1.00 90.75 383 ASN A C 1
ATOM 2991 O O . ASN A 1 383 ? 4.027 -13.475 2.581 1.00 90.75 383 ASN A O 1
ATOM 2995 N N . ALA A 1 384 ? 4.131 -14.579 0.640 1.00 89.44 384 ALA A N 1
ATOM 2996 C CA . ALA A 1 384 ? 4.698 -15.801 1.212 1.00 89.44 384 ALA A CA 1
ATOM 2997 C C . ALA A 1 384 ? 6.035 -15.547 1.932 1.00 89.44 384 ALA A C 1
ATOM 2999 O O . ALA A 1 384 ? 6.222 -15.994 3.065 1.00 89.44 384 ALA A O 1
ATOM 3000 N N . VAL A 1 385 ? 6.941 -14.780 1.312 1.00 92.62 385 VAL A N 1
ATOM 3001 C CA . VAL A 1 385 ? 8.237 -14.410 1.906 1.00 92.62 385 VAL A CA 1
ATOM 3002 C C . VAL A 1 385 ? 8.041 -13.580 3.176 1.00 92.62 385 VAL A C 1
ATOM 3004 O O . VAL A 1 385 ? 8.644 -13.879 4.207 1.00 92.62 385 VAL A O 1
ATOM 3007 N N . CYS A 1 386 ? 7.178 -12.560 3.139 1.00 92.25 386 CYS A N 1
ATOM 3008 C CA . CYS A 1 386 ? 6.936 -11.712 4.306 1.00 92.25 386 CYS A CA 1
ATOM 3009 C C . CYS A 1 386 ? 6.239 -12.480 5.438 1.00 92.25 386 CYS A C 1
ATOM 3011 O O . CYS A 1 386 ? 6.683 -12.414 6.584 1.00 92.25 386 CYS A O 1
ATOM 3013 N N . ALA A 1 387 ? 5.219 -13.280 5.109 1.00 89.75 387 ALA A N 1
ATOM 3014 C CA . ALA A 1 387 ? 4.458 -14.076 6.065 1.00 89.75 387 ALA A CA 1
ATOM 3015 C C . ALA A 1 387 ? 5.295 -15.149 6.766 1.00 89.75 387 ALA A C 1
ATOM 3017 O O . ALA A 1 387 ? 5.020 -15.473 7.921 1.00 89.75 387 ALA A O 1
ATOM 3018 N N . TYR A 1 388 ? 6.337 -15.661 6.105 1.00 92.44 388 TYR A N 1
ATOM 3019 C CA . TYR A 1 388 ? 7.313 -16.544 6.736 1.00 92.44 388 TYR A CA 1
ATOM 3020 C C . TYR A 1 388 ? 8.170 -15.813 7.785 1.00 92.44 388 TYR A C 1
ATOM 3022 O O . TYR A 1 388 ? 8.505 -16.382 8.823 1.00 92.44 388 TYR A O 1
ATOM 3030 N N . MET A 1 389 ? 8.524 -14.546 7.541 1.00 91.62 389 MET A N 1
ATOM 3031 C CA . MET A 1 389 ? 9.466 -13.799 8.380 1.00 91.62 389 MET A CA 1
ATOM 3032 C C . MET A 1 389 ? 8.810 -13.004 9.512 1.00 91.62 389 MET A C 1
ATOM 3034 O O . MET A 1 389 ? 9.389 -12.907 10.595 1.00 91.62 389 MET A O 1
ATOM 3038 N N . GLN A 1 390 ? 7.667 -12.361 9.272 1.00 92.56 390 GLN A N 1
ATOM 3039 C CA . GLN A 1 390 ? 7.011 -11.450 10.215 1.00 92.56 390 GLN A CA 1
ATOM 3040 C C . GLN A 1 390 ? 5.483 -11.631 10.200 1.00 92.56 390 GLN A C 1
ATOM 3042 O O . GLN A 1 390 ? 4.910 -12.040 9.196 1.00 92.56 390 GLN A O 1
ATOM 3047 N N . PRO A 1 391 ? 4.783 -11.313 11.307 1.00 91.19 391 PRO A N 1
ATOM 3048 C CA . PRO A 1 391 ? 3.328 -11.190 11.291 1.00 91.19 391 PRO A CA 1
ATOM 3049 C C . PRO A 1 391 ? 2.895 -9.948 10.501 1.00 91.19 391 PRO A C 1
ATOM 3051 O O . PRO A 1 391 ? 3.649 -8.980 10.421 1.00 91.19 391 PRO A O 1
ATOM 3054 N N . SER A 1 392 ? 1.647 -9.933 10.020 1.00 91.69 392 SER A N 1
ATOM 3055 C CA . SER A 1 392 ? 1.112 -8.792 9.267 1.00 91.69 392 SER A CA 1
ATOM 3056 C C . SER A 1 392 ? 1.261 -7.475 10.034 1.00 91.69 392 SER A C 1
ATOM 3058 O O . SER A 1 392 ? 1.273 -7.439 11.274 1.00 91.69 392 SER A O 1
ATOM 3060 N N . PHE A 1 393 ? 1.327 -6.359 9.308 1.00 91.38 393 PHE A N 1
ATOM 3061 C CA . PHE A 1 393 ? 1.425 -5.037 9.927 1.00 91.38 393 PHE A CA 1
ATOM 3062 C C . PHE A 1 393 ? 0.277 -4.770 10.918 1.00 91.38 393 PHE A C 1
ATOM 3064 O O . PHE A 1 393 ? 0.496 -4.294 12.037 1.00 91.38 393 PHE A O 1
ATOM 3071 N N . PHE A 1 394 ? -0.954 -5.146 10.553 1.00 90.62 394 PHE A N 1
ATOM 3072 C CA . PHE A 1 394 ? -2.124 -4.975 11.416 1.00 90.62 394 PHE A CA 1
ATOM 3073 C C . PHE A 1 394 ? -2.062 -5.853 12.672 1.00 90.62 394 PHE A C 1
ATOM 3075 O O . PHE A 1 394 ? -2.401 -5.379 13.759 1.00 90.62 394 PHE A O 1
ATOM 3082 N N . ASP A 1 395 ? -1.585 -7.095 12.560 1.00 90.50 395 ASP A N 1
ATOM 3083 C CA . ASP A 1 395 ? -1.435 -7.989 13.716 1.00 90.50 395 ASP A CA 1
ATOM 3084 C C . ASP A 1 395 ? -0.299 -7.541 14.636 1.00 90.50 395 ASP A C 1
ATOM 3086 O O . ASP A 1 395 ? -0.414 -7.627 15.860 1.00 90.50 395 ASP A O 1
ATOM 3090 N N . THR A 1 396 ? 0.770 -6.981 14.069 1.00 91.31 396 THR A N 1
ATOM 3091 C CA . THR A 1 396 ? 1.860 -6.358 14.826 1.00 91.31 396 THR A CA 1
ATOM 3092 C C . THR A 1 396 ? 1.341 -5.210 15.692 1.00 91.31 396 THR A C 1
ATOM 3094 O O . THR A 1 396 ? 1.638 -5.159 16.886 1.00 91.31 396 THR A O 1
ATOM 3097 N N . ILE A 1 397 ? 0.494 -4.332 15.143 1.00 89.50 397 ILE A N 1
ATOM 3098 C CA . ILE A 1 397 ? -0.127 -3.239 15.909 1.00 89.50 397 ILE A CA 1
ATOM 3099 C C . ILE A 1 397 ? -1.019 -3.777 17.031 1.00 89.50 397 ILE A C 1
ATOM 3101 O O . ILE A 1 397 ? -0.985 -3.249 18.144 1.00 89.50 397 ILE A O 1
ATOM 3105 N N . ILE A 1 398 ? -1.820 -4.810 16.757 1.00 89.62 398 ILE A N 1
ATOM 3106 C CA . ILE A 1 398 ? -2.704 -5.430 17.756 1.00 89.62 398 ILE A CA 1
ATOM 3107 C C . ILE A 1 398 ? -1.882 -5.976 18.930 1.00 89.62 398 ILE A C 1
ATOM 3109 O O . ILE A 1 398 ? -2.205 -5.678 20.083 1.00 89.62 398 ILE A O 1
ATOM 3113 N N . LYS A 1 399 ? -0.790 -6.697 18.637 1.00 88.88 399 LYS A N 1
ATOM 3114 C CA . LYS A 1 399 ? 0.133 -7.245 19.641 1.00 88.88 399 LYS A CA 1
ATOM 3115 C C . LYS A 1 399 ? 0.808 -6.143 20.459 1.00 88.88 399 LYS A C 1
ATOM 3117 O O . LYS A 1 399 ? 0.797 -6.209 21.684 1.00 88.88 399 LYS A O 1
ATOM 3122 N N . ILE A 1 400 ? 1.332 -5.098 19.811 1.00 88.38 400 ILE A N 1
ATOM 3123 C CA . ILE A 1 400 ? 1.990 -3.970 20.497 1.00 88.38 400 ILE A CA 1
ATOM 3124 C C . ILE A 1 400 ? 1.011 -3.229 21.417 1.00 88.38 400 ILE A C 1
ATOM 3126 O O . ILE A 1 400 ? 1.380 -2.826 22.520 1.00 88.38 400 ILE A O 1
ATOM 3130 N N . LYS A 1 401 ? -0.241 -3.041 20.988 1.00 86.81 401 LYS A N 1
ATOM 3131 C CA . LYS A 1 401 ? -1.271 -2.356 21.783 1.00 86.81 401 LYS A CA 1
ATOM 3132 C C . LYS A 1 401 ? -1.895 -3.233 22.875 1.00 86.81 401 LYS A C 1
ATOM 3134 O O . LYS A 1 401 ? -2.735 -2.722 23.609 1.00 86.81 401 LYS A O 1
ATOM 3139 N N . HIS A 1 402 ? -1.501 -4.505 22.991 1.00 86.75 402 HIS A N 1
ATOM 3140 C CA . HIS A 1 402 ? -2.100 -5.492 23.902 1.00 86.75 402 HIS A CA 1
ATOM 3141 C C . HIS A 1 402 ? -3.631 -5.504 23.835 1.00 86.75 402 HIS A C 1
ATOM 3143 O O . HIS A 1 402 ? -4.317 -5.555 24.856 1.00 86.75 402 HIS A O 1
ATOM 3149 N N . LEU A 1 403 ? -4.183 -5.399 22.624 1.00 86.75 403 LEU A N 1
ATOM 3150 C CA . LEU A 1 403 ? -5.628 -5.466 22.468 1.00 86.75 403 LEU A CA 1
ATOM 3151 C C . LEU A 1 403 ? -6.095 -6.907 22.709 1.00 86.75 403 LEU A C 1
ATOM 3153 O O . LEU A 1 403 ? -5.436 -7.829 22.224 1.00 86.75 403 LEU A O 1
ATOM 3157 N N . PRO A 1 404 ? -7.233 -7.112 23.400 1.00 83.75 404 PRO A N 1
ATOM 3158 C CA . PRO A 1 404 ? -7.830 -8.432 23.508 1.00 83.75 404 PRO A CA 1
ATOM 3159 C C . PRO A 1 404 ? -8.139 -8.937 22.096 1.00 83.75 404 PRO A C 1
ATOM 3161 O O . PRO A 1 404 ? -8.973 -8.380 21.380 1.00 83.75 404 PRO A O 1
ATOM 3164 N N . PHE A 1 405 ? -7.385 -9.943 21.671 1.00 77.31 405 PHE A N 1
ATOM 3165 C CA . PHE A 1 405 ? -7.447 -10.543 20.349 1.00 77.31 405 PHE A CA 1
ATOM 3166 C C . PHE A 1 405 ? -7.092 -12.013 20.508 1.00 77.31 405 PHE A C 1
ATOM 3168 O O . PHE A 1 405 ? -5.984 -12.330 20.940 1.00 77.31 405 PHE A O 1
ATOM 3175 N N . LEU A 1 406 ? -8.033 -12.903 20.185 1.00 73.12 406 LEU A N 1
ATOM 3176 C CA . LEU A 1 406 ? -7.713 -14.321 20.106 1.00 73.12 406 LEU A CA 1
ATOM 3177 C C . LEU A 1 406 ? -6.819 -14.539 18.876 1.00 73.12 406 LEU A C 1
ATOM 3179 O O . LEU A 1 406 ? -7.255 -14.194 17.767 1.00 73.12 406 LEU A O 1
ATOM 3183 N N . PRO A 1 407 ? -5.583 -15.048 19.059 1.00 67.25 407 PRO A N 1
ATOM 3184 C CA . PRO A 1 407 ? -4.742 -15.449 17.945 1.00 67.25 407 PRO A CA 1
ATOM 3185 C C . PRO A 1 407 ? -5.373 -16.640 17.226 1.00 67.25 407 PRO A C 1
ATOM 3187 O O . PRO A 1 407 ? -6.173 -17.382 17.797 1.00 67.25 407 PRO A O 1
ATOM 3190 N N . ASP A 1 408 ? -5.009 -16.801 15.961 1.00 63.78 408 ASP A N 1
ATOM 3191 C CA . ASP A 1 408 ? -5.482 -17.924 15.166 1.00 63.78 408 ASP A CA 1
ATOM 3192 C C . ASP A 1 408 ? -4.856 -19.228 15.693 1.00 63.78 408 ASP A C 1
ATOM 3194 O O . ASP A 1 408 ? -3.729 -19.231 16.200 1.00 63.78 408 ASP A O 1
ATOM 3198 N N . ILE A 1 409 ? -5.606 -20.329 15.611 1.00 55.31 409 ILE A N 1
ATOM 3199 C CA . ILE A 1 409 ? -5.118 -21.655 16.006 1.00 55.31 409 ILE A CA 1
ATOM 3200 C C . ILE A 1 409 ? -3.972 -22.009 15.045 1.00 55.31 409 ILE A C 1
ATOM 3202 O O . ILE A 1 409 ? -4.191 -21.967 13.831 1.00 55.31 409 ILE A O 1
ATOM 3206 N N . PRO A 1 410 ? -2.755 -22.316 15.533 1.00 50.84 410 PRO A N 1
ATOM 3207 C CA . PRO A 1 410 ? -1.673 -22.723 14.649 1.00 50.84 410 PRO A CA 1
ATOM 3208 C C . PRO A 1 410 ? -2.087 -23.985 13.873 1.00 50.84 410 PRO A C 1
ATOM 3210 O O . PRO A 1 410 ? -2.761 -24.849 14.441 1.00 50.84 410 PRO A O 1
ATOM 3213 N N . PRO A 1 411 ? -1.708 -24.115 12.588 1.00 49.47 411 PRO A N 1
ATOM 3214 C CA . PRO A 1 411 ? -1.952 -25.342 11.845 1.00 49.47 411 PRO A CA 1
ATOM 3215 C C . PRO A 1 411 ? -1.293 -26.513 12.582 1.00 49.47 411 PRO A C 1
ATOM 3217 O O . PRO A 1 411 ? -0.176 -26.392 13.085 1.00 49.47 411 PRO A O 1
ATOM 3220 N N . SER A 1 412 ? -1.996 -27.641 12.638 1.00 49.00 412 SER A N 1
ATOM 3221 C CA . SER A 1 412 ? -1.705 -28.850 13.424 1.00 49.00 412 SER A CA 1
ATOM 3222 C C . SER A 1 412 ? -0.360 -29.539 13.149 1.00 49.00 412 SER A C 1
ATOM 3224 O O . SER A 1 412 ? -0.101 -30.591 13.714 1.00 49.00 412 SER A O 1
ATOM 3226 N N . ASN A 1 413 ? 0.510 -28.970 12.312 1.00 52.84 413 ASN A N 1
ATOM 3227 C CA . ASN A 1 413 ? 1.800 -29.558 11.941 1.00 52.84 413 ASN A CA 1
ATOM 3228 C C . ASN A 1 413 ? 2.917 -29.323 12.978 1.00 52.84 413 ASN A C 1
ATOM 3230 O O . ASN A 1 413 ? 4.052 -29.708 12.723 1.00 52.84 413 ASN A O 1
ATOM 3234 N N . ASN A 1 414 ? 2.613 -28.696 14.120 1.00 45.34 414 ASN A N 1
ATOM 3235 C CA . ASN A 1 414 ? 3.550 -28.474 15.231 1.00 45.34 414 ASN A CA 1
ATOM 3236 C C . ASN A 1 414 ? 3.007 -29.003 16.578 1.00 45.34 414 ASN A C 1
ATOM 3238 O O . ASN A 1 414 ? 3.259 -28.395 17.620 1.00 45.34 414 ASN A O 1
ATOM 3242 N N . LEU A 1 415 ? 2.237 -30.097 16.556 1.00 38.88 415 LEU A N 1
ATOM 3243 C CA . LEU A 1 415 ? 1.887 -30.881 17.747 1.00 38.88 415 LEU A CA 1
ATOM 3244 C C . LEU A 1 415 ? 2.513 -32.270 17.671 1.00 38.88 415 LEU A C 1
ATOM 3246 O O . LEU A 1 415 ? 2.380 -32.899 16.597 1.00 38.88 415 LEU A O 1
#

InterPro domains:
  IPR001807 Chloride channel [PF00654] (29-362)
  IPR001807 Chloride channel [PR00762] (22-41)
  IPR001807 Chloride channel [PR00762] (283-303)
  IPR001807 Chloride channel [PR00762] (323-339)
  IPR001807 Chloride channel [PR00762] (340-359)
  IPR014743 Chloride channel, core [SSF81340] (2-408)
  IPR050970 Voltage-gated chloride channel [PTHR45720] (1-413)

Radius of gyration: 22.64 Å; chains: 1; bounding box: 56×64×60 Å

Sequence (415 aa):
MKTVIRGVILKDYLTFKTLASKTFGVALALGSGIPIRFASHFDPAFKNETRRAECLAAACAVGVACTFSAPVGGVLFSIEVTTMYFSVRSYWRGFFAACCGAVTIRLLRGFVVQTEVTVNAFFQTSFAPDAFVVKEIPLFVVLGVICGALGALYISFYRTVVLFLRNNERAKALFQRQCFQLDRLPNIRTSCIQHHFFSAWSRTIFFRKGEYEKEGNPELKFGMNLKDFFTNCTFSEDPPSFLACNRENFDHWMDNRESVIALLVIFIIVHFVFSIVCMTLPVPSGVFMPIFVLGAAIGRLMGEIVAIALPSGVIEGLNIYPGVYAVVGAASFSASVTHTVSVSVMIFEITGQLHYILPVMLEENINRLNNNVHIQISVLLSNAVCAYMQPSFFDTIIKIKHLPFLPDIPPSNNL